Protein AF-0000000072268903 (afdb_homodimer)

Organism: Cereibacter sphaeroides (strain ATCC 17023 / DSM 158 / JCM 6121 / CCUG 31486 / LMG 2827 / NBRC 12203 / NCIMB 8253 / ATH 2.4.1.) (NCBI:txid272943)

Sequence (398 aa):
MNPIEFWFDFSSGYAFFAAQRIEALAAELGRTVLWRPYMLGAAFSVTGARGLSSTPLKRDYAQRDWARIARQRGLTFRPPADHPHVALAATRAFYWIEAQSPDAATAFAQRVFDLYFSDRLDTASPEAVSRLGPEVGLEPEALLAGIADPALKETVRKIGEDAVARGIFGSPFFLVDDEPFWGWDRMEMMAEWIRTGGWMNPIEFWFDFSSGYAFFAAQRIEALAAELGRTVLWRPYMLGAAFSVTGARGLSSTPLKRDYAQRDWARIARQRGLTFRPPADHPHVALAATRAFYWIEAQSPDAATAFAQRVFDLYFSDRLDTASPEAVSRLGPEVGLEPEALLAGIADPALKETVRKIGEDAVARGIFGSPFFLVDDEPFWGWDRMEMMAEWIRTGGW

InterPro domains:
  IPR001853 DSBA-like thioredoxin domain [PF01323] (4-193)
  IPR014440 HCCA isomerase/glutathione S-transferase kappa [PIRSF006386] (3-196)
  IPR036249 Thioredoxin-like superfamily [SSF52833] (4-195)
  IPR044087 2-hydroxychromene-2-carboxylate isomerase NahD-like [cd03022] (4-195)
  IPR051924 Glutathione S-transferase Kappa/NadH [PTHR42943] (4-194)

Radius of gyration: 23.2 Å; Cα contacts (8 Å, |Δi|>4): 614; chains: 2; bounding box: 40×74×54 Å

pLDDT: mean 96.33, std 4.02, range [67.38, 98.88]

Nearest PDB structures (foldseek):
  3fz5-assembly1_A  TM=9.771E-01  e=1.471E-30  Cereibacter sphaeroides 2.4.1
  3fz5-assembly2_D  TM=9.925E-01  e=4.383E-29  Cereibacter sphaeroides 2.4.1
  2imd-assembly1_A  TM=8.832E-01  e=4.373E-11  Pseudomonas putida
  5xwh-assembly1_A  TM=7.745E-01  e=5.104E-08  Deinococcus radiodurans R1 = ATCC 13939 = DSM 20539
  6gho-assembly1_B  TM=6.439E-01  e=2.349E-05  Geobacillus kaustophilus HTA426

Structure (mmCIF, N/CA/C/O backbone):
data_AF-0000000072268903-model_v1
#
loop_
_entity.id
_entity.type
_entity.pdbx_description
1 polymer '2-hydroxychromene-2-carboxylate isomerase'
#
loop_
_atom_site.group_PDB
_atom_site.id
_atom_site.type_symbol
_atom_site.label_atom_id
_atom_site.label_alt_id
_atom_site.label_comp_id
_atom_site.label_asym_id
_atom_site.label_entity_id
_atom_site.label_seq_id
_atom_site.pdbx_PDB_ins_code
_atom_site.Cartn_x
_atom_site.Cartn_y
_atom_site.Cartn_z
_atom_site.occupancy
_atom_site.B_iso_or_equiv
_atom_site.auth_seq_id
_atom_site.auth_comp_id
_atom_site.auth_asym_id
_atom_site.auth_atom_id
_atom_site.pdbx_PDB_model_num
ATOM 1 N N . MET A 1 1 ? 13.078 -11.742 -24.812 1 67.38 1 MET A N 1
ATOM 2 C CA . MET A 1 1 ? 12.469 -10.539 -24.25 1 67.38 1 MET A CA 1
ATOM 3 C C . MET A 1 1 ? 12.43 -10.602 -22.734 1 67.38 1 MET A C 1
ATOM 5 O O . MET A 1 1 ? 12.258 -11.672 -22.156 1 67.38 1 MET A O 1
ATOM 9 N N . ASN A 1 2 ? 12.844 -9.523 -21.953 1 88.31 2 ASN A N 1
ATOM 10 C CA . ASN A 1 2 ? 12.953 -9.594 -20.5 1 88.31 2 ASN A CA 1
ATOM 11 C C . ASN A 1 2 ? 11.578 -9.656 -19.844 1 88.31 2 ASN A C 1
ATOM 13 O O . ASN A 1 2 ? 10.703 -8.852 -20.156 1 88.31 2 ASN A O 1
ATOM 17 N N . PRO A 1 3 ? 11.32 -10.609 -19.078 1 97 3 PRO A N 1
ATOM 18 C CA . PRO A 1 3 ? 9.977 -10.805 -18.516 1 97 3 PRO A CA 1
ATOM 19 C C . PRO A 1 3 ? 9.672 -9.844 -17.375 1 97 3 PRO A C 1
ATOM 21 O O . PRO A 1 3 ? 10.594 -9.258 -16.797 1 97 3 PRO A O 1
ATOM 24 N N . ILE A 1 4 ? 8.453 -9.523 -17.203 1 98.56 4 ILE A N 1
ATOM 25 C CA . ILE A 1 4 ? 7.953 -9.016 -15.938 1 98.56 4 ILE A CA 1
ATOM 26 C C . ILE A 1 4 ? 7.828 -10.164 -14.938 1 98.56 4 ILE A C 1
ATOM 28 O O . ILE A 1 4 ? 7.035 -11.086 -15.141 1 98.56 4 ILE A O 1
ATOM 32 N N . GLU A 1 5 ? 8.672 -10.164 -13.93 1 98.75 5 GLU A N 1
ATOM 33 C CA . GLU A 1 5 ? 8.438 -11.125 -12.867 1 98.75 5 GLU A CA 1
ATOM 34 C C . GLU A 1 5 ? 7.238 -10.734 -12.008 1 98.75 5 GLU A C 1
ATOM 36 O O . GLU A 1 5 ? 7.188 -9.617 -11.484 1 98.75 5 GLU A O 1
ATOM 41 N N . PHE A 1 6 ? 6.305 -11.539 -11.984 1 98.88 6 PHE A N 1
ATOM 42 C CA . PHE A 1 6 ? 5.074 -11.336 -11.227 1 98.88 6 PHE A CA 1
ATOM 43 C C . PHE A 1 6 ? 5.031 -12.25 -10.008 1 98.88 6 PHE A C 1
ATOM 45 O O . PHE A 1 6 ? 4.672 -13.422 -10.117 1 98.88 6 PHE A O 1
ATOM 52 N N . TRP A 1 7 ? 5.418 -11.781 -8.82 1 98.88 7 TRP A N 1
ATOM 53 C CA . TRP A 1 7 ? 5.449 -12.516 -7.559 1 98.88 7 TRP A CA 1
ATOM 54 C C . TRP A 1 7 ? 4.16 -12.297 -6.773 1 98.88 7 TRP A C 1
ATOM 56 O O . TRP A 1 7 ? 3.709 -11.164 -6.609 1 98.88 7 TRP A O 1
ATOM 66 N N . PHE A 1 8 ? 3.584 -13.406 -6.281 1 98.81 8 PHE A N 1
ATOM 67 C CA . PHE A 1 8 ? 2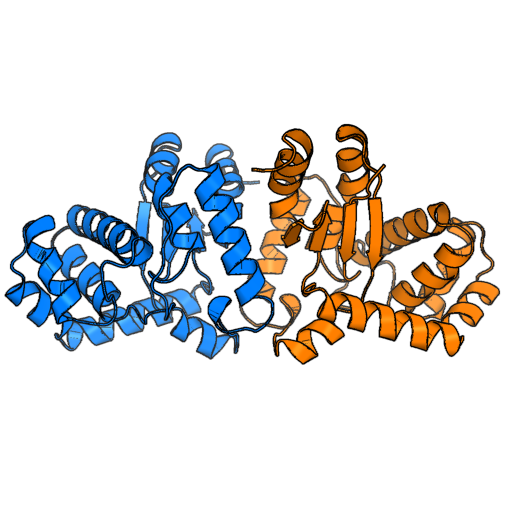.289 -13.258 -5.629 1 98.81 8 PHE A CA 1
ATOM 68 C C . PHE A 1 8 ? 2.006 -14.438 -4.707 1 98.81 8 PHE A C 1
ATOM 70 O O . PHE A 1 8 ? 2.648 -15.484 -4.816 1 98.81 8 PHE A O 1
ATOM 77 N N . ASP A 1 9 ? 1.184 -14.203 -3.762 1 98.44 9 ASP A N 1
ATOM 78 C CA . ASP A 1 9 ? 0.495 -15.211 -2.965 1 98.44 9 ASP A CA 1
ATOM 79 C C . ASP A 1 9 ? -0.941 -15.406 -3.447 1 98.44 9 ASP A C 1
ATOM 81 O O . ASP A 1 9 ? -1.658 -14.438 -3.686 1 98.44 9 ASP A O 1
ATOM 85 N N . PHE A 1 10 ? -1.404 -16.609 -3.627 1 98.62 10 PHE A N 1
ATOM 86 C CA . PHE A 1 10 ? -2.697 -16.906 -4.234 1 98.62 10 PHE A CA 1
ATOM 87 C C . PHE A 1 10 ? -3.832 -16.328 -3.395 1 98.62 10 PHE A C 1
ATOM 89 O O . PHE A 1 10 ? -4.938 -16.125 -3.896 1 98.62 10 PHE A O 1
ATOM 96 N N . SER A 1 11 ? -3.602 -16.078 -2.125 1 97.19 11 SER A N 1
ATOM 97 C CA . SER A 1 11 ? -4.676 -15.57 -1.27 1 97.19 11 SER A CA 1
ATOM 98 C C . SER A 1 11 ? -4.773 -14.055 -1.337 1 97.19 11 SER A C 1
ATOM 100 O O . SER A 1 11 ? -5.668 -13.461 -0.729 1 97.19 11 SER A O 1
ATOM 102 N N . SER A 1 12 ? -3.92 -13.414 -2.002 1 97.94 12 SER A N 1
ATOM 103 C CA . SER A 1 12 ? -3.898 -11.961 -2.07 1 97.94 12 SER A CA 1
ATOM 104 C C . SER A 1 12 ? -4.965 -11.43 -3.023 1 97.94 12 SER A C 1
ATOM 106 O O . SER A 1 12 ? -4.887 -11.648 -4.234 1 97.94 12 SER A O 1
ATOM 108 N N . GLY A 1 13 ? -5.891 -10.664 -2.52 1 98 13 GLY A N 1
ATOM 109 C CA . GLY A 1 13 ? -6.895 -10.031 -3.361 1 98 13 GLY A CA 1
ATOM 110 C C . GLY A 1 13 ? -6.301 -9.094 -4.395 1 98 13 GLY A C 1
ATOM 111 O O . GLY A 1 13 ? -6.754 -9.055 -5.539 1 98 13 GLY A O 1
ATOM 112 N N . TYR A 1 14 ? -5.289 -8.32 -4.043 1 98.5 14 TYR A N 1
ATOM 113 C CA . TYR A 1 14 ? -4.645 -7.402 -4.973 1 98.5 14 TYR A CA 1
ATOM 114 C C . TYR A 1 14 ? -3.922 -8.164 -6.078 1 98.5 14 TYR A C 1
ATOM 116 O O . TYR A 1 14 ? -3.879 -7.711 -7.227 1 98.5 14 TYR A O 1
ATOM 124 N N . ALA A 1 15 ? -3.33 -9.273 -5.707 1 98.75 15 ALA A N 1
ATOM 125 C CA . ALA A 1 15 ? -2.699 -10.109 -6.727 1 98.75 15 ALA A CA 1
ATOM 126 C C . ALA A 1 15 ? -3.736 -10.68 -7.688 1 98.75 15 ALA A C 1
ATOM 128 O O . ALA A 1 15 ? -3.467 -10.844 -8.883 1 98.75 15 ALA A O 1
ATOM 129 N N . PHE A 1 16 ? -4.941 -10.992 -7.176 1 98.81 16 PHE A N 1
ATOM 130 C CA . PHE A 1 16 ? -6.043 -11.414 -8.039 1 98.81 16 PHE A CA 1
ATOM 131 C C . PHE A 1 16 ? -6.34 -10.352 -9.086 1 98.81 16 PHE A C 1
ATOM 133 O O . PHE A 1 16 ? -6.449 -10.656 -10.273 1 98.81 16 PHE A O 1
ATOM 140 N N . PHE A 1 17 ? -6.422 -9.125 -8.648 1 98.75 17 PHE A N 1
ATOM 141 C CA . PHE A 1 17 ? -6.711 -8.047 -9.586 1 98.75 17 PHE A CA 1
ATOM 142 C C . PHE A 1 17 ? -5.57 -7.875 -10.578 1 98.75 17 PHE A C 1
ATOM 144 O O . PHE A 1 17 ? -5.805 -7.637 -11.766 1 98.75 17 PHE A O 1
ATOM 151 N N . ALA A 1 18 ? -4.328 -7.992 -10.133 1 98.81 18 ALA A N 1
ATOM 152 C CA . ALA A 1 18 ? -3.182 -7.898 -11.031 1 98.81 18 ALA A CA 1
ATOM 153 C C . ALA A 1 18 ? -3.205 -9.016 -12.07 1 98.81 18 ALA A C 1
ATOM 155 O O . ALA A 1 18 ? -2.914 -8.781 -13.25 1 98.81 18 ALA A O 1
ATOM 156 N N . ALA A 1 19 ? -3.553 -10.195 -11.641 1 98.75 19 ALA A N 1
ATOM 157 C CA . ALA A 1 19 ? -3.582 -11.375 -12.5 1 98.75 19 ALA A CA 1
ATOM 158 C C . ALA A 1 19 ? -4.586 -11.195 -13.641 1 98.75 19 ALA A C 1
ATOM 160 O O . ALA A 1 19 ? -4.402 -11.75 -14.727 1 98.75 19 ALA A O 1
ATOM 161 N N . GLN A 1 20 ? -5.617 -10.391 -13.391 1 98.12 20 GLN A N 1
ATOM 162 C CA . GLN A 1 20 ? -6.652 -10.18 -14.391 1 98.12 20 GLN A CA 1
ATOM 163 C C . GLN A 1 20 ? -6.113 -9.398 -15.586 1 98.12 20 GLN A C 1
ATOM 165 O O . GLN A 1 20 ? -6.668 -9.461 -16.688 1 98.12 20 GLN A O 1
ATOM 170 N N . ARG A 1 21 ? -4.992 -8.711 -15.406 1 97.44 21 ARG A N 1
ATOM 171 C CA . ARG A 1 21 ? -4.645 -7.785 -16.484 1 97.44 21 ARG A CA 1
ATOM 172 C C . ARG A 1 21 ? -3.166 -7.891 -16.844 1 97.44 21 ARG A C 1
ATOM 174 O O . ARG A 1 21 ? -2.721 -7.309 -17.828 1 97.44 21 ARG A O 1
ATOM 181 N N . ILE A 1 22 ? -2.371 -8.609 -16.125 1 98.62 22 ILE A N 1
ATOM 182 C CA . ILE A 1 22 ? -0.918 -8.555 -16.234 1 98.62 22 ILE A CA 1
ATOM 183 C C . ILE A 1 22 ? -0.489 -9.109 -17.594 1 98.62 22 ILE A C 1
ATOM 185 O O . ILE A 1 22 ? 0.444 -8.594 -18.219 1 98.62 22 ILE A O 1
ATOM 189 N N . GLU A 1 23 ? -1.12 -10.156 -18.094 1 98.44 23 GLU A N 1
ATOM 190 C CA . GLU A 1 23 ? -0.753 -10.734 -19.375 1 98.44 23 GLU A CA 1
ATOM 191 C C . GLU A 1 23 ? -1.021 -9.758 -20.516 1 98.44 23 GLU A C 1
ATOM 193 O O . GLU A 1 23 ? -0.168 -9.555 -21.375 1 98.44 23 GLU A O 1
ATOM 198 N N . ALA A 1 24 ? -2.209 -9.164 -20.531 1 98.25 24 ALA A N 1
ATOM 199 C CA . ALA A 1 24 ? -2.553 -8.188 -21.562 1 98.25 24 ALA A CA 1
ATOM 200 C C . ALA A 1 24 ? -1.621 -6.98 -21.5 1 98.25 24 ALA A C 1
ATOM 202 O O . ALA A 1 24 ? -1.168 -6.488 -22.547 1 98.25 24 ALA A O 1
ATOM 203 N N . LEU A 1 25 ? -1.357 -6.488 -20.297 1 98.38 25 LEU A N 1
ATOM 204 C CA . LEU A 1 25 ? -0.458 -5.355 -20.125 1 98.38 25 LEU A CA 1
ATOM 205 C C . LEU A 1 25 ? 0.936 -5.68 -20.656 1 98.38 25 LEU A C 1
ATOM 207 O O . LEU A 1 25 ? 1.536 -4.875 -21.375 1 98.38 25 LEU A O 1
ATOM 211 N N . ALA A 1 26 ? 1.437 -6.875 -20.281 1 98.44 26 ALA A N 1
ATOM 212 C CA . ALA A 1 26 ? 2.756 -7.301 -20.734 1 98.44 26 ALA A CA 1
ATOM 213 C C . ALA A 1 26 ? 2.812 -7.379 -22.25 1 98.44 26 ALA A C 1
ATOM 215 O O . ALA A 1 26 ? 3.785 -6.934 -22.859 1 98.44 26 ALA A O 1
ATOM 216 N N . ALA A 1 27 ? 1.789 -7.891 -22.844 1 97.88 27 ALA A N 1
ATOM 217 C CA . ALA A 1 27 ? 1.722 -7.996 -24.297 1 97.88 27 ALA A CA 1
ATOM 218 C C . ALA A 1 27 ? 1.771 -6.617 -24.953 1 97.88 27 ALA A C 1
ATOM 220 O O . ALA A 1 27 ? 2.486 -6.414 -25.938 1 97.88 27 ALA A O 1
ATOM 221 N N . GLU A 1 28 ? 1.035 -5.652 -24.438 1 97.94 28 GLU A N 1
ATOM 222 C CA . GLU A 1 28 ? 1.035 -4.281 -24.938 1 97.94 28 GLU A CA 1
ATOM 223 C C . GLU A 1 28 ? 2.434 -3.672 -24.875 1 97.94 28 GLU A C 1
ATOM 225 O O . GLU A 1 28 ? 2.795 -2.846 -25.719 1 97.94 28 GLU A O 1
ATOM 230 N N . LEU A 1 29 ? 3.178 -4.16 -23.906 1 97.88 29 LEU A N 1
ATOM 231 C CA . LEU A 1 29 ? 4.488 -3.574 -23.641 1 97.88 29 LEU A CA 1
ATOM 232 C C . LEU A 1 29 ? 5.586 -4.367 -24.344 1 97.88 29 LEU A C 1
ATOM 234 O O . LEU A 1 29 ? 6.77 -4.051 -24.219 1 97.88 29 LEU A O 1
ATOM 238 N N . GLY A 1 30 ? 5.184 -5.41 -25.047 1 97.19 30 GLY A N 1
ATOM 239 C CA . GLY A 1 30 ? 6.16 -6.25 -25.734 1 97.19 30 GLY A CA 1
ATOM 240 C C . GLY A 1 30 ? 6.988 -7.094 -24.781 1 97.19 30 GLY A C 1
ATOM 241 O O . GLY A 1 30 ? 8.172 -7.328 -25.016 1 97.19 30 GLY A O 1
ATOM 242 N N . ARG A 1 31 ? 6.43 -7.43 -23.656 1 97.94 31 ARG A N 1
ATOM 243 C CA . ARG A 1 31 ? 7.082 -8.258 -22.656 1 97.94 31 ARG A CA 1
ATOM 244 C C . ARG A 1 31 ? 6.312 -9.555 -22.422 1 97.94 31 ARG A C 1
ATOM 246 O O . ARG A 1 31 ? 5.168 -9.688 -22.875 1 97.94 31 ARG A O 1
ATOM 253 N N . THR A 1 32 ? 6.941 -10.516 -21.828 1 97.88 32 THR A N 1
ATOM 254 C CA . THR A 1 32 ? 6.281 -11.703 -21.297 1 97.88 32 THR A CA 1
ATOM 255 C C . THR A 1 32 ? 6.145 -11.602 -19.781 1 97.88 32 THR A C 1
ATOM 257 O O . THR A 1 32 ? 6.668 -10.672 -19.156 1 97.88 32 THR A O 1
ATOM 260 N N . VAL A 1 33 ? 5.379 -12.477 -19.219 1 98.62 33 VAL A N 1
ATOM 261 C CA . VAL A 1 33 ? 5.207 -12.5 -17.766 1 98.62 33 VAL A CA 1
ATOM 262 C C . VAL A 1 33 ? 5.789 -13.789 -17.203 1 98.62 33 VAL A C 1
ATOM 264 O O . VAL A 1 33 ? 5.543 -14.875 -17.734 1 98.62 33 VAL A O 1
ATOM 267 N N . LEU A 1 34 ? 6.605 -13.695 -16.219 1 98.5 34 LEU A N 1
ATOM 268 C CA . LEU A 1 34 ? 7.051 -14.836 -15.414 1 98.5 34 LEU A CA 1
ATOM 269 C C . LEU A 1 34 ? 6.273 -14.914 -14.102 1 98.5 34 LEU A C 1
ATOM 271 O O . LEU A 1 34 ? 6.516 -14.125 -13.188 1 98.5 34 LEU A O 1
ATOM 275 N N . TRP A 1 35 ? 5.32 -15.82 -14.062 1 98.88 35 TRP A N 1
ATOM 276 C CA . TRP A 1 35 ? 4.508 -15.992 -12.867 1 98.88 35 TRP A CA 1
ATOM 277 C C . TRP A 1 35 ? 5.305 -16.672 -11.758 1 98.88 35 TRP A C 1
ATOM 279 O O . TRP A 1 35 ? 5.945 -17.703 -11.984 1 98.88 35 TRP A O 1
ATOM 289 N N . ARG A 1 36 ? 5.281 -16.109 -10.555 1 98.75 36 ARG A N 1
ATOM 290 C CA . ARG A 1 36 ? 6.094 -16.609 -9.445 1 98.75 36 ARG A CA 1
ATOM 291 C C . ARG A 1 36 ? 5.297 -16.609 -8.148 1 98.75 36 ARG A C 1
ATOM 293 O O . ARG A 1 36 ? 5.562 -15.82 -7.242 1 98.75 36 ARG A O 1
ATOM 300 N N . PRO A 1 37 ? 4.344 -17.562 -8.023 1 98.81 37 PRO A N 1
ATOM 301 C CA . PRO A 1 37 ? 3.713 -17.688 -6.707 1 98.81 37 PRO A CA 1
ATOM 302 C C . PRO A 1 37 ? 4.699 -18.078 -5.613 1 98.81 37 PRO A C 1
ATOM 304 O O . PRO A 1 37 ? 5.617 -18.859 -5.855 1 98.81 37 PRO A O 1
ATOM 307 N N . TYR A 1 38 ? 4.57 -17.516 -4.449 1 98.56 38 TYR A N 1
ATOM 308 C CA . TYR A 1 38 ? 5.371 -17.828 -3.266 1 98.56 38 TYR A CA 1
ATOM 309 C C . TYR A 1 38 ? 4.574 -17.578 -1.99 1 98.56 38 TYR A C 1
ATOM 311 O O . TYR A 1 38 ? 3.477 -17.016 -2.033 1 98.56 38 TYR A O 1
ATOM 319 N N . MET A 1 39 ? 5.102 -18.109 -0.893 1 97 39 MET A N 1
ATOM 320 C CA . MET A 1 39 ? 4.418 -17.969 0.389 1 97 39 MET A CA 1
ATOM 321 C C . MET A 1 39 ? 4.836 -16.672 1.091 1 97 39 MET A C 1
ATOM 323 O O . MET A 1 39 ? 6.008 -16.5 1.438 1 97 39 MET A O 1
ATOM 327 N N . LEU A 1 40 ? 3.855 -15.852 1.407 1 95.62 40 LEU A N 1
ATOM 328 C CA . LEU A 1 40 ? 4.148 -14.594 2.074 1 95.62 40 LEU A CA 1
ATOM 329 C C . LEU A 1 40 ? 4.691 -14.828 3.479 1 95.62 40 LEU A C 1
ATOM 331 O O . LEU A 1 40 ? 5.359 -13.969 4.047 1 95.62 40 LEU A O 1
ATOM 335 N N . GLY A 1 41 ? 4.355 -16 4.012 1 92.25 41 GLY A N 1
ATOM 336 C CA . GLY A 1 41 ? 4.855 -16.344 5.332 1 92.25 41 GLY A CA 1
ATOM 337 C C . GLY A 1 41 ? 6.363 -16.203 5.453 1 92.25 41 GLY A C 1
ATOM 338 O O . GLY A 1 41 ? 6.871 -15.789 6.5 1 92.25 41 GLY A O 1
ATOM 339 N N . ALA A 1 42 ? 7.074 -16.531 4.383 1 90.69 42 ALA A N 1
ATOM 340 C CA . ALA A 1 42 ? 8.531 -16.391 4.375 1 90.69 42 ALA A CA 1
ATOM 341 C C . ALA A 1 42 ? 8.938 -14.93 4.562 1 90.69 42 ALA A C 1
ATOM 343 O O . ALA A 1 42 ? 9.875 -14.633 5.309 1 90.69 42 ALA A O 1
ATOM 344 N N . ALA A 1 43 ? 8.266 -14.062 3.891 1 91.5 43 ALA A N 1
ATOM 345 C CA . ALA A 1 43 ? 8.555 -12.641 4.023 1 91.5 43 ALA A CA 1
ATOM 346 C C . ALA A 1 43 ? 8.172 -12.125 5.41 1 91.5 43 ALA A C 1
ATOM 348 O O . ALA A 1 43 ? 8.906 -11.344 6.012 1 91.5 43 ALA A O 1
ATOM 349 N N . PHE A 1 44 ? 7.004 -12.531 5.941 1 90.94 44 PHE A N 1
ATOM 350 C CA . PHE A 1 44 ? 6.523 -12.109 7.254 1 90.94 44 PHE A CA 1
ATOM 351 C C . PHE A 1 44 ? 7.5 -12.523 8.352 1 90.94 44 PHE A C 1
ATOM 353 O O . PHE A 1 44 ? 7.707 -11.789 9.312 1 90.94 44 PHE A O 1
ATOM 360 N N . SER A 1 45 ? 8.117 -13.617 8.133 1 88.44 45 SER A N 1
ATOM 361 C CA . SER A 1 45 ? 9.078 -14.109 9.117 1 88.44 45 SER A CA 1
ATOM 362 C C . SER A 1 45 ? 10.297 -13.195 9.211 1 88.44 45 SER A C 1
ATOM 364 O O . SER A 1 45 ? 10.867 -13.023 10.289 1 88.44 45 SER A O 1
ATOM 366 N N . VAL A 1 46 ? 10.664 -12.578 8.148 1 86.56 46 VAL A N 1
ATOM 367 C CA . VAL A 1 46 ? 11.844 -11.727 8.078 1 86.56 46 VAL A CA 1
ATOM 368 C C . VAL A 1 46 ? 11.477 -10.305 8.5 1 86.56 46 VAL A C 1
ATOM 370 O O . VAL A 1 46 ? 12.25 -9.641 9.188 1 86.56 46 VAL A O 1
ATOM 373 N N . THR A 1 47 ? 10.297 -9.883 8.156 1 86.31 47 THR A N 1
ATOM 374 C CA . THR A 1 47 ? 9.914 -8.492 8.359 1 86.31 47 THR A CA 1
ATOM 375 C C . THR A 1 47 ? 9.211 -8.32 9.703 1 86.31 47 THR A C 1
ATOM 377 O O . THR A 1 47 ? 9.102 -7.203 10.211 1 86.31 47 THR A O 1
ATOM 380 N N . GLY A 1 48 ? 8.695 -9.445 10.203 1 84.5 48 GLY A N 1
ATOM 381 C CA . GLY A 1 48 ? 7.879 -9.375 11.406 1 84.5 48 GLY A CA 1
ATOM 382 C C . GLY A 1 48 ? 6.488 -8.828 11.148 1 84.5 48 GLY A C 1
ATOM 383 O O . GLY A 1 48 ? 5.75 -8.531 12.086 1 84.5 48 GLY A O 1
ATOM 384 N N . ALA A 1 49 ? 6.203 -8.648 9.969 1 82.69 49 ALA A N 1
ATOM 385 C CA . ALA A 1 49 ? 4.91 -8.086 9.594 1 82.69 49 ALA A CA 1
ATOM 386 C C . ALA A 1 49 ? 3.812 -9.141 9.641 1 82.69 49 ALA A C 1
ATOM 388 O O . ALA A 1 49 ? 4.098 -10.336 9.719 1 82.69 49 ALA A O 1
ATOM 389 N N . ARG A 1 50 ? 2.652 -8.547 9.719 1 83.31 50 ARG A N 1
ATOM 390 C CA . ARG A 1 50 ? 1.461 -9.367 9.523 1 83.31 50 ARG A CA 1
ATOM 391 C C . ARG A 1 50 ? 0.76 -9 8.219 1 83.31 50 ARG A C 1
ATOM 393 O O . ARG A 1 50 ? 0.829 -7.859 7.766 1 83.31 50 ARG A O 1
ATOM 400 N N . GLY A 1 51 ? 0.046 -10.023 7.691 1 82.12 51 GLY A N 1
ATOM 401 C CA . GLY A 1 51 ? -0.708 -9.75 6.477 1 82.12 51 GLY A CA 1
ATOM 402 C C . GLY A 1 51 ? -1.866 -8.797 6.699 1 82.12 51 GLY A C 1
ATOM 403 O O . GLY A 1 51 ? -2.342 -8.641 7.824 1 82.12 51 GLY A O 1
ATOM 404 N N . LEU A 1 52 ? -2.273 -8.148 5.629 1 84 52 LEU A N 1
ATOM 405 C CA . LEU A 1 52 ? -3.396 -7.219 5.66 1 84 52 LEU A CA 1
ATOM 406 C C . LEU A 1 52 ? -4.625 -7.871 6.293 1 84 52 LEU A C 1
ATOM 408 O O . LEU A 1 52 ? -5.273 -7.273 7.152 1 84 52 LEU A O 1
ATOM 412 N N . SER A 1 53 ? -4.859 -9.086 5.969 1 84.38 53 SER A N 1
ATOM 413 C CA . SER A 1 53 ? -6.086 -9.773 6.371 1 84.38 53 SER A CA 1
ATOM 414 C C . SER A 1 53 ? -6.035 -10.172 7.844 1 84.38 53 SER A C 1
ATOM 416 O O . SER A 1 53 ? -7.07 -10.469 8.445 1 84.38 53 SER A O 1
ATOM 418 N N . SER A 1 54 ? -4.84 -10.109 8.391 1 83.62 54 SER A N 1
ATOM 419 C CA . SER A 1 54 ? -4.68 -10.547 9.773 1 83.62 54 SER A CA 1
ATOM 420 C C . SER A 1 54 ? -4.48 -9.367 10.711 1 83.62 54 SER A C 1
ATOM 422 O O . SER A 1 54 ? -4.223 -9.547 11.898 1 83.62 54 SER A O 1
ATOM 424 N N . THR A 1 55 ? -4.484 -8.211 10.234 1 86.69 55 THR A N 1
ATOM 425 C CA . THR A 1 55 ? -4.262 -7.004 11.023 1 86.69 55 THR A CA 1
ATOM 426 C C . THR A 1 55 ? -5.551 -6.203 11.172 1 86.69 55 THR A C 1
ATOM 428 O O . THR A 1 55 ? -6.094 -5.703 10.18 1 86.69 55 THR A O 1
ATOM 431 N N . PRO A 1 56 ? -5.887 -6.078 12.453 1 85.62 56 PRO A N 1
ATOM 432 C CA . PRO A 1 56 ? -7.09 -5.27 12.648 1 85.62 56 PRO A CA 1
ATOM 433 C C . PRO A 1 56 ? -7.027 -3.932 11.906 1 85.62 56 PRO A C 1
ATOM 435 O O . PRO A 1 56 ? -5.938 -3.404 11.672 1 85.62 56 PRO A O 1
ATOM 438 N N . LEU A 1 57 ? -8.227 -3.277 11.469 1 90.81 57 LEU A N 1
ATOM 439 C CA . LEU A 1 57 ? -8.414 -2.049 10.703 1 90.81 57 LEU A CA 1
ATOM 440 C C . LEU A 1 57 ? -8.008 -2.248 9.25 1 90.81 57 LEU A C 1
ATOM 442 O O . LEU A 1 57 ? -8.734 -1.858 8.336 1 90.81 57 LEU A O 1
ATOM 446 N N . LYS A 1 58 ? -6.703 -2.877 9.086 1 93.44 58 LYS A N 1
ATOM 447 C CA . LYS A 1 58 ? -6.23 -3.092 7.719 1 93.44 58 LYS A CA 1
ATOM 448 C C . LYS A 1 58 ? -7.102 -4.109 6.988 1 93.44 58 LYS A C 1
ATOM 450 O O . LYS A 1 58 ? -7.391 -3.949 5.801 1 93.44 58 LYS A O 1
ATOM 455 N N . ARG A 1 59 ? -7.48 -5.145 7.746 1 93.69 59 ARG A N 1
ATOM 456 C CA . ARG A 1 59 ? -8.359 -6.164 7.184 1 93.69 59 ARG A CA 1
ATOM 457 C C . ARG A 1 59 ? -9.672 -5.551 6.703 1 93.69 59 ARG A C 1
ATOM 459 O O . ARG A 1 59 ? -10.109 -5.805 5.578 1 93.69 59 ARG A O 1
ATOM 466 N N . ASP A 1 60 ? -10.258 -4.723 7.59 1 94.44 60 ASP A N 1
ATOM 467 C CA . ASP A 1 60 ? -11.531 -4.086 7.262 1 94.44 60 ASP A CA 1
ATOM 468 C C . ASP A 1 60 ? -11.391 -3.174 6.043 1 94.44 60 ASP A C 1
ATOM 470 O O . ASP A 1 60 ? -12.234 -3.195 5.145 1 94.44 60 ASP A O 1
ATOM 474 N N . TYR A 1 61 ? -10.367 -2.42 6.008 1 96.94 61 TYR A N 1
ATOM 475 C CA . TYR A 1 61 ? -10.125 -1.551 4.863 1 96.94 61 TYR A CA 1
ATOM 476 C C . TYR A 1 61 ? -9.945 -2.367 3.588 1 96.94 61 TYR A C 1
ATOM 478 O O . TYR A 1 61 ? -10.523 -2.047 2.551 1 96.94 61 TYR A O 1
ATOM 486 N N . ALA A 1 62 ? -9.109 -3.412 3.672 1 96.44 62 ALA A N 1
ATOM 487 C CA . ALA A 1 62 ? -8.789 -4.211 2.492 1 96.44 62 ALA A CA 1
ATOM 488 C C . ALA A 1 62 ? -10.055 -4.836 1.896 1 96.44 62 ALA A C 1
ATOM 490 O O . ALA A 1 62 ? -10.25 -4.812 0.68 1 96.44 62 ALA A O 1
ATOM 491 N N . GLN A 1 63 ? -10.852 -5.383 2.74 1 96.19 63 GLN A N 1
ATOM 492 C CA . GLN A 1 63 ? -12.086 -6 2.273 1 96.19 63 GLN A CA 1
ATOM 493 C C . GLN A 1 63 ? -12.969 -4.984 1.552 1 96.19 63 GLN A C 1
ATOM 495 O O . GLN A 1 63 ? -13.531 -5.277 0.493 1 96.19 63 GLN A O 1
ATOM 500 N N . ARG A 1 64 ? -13.078 -3.832 2.121 1 96.81 64 ARG A N 1
ATOM 501 C CA . ARG A 1 64 ? -13.852 -2.768 1.495 1 96.81 64 ARG A CA 1
ATOM 502 C C . ARG A 1 64 ? -13.219 -2.328 0.178 1 96.81 64 ARG A C 1
ATOM 504 O O . ARG A 1 64 ? -13.922 -2.143 -0.82 1 96.81 64 ARG A O 1
ATOM 511 N N . ASP A 1 65 ? -11.953 -2.166 0.211 1 97.94 65 ASP A N 1
ATOM 512 C CA . ASP A 1 65 ? -11.219 -1.732 -0.973 1 97.94 65 ASP A CA 1
ATOM 513 C C . ASP A 1 65 ? -11.32 -2.768 -2.092 1 97.94 65 ASP A C 1
ATOM 515 O O . ASP A 1 65 ? -11.547 -2.416 -3.25 1 97.94 65 ASP A O 1
ATOM 519 N N . TRP A 1 66 ? -11.164 -4.047 -1.8 1 98.06 66 TRP A N 1
ATOM 520 C CA . TRP A 1 66 ? -11.305 -5.113 -2.787 1 98.06 66 TRP A CA 1
ATOM 521 C C . TRP A 1 66 ? -12.695 -5.09 -3.42 1 98.06 66 TRP A C 1
ATOM 523 O O . TRP A 1 66 ? -12.828 -5.191 -4.641 1 98.06 66 TRP A O 1
ATOM 533 N N . ALA A 1 67 ? -13.656 -4.973 -2.555 1 97.69 67 ALA A N 1
ATOM 534 C CA . ALA A 1 67 ? -15.023 -4.918 -3.062 1 97.69 67 ALA A CA 1
ATOM 535 C C . ALA A 1 67 ? -15.219 -3.73 -4 1 97.69 67 ALA A C 1
ATOM 537 O O . ALA A 1 67 ? -15.852 -3.857 -5.051 1 97.69 67 ALA A O 1
ATOM 538 N N . ARG A 1 68 ? -14.672 -2.59 -3.639 1 97.94 68 ARG A N 1
ATOM 539 C CA . ARG A 1 68 ? -14.758 -1.386 -4.461 1 97.94 68 ARG A CA 1
ATOM 540 C C . ARG A 1 68 ? -14.086 -1.597 -5.812 1 97.94 68 ARG A C 1
ATOM 542 O O . ARG A 1 68 ? -14.664 -1.26 -6.852 1 97.94 68 ARG A O 1
ATOM 549 N N . ILE A 1 69 ? -12.906 -2.199 -5.832 1 98 69 ILE A N 1
ATOM 550 C CA . ILE A 1 69 ? -12.156 -2.467 -7.059 1 98 69 ILE A CA 1
ATOM 551 C C . ILE A 1 69 ? -12.938 -3.441 -7.934 1 98 69 ILE A C 1
ATOM 553 O O . ILE A 1 69 ? -13.07 -3.234 -9.141 1 98 69 ILE A O 1
ATOM 557 N N . ALA A 1 70 ? -13.445 -4.504 -7.309 1 98.31 70 ALA A N 1
ATOM 558 C CA . ALA A 1 70 ? -14.18 -5.523 -8.047 1 98.31 70 ALA A CA 1
ATOM 559 C C . ALA A 1 70 ? -15.398 -4.926 -8.742 1 98.31 70 ALA A C 1
ATOM 561 O O . ALA A 1 70 ? -15.664 -5.215 -9.906 1 98.31 70 ALA A O 1
ATOM 562 N N . ARG A 1 71 ? -16.141 -4.039 -8.031 1 97.88 71 ARG A N 1
ATOM 563 C CA . ARG A 1 71 ? -17.312 -3.389 -8.617 1 97.88 71 ARG A CA 1
ATOM 564 C C . ARG A 1 71 ? -16.906 -2.502 -9.789 1 97.88 71 ARG A C 1
ATOM 566 O O . ARG A 1 71 ? -17.547 -2.535 -10.844 1 97.88 71 ARG A O 1
ATOM 573 N N . GLN A 1 72 ? -15.875 -1.777 -9.594 1 96.44 72 GLN A N 1
ATOM 574 C CA . GLN A 1 72 ? -15.414 -0.866 -10.641 1 96.44 72 GLN A CA 1
ATOM 575 C C . GLN A 1 72 ? -15.031 -1.628 -11.898 1 96.44 72 GLN A C 1
ATOM 577 O O . GLN A 1 72 ? -15.25 -1.146 -13.016 1 96.44 72 GLN A O 1
ATOM 582 N N . ARG A 1 73 ? -14.492 -2.822 -11.711 1 96.06 73 ARG A N 1
ATOM 583 C CA . ARG A 1 73 ? -13.93 -3.574 -12.836 1 96.06 73 ARG A CA 1
ATOM 584 C C . ARG A 1 73 ? -14.914 -4.629 -13.336 1 96.06 73 ARG A C 1
ATOM 586 O O . ARG A 1 73 ? -14.609 -5.371 -14.266 1 96.06 73 ARG A O 1
ATOM 593 N N . GLY A 1 74 ? -16 -4.742 -12.68 1 96.94 74 GLY A N 1
ATOM 594 C CA . GLY A 1 74 ? -17 -5.723 -13.078 1 96.94 74 GLY A CA 1
ATOM 595 C C . GLY A 1 74 ? -16.562 -7.156 -12.852 1 96.94 74 GLY A C 1
ATOM 596 O O . GLY A 1 74 ? -16.844 -8.031 -13.672 1 96.94 74 GLY A O 1
ATOM 597 N N . LEU A 1 75 ? -15.836 -7.336 -11.828 1 97.44 75 LEU A N 1
ATOM 598 C CA . LEU A 1 75 ? -15.297 -8.664 -11.555 1 97.44 75 LEU A CA 1
ATOM 599 C C . LEU A 1 75 ? -16.078 -9.344 -10.43 1 97.44 75 LEU A C 1
ATOM 601 O O . LEU A 1 75 ? -16.484 -8.688 -9.469 1 97.44 75 LEU A O 1
ATOM 605 N N . THR A 1 76 ? -16.25 -10.602 -10.594 1 96.12 76 THR A N 1
ATOM 606 C CA . THR A 1 76 ? -16.703 -11.391 -9.461 1 96.12 76 THR A CA 1
ATOM 607 C C . THR A 1 76 ? -15.594 -11.547 -8.43 1 96.12 76 THR A C 1
ATOM 609 O O . THR A 1 76 ? -14.469 -11.93 -8.766 1 96.12 76 THR A O 1
ATOM 612 N N . PHE A 1 77 ? -15.859 -11.234 -7.207 1 98 77 PHE A N 1
ATOM 613 C CA . PHE A 1 77 ? -14.898 -11.297 -6.109 1 98 77 PHE A CA 1
ATOM 614 C C . PHE A 1 77 ? -15.57 -11.75 -4.824 1 98 77 PHE A C 1
ATOM 616 O O . PHE A 1 77 ? -16.172 -10.938 -4.109 1 98 77 PHE A O 1
ATOM 623 N N . ARG A 1 78 ? -15.578 -12.992 -4.559 1 97.69 78 ARG A N 1
ATOM 624 C CA . ARG A 1 78 ? -16.188 -13.633 -3.402 1 97.69 78 ARG A CA 1
ATOM 625 C C . ARG A 1 78 ? -15.219 -14.594 -2.727 1 97.69 78 ARG A C 1
ATOM 627 O O . ARG A 1 78 ? -15.336 -15.812 -2.879 1 97.69 78 ARG A O 1
ATOM 634 N N . PRO A 1 79 ? -14.242 -14.016 -1.989 1 96.69 79 PRO A N 1
ATOM 635 C CA . PRO A 1 79 ? -13.344 -14.914 -1.257 1 96.69 79 PRO A CA 1
ATOM 636 C C . PRO A 1 79 ? -14.078 -15.789 -0.245 1 96.69 79 PRO A C 1
ATOM 638 O O . PRO A 1 79 ? -15.195 -15.453 0.17 1 96.69 79 PRO A O 1
ATOM 641 N N . PRO A 1 80 ? -13.477 -16.891 0.077 1 96.31 80 PRO A N 1
ATOM 642 C CA . PRO A 1 80 ? -14.102 -17.734 1.104 1 96.31 80 PRO A CA 1
ATOM 643 C C . PRO A 1 80 ? -14.289 -17 2.428 1 96.31 80 PRO A C 1
ATOM 645 O O . PRO A 1 80 ? -13.547 -16.062 2.73 1 96.31 80 PRO A O 1
ATOM 648 N N . ALA A 1 81 ? -15.219 -17.422 3.209 1 93.25 81 ALA A N 1
ATOM 649 C CA . ALA A 1 81 ? -15.578 -16.781 4.469 1 93.25 81 ALA A CA 1
ATOM 650 C C . ALA A 1 81 ? -14.391 -16.766 5.434 1 93.25 81 ALA A C 1
ATOM 652 O O . ALA A 1 81 ? -14.234 -15.836 6.223 1 93.25 81 ALA A O 1
ATOM 653 N N . ASP A 1 82 ? -13.594 -17.797 5.34 1 94.62 82 ASP A N 1
ATOM 654 C CA . ASP A 1 82 ? -12.453 -17.922 6.246 1 94.62 82 ASP A CA 1
ATOM 655 C C . ASP A 1 82 ? -11.156 -17.5 5.562 1 94.62 82 ASP A C 1
ATOM 657 O O . ASP A 1 82 ? -10.086 -18.016 5.871 1 94.62 82 ASP A O 1
ATOM 661 N N . HIS A 1 83 ? -11.25 -16.688 4.609 1 95.38 83 HIS A N 1
ATOM 662 C CA . HIS A 1 83 ? -10.078 -16.062 3.996 1 95.38 83 HIS A CA 1
ATOM 663 C C . HIS A 1 83 ? -9.172 -15.445 5.051 1 95.38 83 HIS A C 1
ATOM 665 O O . HIS A 1 83 ? -9.648 -14.875 6.035 1 95.38 83 HIS A O 1
ATOM 671 N N . PRO A 1 84 ? -7.895 -15.625 4.895 1 95.31 84 PRO A N 1
ATOM 672 C CA . PRO A 1 84 ? -7.168 -16.234 3.775 1 95.31 84 PRO A CA 1
ATOM 673 C C . PRO A 1 84 ? -6.848 -17.703 4.008 1 95.31 84 PRO A C 1
ATOM 675 O O . PRO A 1 84 ? -6.559 -18.109 5.141 1 95.31 84 PRO A O 1
ATOM 678 N N . HIS A 1 85 ? -6.824 -18.484 2.91 1 96.19 85 HIS A N 1
ATOM 679 C CA . HIS A 1 85 ? -6.332 -19.844 2.941 1 96.19 85 HIS A CA 1
ATOM 680 C C . HIS A 1 85 ? -4.852 -19.922 2.586 1 96.19 85 HIS A C 1
ATOM 682 O O . HIS A 1 85 ? -4.406 -19.266 1.645 1 96.19 85 HIS A O 1
ATOM 688 N N . VAL A 1 86 ? -4.141 -20.734 3.398 1 95.12 86 VAL A N 1
ATOM 689 C CA . VAL A 1 86 ? -2.766 -21.031 3.016 1 95.12 86 VAL A CA 1
ATOM 690 C C . VAL A 1 86 ? -2.75 -21.766 1.679 1 95.12 86 VAL A C 1
ATOM 692 O O . VAL A 1 86 ? -3.453 -22.766 1.506 1 95.12 86 VAL A O 1
ATOM 695 N N . ALA A 1 87 ? -1.976 -21.25 0.776 1 97.88 87 ALA A N 1
ATOM 696 C CA . ALA A 1 87 ? -2.051 -21.797 -0.577 1 97.88 87 ALA A CA 1
ATOM 697 C C . ALA A 1 87 ? -0.797 -22.594 -0.917 1 97.88 87 ALA A C 1
ATOM 699 O O . ALA A 1 87 ? -0.309 -22.547 -2.049 1 97.88 87 ALA A O 1
ATOM 700 N N . LEU A 1 88 ? -0.263 -23.297 0.04 1 98.12 88 LEU A N 1
ATOM 701 C CA . LEU A 1 88 ? 0.959 -24.062 -0.165 1 98.12 88 LEU A CA 1
ATOM 702 C C . LEU A 1 88 ? 0.75 -25.156 -1.216 1 98.12 88 LEU A C 1
ATOM 704 O O . LEU A 1 88 ? 1.579 -25.328 -2.111 1 98.12 88 LEU A O 1
ATOM 708 N N . ALA A 1 89 ? -0.349 -25.875 -1.169 1 98.56 89 ALA A N 1
ATOM 709 C CA . ALA A 1 89 ? -0.639 -26.938 -2.133 1 98.56 89 ALA A CA 1
ATOM 710 C C . ALA A 1 89 ? -0.739 -26.375 -3.549 1 98.56 89 ALA A C 1
ATOM 712 O O . ALA A 1 89 ? -0.171 -26.938 -4.488 1 98.56 89 ALA A O 1
ATOM 713 N N . ALA A 1 90 ? -1.44 -25.266 -3.711 1 98.81 90 ALA A N 1
ATOM 714 C CA . ALA A 1 90 ? -1.579 -24.625 -5.02 1 98.81 90 ALA A CA 1
ATOM 715 C C . ALA A 1 90 ? -0.229 -24.141 -5.539 1 98.81 90 ALA A C 1
ATOM 717 O O . ALA A 1 90 ? 0.066 -24.266 -6.73 1 98.81 90 ALA A O 1
ATOM 718 N N . THR A 1 91 ? 0.584 -23.594 -4.648 1 98.88 91 THR A N 1
ATOM 719 C CA . THR A 1 91 ? 1.908 -23.109 -5.02 1 98.88 91 THR A CA 1
ATOM 720 C C . THR A 1 91 ? 2.799 -24.25 -5.484 1 98.88 91 THR A C 1
ATOM 722 O O . THR A 1 91 ? 3.451 -24.156 -6.523 1 98.88 91 THR A O 1
ATOM 725 N N . ARG A 1 92 ? 2.816 -25.344 -4.77 1 98.81 92 ARG A N 1
ATOM 726 C CA . ARG A 1 92 ? 3.584 -26.516 -5.164 1 98.81 92 ARG A CA 1
ATOM 727 C C . ARG A 1 92 ? 3.094 -27.078 -6.496 1 98.81 92 ARG A C 1
ATOM 729 O O . ARG A 1 92 ? 3.896 -27.422 -7.363 1 98.81 92 ARG A O 1
ATOM 736 N N . ALA A 1 93 ? 1.772 -27.125 -6.637 1 98.81 93 ALA A N 1
ATOM 737 C CA . ALA A 1 93 ? 1.204 -27.609 -7.891 1 98.81 93 ALA A CA 1
ATOM 738 C C . ALA A 1 93 ? 1.683 -26.766 -9.07 1 98.81 93 ALA A C 1
ATOM 740 O O . ALA A 1 93 ? 2.057 -27.312 -10.117 1 98.81 93 ALA A O 1
ATOM 741 N N . PHE A 1 94 ? 1.687 -25.469 -8.906 1 98.81 94 PHE A N 1
ATOM 742 C CA . PHE A 1 94 ? 2.143 -24.562 -9.953 1 98.81 94 PHE A CA 1
ATOM 743 C C . PHE A 1 94 ? 3.537 -24.953 -10.43 1 98.81 94 PHE A C 1
ATOM 745 O O . PHE A 1 94 ? 3.766 -25.109 -11.633 1 98.81 94 PHE A O 1
ATOM 752 N N . TYR A 1 95 ? 4.434 -25.078 -9.5 1 98.75 95 TYR A N 1
ATOM 753 C CA . TYR A 1 95 ? 5.824 -25.297 -9.875 1 98.75 95 TYR A CA 1
ATOM 754 C C . TYR A 1 95 ? 6.027 -26.688 -10.438 1 98.75 95 TYR A C 1
ATOM 756 O O . TYR A 1 95 ? 6.863 -26.906 -11.32 1 98.75 95 TYR A O 1
ATOM 764 N N . TRP A 1 96 ? 5.277 -27.703 -9.93 1 98.56 96 TRP A N 1
ATOM 765 C CA . TRP A 1 96 ? 5.316 -29.031 -10.547 1 98.56 96 TRP A CA 1
ATOM 766 C C . TRP A 1 96 ? 4.871 -28.969 -12.008 1 98.56 96 TRP A C 1
ATOM 768 O O . TRP A 1 96 ? 5.52 -29.531 -12.883 1 98.56 96 TRP A O 1
ATOM 778 N N . ILE A 1 97 ? 3.818 -28.234 -12.297 1 98.38 97 ILE A N 1
ATOM 779 C CA . ILE A 1 97 ? 3.266 -28.094 -13.641 1 98.38 97 ILE A CA 1
ATOM 780 C C . ILE A 1 97 ? 4.238 -27.312 -14.523 1 98.38 97 ILE A C 1
ATOM 782 O O . ILE A 1 97 ? 4.453 -27.672 -15.688 1 98.38 97 ILE A O 1
ATOM 786 N N . GLU A 1 98 ? 4.801 -26.266 -13.938 1 98 98 GLU A N 1
ATOM 787 C CA . GLU A 1 98 ? 5.707 -25.406 -14.695 1 98 98 GLU A CA 1
ATOM 788 C C . GLU A 1 98 ? 6.891 -26.203 -15.242 1 98 98 GLU A C 1
ATOM 790 O O . GLU A 1 98 ? 7.348 -25.953 -16.359 1 98 98 GLU A O 1
ATOM 795 N N . ALA A 1 99 ? 7.422 -27.125 -14.422 1 96.06 99 ALA A N 1
ATOM 796 C CA . ALA A 1 99 ? 8.562 -27.938 -14.828 1 96.06 99 ALA A CA 1
ATOM 797 C C . ALA A 1 99 ? 8.242 -28.734 -16.094 1 96.06 99 ALA A C 1
ATOM 799 O O . ALA A 1 99 ? 9.148 -29.094 -16.844 1 96.06 99 ALA A O 1
ATOM 800 N N . GLN A 1 100 ? 6.98 -28.938 -16.344 1 93.81 100 GLN A N 1
ATOM 801 C CA . GLN A 1 100 ? 6.551 -29.719 -17.5 1 93.81 100 GLN A CA 1
ATOM 802 C C . GLN A 1 100 ? 6.055 -28.812 -18.625 1 93.81 100 GLN A C 1
ATOM 804 O O . GLN A 1 100 ? 6.297 -29.094 -19.797 1 93.81 100 GLN A O 1
ATOM 809 N N . SER A 1 101 ? 5.441 -27.734 -18.312 1 95.88 101 SER A N 1
ATOM 810 C CA . SER A 1 101 ? 4.844 -26.812 -19.266 1 95.88 101 SER A CA 1
ATOM 811 C C . SER A 1 101 ? 4.613 -25.438 -18.641 1 95.88 101 SER A C 1
ATOM 813 O O . SER A 1 101 ? 3.641 -25.25 -17.906 1 95.88 101 SER A O 1
ATOM 815 N N . PRO A 1 102 ? 5.395 -24.469 -19.016 1 95.75 102 PRO A N 1
ATOM 816 C CA . PRO A 1 102 ? 5.215 -23.125 -18.469 1 95.75 102 PRO A CA 1
ATOM 817 C C . PRO A 1 102 ? 3.844 -22.531 -18.797 1 95.75 102 PRO A C 1
ATOM 819 O O . PRO A 1 102 ? 3.223 -21.891 -17.938 1 95.75 102 PRO A O 1
ATOM 822 N N . ASP A 1 103 ? 3.348 -22.797 -19.969 1 95.94 103 ASP A N 1
ATOM 823 C CA . ASP A 1 103 ? 2.055 -22.266 -20.375 1 95.94 103 ASP A CA 1
ATOM 824 C C . ASP A 1 103 ? 0.921 -22.859 -19.562 1 95.94 103 ASP A C 1
ATOM 826 O O . ASP A 1 103 ? -0.01 -22.156 -19.156 1 95.94 103 ASP A O 1
ATOM 830 N N . ALA A 1 104 ? 1.032 -24.125 -19.328 1 97 104 ALA A N 1
ATOM 831 C CA . ALA A 1 104 ? 0.024 -24.797 -18.5 1 97 104 ALA A CA 1
ATOM 832 C C . ALA A 1 104 ? 0.038 -24.281 -17.078 1 97 104 ALA A C 1
ATOM 834 O O . ALA A 1 104 ? -1.012 -24.172 -16.438 1 97 104 ALA A O 1
ATOM 835 N N . ALA A 1 105 ? 1.218 -23.969 -16.578 1 98.38 105 ALA A N 1
ATOM 836 C CA . ALA A 1 105 ? 1.344 -23.438 -15.227 1 98.38 105 ALA A CA 1
ATOM 837 C C . ALA A 1 105 ? 0.663 -22.078 -15.094 1 98.38 105 ALA A C 1
ATOM 839 O O . ALA A 1 105 ? -0.032 -21.812 -14.109 1 98.38 105 ALA A O 1
ATOM 840 N N . THR A 1 106 ? 0.862 -21.25 -16.078 1 98.31 106 THR A N 1
ATOM 841 C CA . THR A 1 106 ? 0.207 -19.938 -16.078 1 98.31 106 THR A CA 1
ATOM 842 C C . THR A 1 106 ? -1.311 -20.094 -16.109 1 98.31 106 THR A C 1
ATOM 844 O O . THR A 1 106 ? -2.02 -19.453 -15.328 1 98.31 106 THR A O 1
ATOM 847 N N . ALA A 1 107 ? -1.796 -20.953 -16.969 1 97.94 107 ALA A N 1
ATOM 848 C CA . ALA A 1 107 ? -3.229 -21.234 -17.047 1 97.94 107 ALA A CA 1
ATOM 849 C C . ALA A 1 107 ? -3.756 -21.75 -15.711 1 97.94 107 ALA A C 1
ATOM 851 O O . ALA A 1 107 ? -4.832 -21.344 -15.266 1 97.94 107 ALA A O 1
ATOM 852 N N . PHE A 1 108 ? -3.004 -22.609 -15.148 1 98.56 108 PHE A N 1
ATOM 853 C CA . PHE A 1 108 ? -3.355 -23.172 -13.852 1 98.56 108 PHE A CA 1
ATOM 854 C C . PHE A 1 108 ? -3.461 -22.078 -12.797 1 98.56 108 PHE A C 1
ATOM 856 O O . PHE A 1 108 ? -4.434 -22.031 -12.039 1 98.56 108 PHE A O 1
ATOM 863 N N . ALA A 1 109 ? -2.469 -21.188 -12.727 1 98.81 109 ALA A N 1
ATOM 864 C CA . ALA A 1 109 ? -2.465 -20.109 -11.742 1 98.81 109 ALA A CA 1
ATOM 865 C C . ALA A 1 109 ? -3.682 -19.203 -11.914 1 98.81 109 ALA A C 1
ATOM 867 O O . ALA A 1 109 ? -4.32 -18.812 -10.93 1 98.81 109 ALA A O 1
ATOM 868 N N . GLN A 1 110 ? -4.008 -18.891 -13.109 1 98.31 110 GLN A N 1
ATOM 869 C CA . GLN A 1 110 ? -5.176 -18.062 -13.391 1 98.31 110 GLN A CA 1
ATOM 870 C C . GLN A 1 110 ? -6.457 -18.75 -12.93 1 98.31 110 GLN A C 1
ATOM 872 O O . GLN A 1 110 ? -7.348 -18.109 -12.367 1 98.31 110 GLN A O 1
ATOM 877 N N . ARG A 1 111 ? -6.516 -20.016 -13.18 1 98.19 111 ARG A N 1
ATOM 878 C CA . ARG A 1 111 ? -7.68 -20.797 -12.766 1 98.19 111 ARG A CA 1
ATOM 879 C C . ARG A 1 111 ? -7.801 -20.844 -11.25 1 98.19 111 ARG A C 1
ATOM 881 O O . ARG A 1 111 ? -8.898 -20.734 -10.703 1 98.19 111 ARG A O 1
ATOM 888 N N . VAL A 1 112 ? -6.691 -21.016 -10.578 1 98.69 112 VAL A N 1
ATOM 889 C CA . VAL A 1 112 ? -6.676 -21.031 -9.117 1 98.69 112 VAL A CA 1
ATOM 890 C C . VAL A 1 112 ? -7.211 -19.688 -8.586 1 98.69 112 VAL A C 1
ATOM 892 O O . VAL A 1 112 ? -8.062 -19.672 -7.695 1 98.69 112 VAL A O 1
ATOM 895 N N . PHE A 1 113 ? -6.762 -18.578 -9.141 1 98.69 113 PHE A N 1
ATOM 896 C CA . PHE A 1 113 ? -7.27 -17.266 -8.734 1 98.69 113 PHE A CA 1
ATOM 897 C C . PHE A 1 113 ? -8.781 -17.203 -8.922 1 98.69 113 PHE A C 1
ATOM 899 O O . PHE A 1 113 ? -9.508 -16.828 -8 1 98.69 113 PHE A O 1
ATOM 906 N N . ASP A 1 114 ? -9.242 -17.625 -10.062 1 97.81 114 ASP A N 1
ATOM 907 C CA . ASP A 1 114 ? -10.664 -17.547 -10.383 1 97.81 114 ASP A CA 1
ATOM 908 C C . ASP A 1 114 ? -11.5 -18.344 -9.383 1 97.81 114 ASP A C 1
ATOM 910 O O . ASP A 1 114 ? -12.508 -17.859 -8.875 1 97.81 114 ASP A O 1
ATOM 914 N N . LEU A 1 115 ? -11.078 -19.484 -9.164 1 98.19 115 LEU A N 1
ATOM 915 C CA . LEU A 1 115 ? -11.852 -20.391 -8.312 1 98.19 115 LEU A CA 1
ATOM 916 C C . LEU A 1 115 ? -11.758 -19.969 -6.852 1 98.19 115 LEU A C 1
ATOM 918 O O . LEU A 1 115 ? -12.758 -20.031 -6.125 1 98.19 115 LEU A O 1
ATOM 922 N N . TYR A 1 116 ? -10.586 -19.578 -6.379 1 98.56 116 TYR A N 1
ATOM 923 C CA . TYR A 1 116 ? -10.438 -19.172 -4.988 1 98.56 116 TYR A CA 1
ATOM 924 C C . TYR A 1 116 ? -11.312 -17.969 -4.676 1 98.56 116 TYR A C 1
ATOM 926 O O . TYR A 1 116 ? -12.047 -17.969 -3.686 1 98.56 116 TYR A O 1
ATOM 934 N N . PHE A 1 117 ? -11.352 -16.969 -5.539 1 98.44 117 PHE A N 1
ATOM 935 C CA . PHE A 1 117 ? -12.055 -15.719 -5.262 1 98.44 117 PHE A CA 1
ATOM 936 C C . PHE A 1 117 ? -13.5 -15.789 -5.742 1 98.44 117 PHE A C 1
ATOM 938 O O . PHE A 1 117 ? -14.188 -14.773 -5.809 1 98.44 117 PHE A O 1
ATOM 945 N N . SER A 1 118 ? -13.977 -16.938 -6.098 1 97.75 118 SER A N 1
ATOM 946 C CA . SER A 1 118 ? -15.391 -17.25 -6.273 1 97.75 118 SER A CA 1
ATOM 947 C C . SER A 1 118 ? -15.859 -18.297 -5.277 1 97.75 118 SER A C 1
ATOM 949 O O . SER A 1 118 ? -16.938 -18.859 -5.426 1 97.75 118 SER A O 1
ATOM 951 N N . ASP A 1 119 ? -14.961 -18.609 -4.293 1 96.69 119 ASP A N 1
ATOM 952 C CA . ASP A 1 119 ? -15.211 -19.5 -3.176 1 96.69 119 ASP A CA 1
ATOM 953 C C . ASP A 1 119 ? -15.5 -20.922 -3.666 1 96.69 119 ASP A C 1
ATOM 955 O O . ASP A 1 119 ? -16.453 -21.562 -3.213 1 96.69 119 ASP A O 1
ATOM 959 N N . ARG A 1 120 ? -14.688 -21.344 -4.578 1 97.25 120 ARG A N 1
ATOM 960 C CA . ARG A 1 120 ? -14.953 -22.641 -5.188 1 97.25 120 ARG A CA 1
ATOM 961 C C . ARG A 1 120 ? -13.734 -23.562 -5.082 1 97.25 120 ARG A C 1
ATOM 963 O O . ARG A 1 120 ? -13.734 -24.656 -5.633 1 97.25 120 ARG A O 1
ATOM 970 N N . LEU A 1 121 ? -12.742 -23.125 -4.445 1 98 121 LEU A N 1
ATOM 971 C CA . LEU A 1 121 ? -11.547 -23.938 -4.312 1 98 121 LEU A CA 1
ATOM 972 C C . LEU A 1 121 ? -10.891 -23.719 -2.951 1 98 121 LEU A C 1
ATOM 974 O O . LEU A 1 121 ? -10.648 -22.578 -2.551 1 98 121 LEU A O 1
ATOM 978 N N . ASP A 1 122 ? -10.648 -24.797 -2.25 1 98 122 ASP A N 1
ATOM 979 C CA . ASP A 1 122 ? -9.766 -24.781 -1.089 1 98 122 ASP A CA 1
ATOM 980 C C . ASP A 1 122 ? -8.305 -24.953 -1.505 1 98 122 ASP A C 1
ATOM 982 O O . ASP A 1 122 ? -7.844 -26.078 -1.715 1 98 122 ASP A O 1
ATOM 986 N N . THR A 1 123 ? -7.566 -23.875 -1.529 1 98.06 123 THR A N 1
ATOM 987 C CA . THR A 1 123 ? -6.203 -23.859 -2.047 1 98.06 123 THR A CA 1
ATOM 988 C C . THR A 1 123 ? -5.258 -24.594 -1.097 1 98.06 123 THR A C 1
ATOM 990 O O . THR A 1 123 ? -4.133 -24.938 -1.469 1 98.06 123 THR A O 1
ATOM 993 N N . ALA A 1 124 ? -5.68 -24.859 0.113 1 96.44 124 ALA A N 1
ATOM 994 C CA . ALA A 1 124 ? -4.844 -25.531 1.101 1 96.44 124 ALA A CA 1
ATOM 995 C C . ALA A 1 124 ? -4.922 -27.047 0.937 1 96.44 124 ALA A C 1
ATOM 997 O O . ALA A 1 124 ? -4.105 -27.781 1.498 1 96.44 124 ALA A O 1
ATOM 998 N N . SER A 1 125 ? -5.887 -27.562 0.277 1 98 125 SER A N 1
ATOM 999 C CA . SER A 1 125 ? -6.129 -28.984 0.136 1 98 125 SER A CA 1
ATOM 1000 C C . SER A 1 125 ? -5.445 -29.547 -1.108 1 98 125 SER A C 1
ATOM 1002 O O . SER A 1 125 ? -5.867 -29.266 -2.232 1 98 125 SER A O 1
ATOM 1004 N N . PRO A 1 126 ? -4.43 -30.391 -0.911 1 98.25 126 PRO A N 1
ATOM 1005 C CA . PRO A 1 126 ? -3.793 -31 -2.078 1 98.25 126 PRO A CA 1
ATOM 1006 C C . PRO A 1 126 ? -4.785 -31.75 -2.969 1 98.25 126 PRO A C 1
ATOM 1008 O O . PRO A 1 126 ? -4.676 -31.703 -4.195 1 98.25 126 PRO A O 1
ATOM 1011 N N . GLU A 1 127 ? -5.758 -32.375 -2.346 1 98.12 127 GLU A N 1
ATOM 1012 C CA . GLU A 1 127 ? -6.766 -33.125 -3.105 1 98.12 127 GLU A CA 1
ATOM 1013 C C . GLU A 1 127 ? -7.613 -32.188 -3.951 1 98.12 127 GLU A C 1
ATOM 1015 O O . GLU A 1 127 ? -7.84 -32.438 -5.137 1 98.12 127 GLU A O 1
ATOM 1020 N N . ALA A 1 128 ? -8.086 -31.094 -3.326 1 98.31 128 ALA A N 1
ATOM 1021 C CA . ALA A 1 128 ? -8.898 -30.109 -4.051 1 98.31 128 ALA A CA 1
ATOM 1022 C C . ALA A 1 128 ? -8.109 -29.5 -5.207 1 98.31 128 ALA A C 1
ATOM 1024 O O . ALA A 1 128 ? -8.625 -29.375 -6.32 1 98.31 128 ALA A O 1
ATOM 1025 N N . VAL A 1 129 ? -6.875 -29.172 -4.965 1 98.62 129 VAL A N 1
ATOM 1026 C CA . VAL A 1 129 ? -6.008 -28.547 -5.957 1 98.62 129 VAL A CA 1
ATOM 1027 C C . VAL A 1 129 ? -5.734 -29.516 -7.098 1 98.62 129 VAL A C 1
ATOM 1029 O O . VAL A 1 129 ? -5.793 -29.156 -8.273 1 98.62 129 VAL A O 1
ATOM 1032 N N . SER A 1 130 ? -5.445 -30.75 -6.762 1 98.25 130 SER A N 1
ATOM 1033 C CA . SER A 1 130 ? -5.086 -31.734 -7.77 1 98.25 130 SER A CA 1
ATOM 1034 C C . SER A 1 130 ? -6.254 -32.031 -8.703 1 98.25 130 SER A C 1
ATOM 1036 O O . SER A 1 130 ? -6.055 -32.375 -9.867 1 98.25 130 SER A O 1
ATOM 1038 N N . ARG A 1 131 ? -7.465 -31.828 -8.281 1 97.69 131 ARG A N 1
ATOM 1039 C CA . ARG A 1 131 ? -8.656 -32.062 -9.078 1 97.69 131 ARG A CA 1
ATOM 1040 C C . ARG A 1 131 ? -8.766 -31.078 -10.234 1 97.69 131 ARG A C 1
ATOM 1042 O O . ARG A 1 131 ? -9.531 -31.297 -11.172 1 97.69 131 ARG A O 1
ATOM 1049 N N . LEU A 1 132 ? -7.957 -30.031 -10.227 1 97.62 132 LEU A N 1
ATOM 1050 C CA . LEU A 1 132 ? -7.918 -29.062 -11.328 1 97.62 132 LEU A CA 1
ATOM 1051 C C . LEU A 1 132 ? -7.059 -29.578 -12.477 1 97.62 132 LEU A C 1
ATOM 1053 O O . LEU A 1 132 ? -7.094 -29.047 -13.578 1 97.62 132 LEU A O 1
ATOM 1057 N N . GLY A 1 133 ? -6.301 -30.688 -12.25 1 96 133 GLY A N 1
ATOM 1058 C CA . GLY A 1 133 ? -5.34 -31.25 -13.188 1 96 133 GLY A CA 1
ATOM 1059 C C . GLY A 1 133 ? -5.895 -31.391 -14.594 1 96 133 GLY A C 1
ATOM 1060 O O . GLY A 1 133 ? -5.332 -30.844 -15.547 1 96 133 GLY A O 1
ATOM 1061 N N . PRO A 1 134 ? -7.043 -31.969 -14.719 1 95.94 134 PRO A N 1
ATOM 1062 C CA . PRO A 1 134 ? -7.594 -32.219 -16.047 1 95.94 134 PRO A CA 1
ATOM 1063 C C . PRO A 1 134 ? -7.828 -30.922 -16.844 1 95.94 134 PRO A C 1
ATOM 1065 O O . PRO A 1 134 ? -7.73 -30.922 -18.062 1 95.94 134 PRO A O 1
ATOM 1068 N N . GLU A 1 135 ? -8.109 -29.828 -16.203 1 93.06 135 GLU A N 1
ATOM 1069 C CA . GLU A 1 135 ? -8.344 -28.547 -16.875 1 93.06 135 GLU A CA 1
ATOM 1070 C C . GLU A 1 135 ? -7.098 -28.078 -17.609 1 93.06 135 GLU A C 1
ATOM 1072 O O . GLU A 1 135 ? -7.188 -27.25 -18.516 1 93.06 135 GLU A O 1
ATOM 1077 N N . VAL A 1 136 ? -5.961 -28.562 -17.188 1 90.62 136 VAL A N 1
ATOM 1078 C CA . VAL A 1 136 ? -4.723 -28.156 -17.844 1 90.62 136 VAL A CA 1
ATOM 1079 C C . VAL A 1 136 ? -4.023 -29.375 -18.438 1 90.62 136 VAL A C 1
ATOM 1081 O O . VAL A 1 136 ? -2.805 -29.375 -18.625 1 90.62 136 VAL A O 1
ATOM 1084 N N . GLY A 1 137 ? -4.758 -30.484 -18.625 1 92.75 137 GLY A N 1
ATOM 1085 C CA . GLY A 1 137 ? -4.281 -31.656 -19.344 1 92.75 137 GLY A CA 1
ATOM 1086 C C . GLY A 1 137 ? -3.471 -32.594 -18.469 1 92.75 137 GLY A C 1
ATOM 1087 O O . GLY A 1 137 ? -2.605 -33.312 -18.969 1 92.75 137 GLY A O 1
ATOM 1088 N N . LEU A 1 138 ? -3.666 -32.594 -17.172 1 94.69 138 LEU A N 1
ATOM 1089 C CA . LEU A 1 138 ? -2.895 -33.438 -16.25 1 94.69 138 LEU A CA 1
ATOM 1090 C C . LEU A 1 138 ? -3.803 -34.406 -15.508 1 94.69 138 LEU A C 1
ATOM 1092 O O . LEU A 1 138 ? -4.984 -34.125 -15.297 1 94.69 138 LEU A O 1
ATOM 1096 N N . GLU A 1 139 ? -3.24 -35.5 -15.164 1 95.94 139 GLU A N 1
ATOM 1097 C CA . GLU A 1 139 ? -3.951 -36.438 -14.312 1 95.94 139 GLU A CA 1
ATOM 1098 C C . GLU A 1 139 ? -3.914 -36.031 -12.852 1 95.94 139 GLU A C 1
ATOM 1100 O O . GLU A 1 139 ? -2.842 -35.75 -12.305 1 95.94 139 GLU A O 1
ATOM 1105 N N . PRO A 1 140 ? -5.078 -36 -12.227 1 97.38 140 PRO A N 1
ATOM 1106 C CA . PRO A 1 140 ? -5.133 -35.562 -10.836 1 97.38 140 PRO A CA 1
ATOM 1107 C C . PRO A 1 140 ? -4.176 -36.344 -9.93 1 97.38 140 PRO A C 1
ATOM 1109 O O . PRO A 1 140 ? -3.529 -35.75 -9.062 1 97.38 140 PRO A O 1
ATOM 1112 N N . GLU A 1 141 ? -4.094 -37.625 -10.141 1 97.62 141 GLU A N 1
ATOM 1113 C CA . GLU A 1 141 ? -3.242 -38.469 -9.297 1 97.62 141 GLU A CA 1
ATOM 1114 C C . GLU A 1 141 ? -1.771 -38.094 -9.469 1 97.62 141 GLU A C 1
ATOM 1116 O O . GLU A 1 141 ? -1.007 -38.094 -8.5 1 97.62 141 GLU A O 1
ATOM 1121 N N . ALA A 1 142 ? -1.416 -37.844 -10.664 1 97.31 142 ALA A N 1
ATOM 1122 C CA . ALA A 1 142 ? -0.041 -37.438 -10.938 1 97.31 142 ALA A CA 1
ATOM 1123 C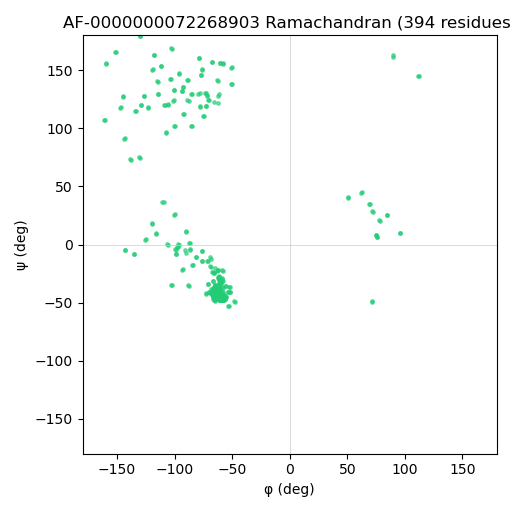 C . ALA A 1 142 ? 0.278 -36.094 -10.266 1 97.31 142 ALA A C 1
ATOM 1125 O O . ALA A 1 142 ? 1.353 -35.938 -9.688 1 97.31 142 ALA A O 1
ATOM 1126 N N . LEU A 1 143 ? -0.626 -35.219 -10.375 1 97.88 143 LEU A N 1
ATOM 1127 C CA . LEU A 1 143 ? -0.439 -33.906 -9.75 1 97.88 143 LEU A CA 1
ATOM 1128 C C . LEU A 1 143 ? -0.359 -34.031 -8.234 1 97.88 143 LEU A C 1
ATOM 1130 O O . LEU A 1 143 ? 0.495 -33.406 -7.598 1 97.88 143 LEU A O 1
ATOM 1134 N N . LEU A 1 144 ? -1.269 -34.812 -7.625 1 98.31 144 LEU A N 1
ATOM 1135 C CA . LEU A 1 144 ? -1.268 -35.031 -6.184 1 98.31 144 LEU A CA 1
ATOM 1136 C C . LEU A 1 144 ? 0.067 -35.625 -5.723 1 98.31 144 LEU A C 1
ATOM 1138 O O . LEU A 1 144 ? 0.623 -35.188 -4.715 1 98.31 144 LEU A O 1
ATOM 1142 N N . ALA A 1 145 ? 0.558 -36.562 -6.461 1 98 145 ALA A N 1
ATOM 1143 C CA . ALA A 1 145 ? 1.858 -37.156 -6.156 1 98 145 ALA A CA 1
ATOM 1144 C C . ALA A 1 145 ? 2.975 -36.125 -6.297 1 98 145 ALA A C 1
ATOM 1146 O O . ALA A 1 145 ? 3.906 -36.094 -5.488 1 98 145 ALA A O 1
ATOM 1147 N N . GLY A 1 146 ? 2.938 -35.312 -7.348 1 97.62 146 GLY A N 1
ATOM 1148 C CA . GLY A 1 146 ? 3.918 -34.25 -7.559 1 97.62 146 GLY A CA 1
ATOM 1149 C C . GLY A 1 146 ? 3.99 -33.281 -6.406 1 97.62 146 GLY A C 1
ATOM 1150 O O . GLY A 1 146 ? 5.082 -32.906 -5.961 1 97.62 146 GLY A O 1
ATOM 1151 N N . ILE A 1 147 ? 2.865 -32.875 -5.93 1 97.75 147 ILE A N 1
ATOM 1152 C CA . ILE A 1 147 ? 2.752 -31.922 -4.836 1 97.75 147 ILE A CA 1
ATOM 1153 C C . ILE A 1 147 ? 3.404 -32.5 -3.578 1 97.75 147 ILE A C 1
ATOM 1155 O O . ILE A 1 147 ? 3.973 -31.75 -2.773 1 97.75 147 ILE A O 1
ATOM 1159 N N . ALA A 1 148 ? 3.383 -33.781 -3.443 1 97.88 148 ALA A N 1
ATOM 1160 C CA . ALA A 1 148 ? 3.861 -34.438 -2.236 1 97.88 148 ALA A CA 1
ATOM 1161 C C . ALA A 1 148 ? 5.348 -34.781 -2.346 1 97.88 148 ALA A C 1
ATOM 1163 O O . ALA A 1 148 ? 5.961 -35.219 -1.376 1 97.88 148 ALA A O 1
ATOM 1164 N N . ASP A 1 149 ? 5.934 -34.531 -3.51 1 97.94 149 ASP A N 1
ATOM 1165 C CA . ASP A 1 149 ? 7.344 -34.875 -3.742 1 97.94 149 ASP A CA 1
ATOM 1166 C C . ASP A 1 149 ? 8.25 -34.031 -2.846 1 97.94 149 ASP A C 1
ATOM 1168 O O . ASP A 1 149 ? 8.219 -32.781 -2.904 1 97.94 149 ASP A O 1
ATOM 1172 N N . PRO A 1 150 ? 9.086 -34.656 -2.016 1 98.19 150 PRO A N 1
ATOM 1173 C CA . PRO A 1 150 ? 9.961 -33.906 -1.102 1 98.19 150 PRO A CA 1
ATOM 1174 C C . PRO A 1 150 ? 10.891 -32.938 -1.828 1 98.19 150 PRO A C 1
ATOM 1176 O O . PRO A 1 150 ? 11.195 -31.875 -1.308 1 98.19 150 PRO A O 1
ATOM 1179 N N . ALA A 1 151 ? 11.352 -33.344 -2.947 1 98.25 151 ALA A N 1
ATOM 1180 C CA . ALA A 1 151 ? 12.234 -32.438 -3.711 1 98.25 151 ALA A CA 1
ATOM 1181 C C . ALA A 1 151 ? 11.5 -31.172 -4.133 1 98.25 151 ALA A C 1
ATOM 1183 O O . ALA A 1 151 ? 12.07 -30.078 -4.098 1 98.25 151 ALA A O 1
ATOM 1184 N N . LEU A 1 152 ? 10.273 -31.328 -4.531 1 98.44 152 LEU A N 1
ATOM 1185 C CA . LEU A 1 152 ? 9.469 -30.156 -4.906 1 98.44 152 LEU A CA 1
ATOM 1186 C C . LEU A 1 152 ? 9.203 -29.266 -3.699 1 98.44 152 LEU A C 1
ATOM 1188 O O . LEU A 1 152 ? 9.25 -28.047 -3.809 1 98.44 152 LEU A O 1
ATOM 1192 N N . LYS A 1 153 ? 8.891 -29.891 -2.57 1 98.25 153 LYS A N 1
ATOM 1193 C CA . LYS A 1 153 ? 8.656 -29.141 -1.342 1 98.25 153 LYS A CA 1
ATOM 1194 C C . LYS A 1 153 ? 9.859 -28.266 -1.006 1 98.25 153 LYS A C 1
ATOM 1196 O O . LYS A 1 153 ? 9.703 -27.078 -0.694 1 98.25 153 LYS A O 1
ATOM 1201 N N . GLU A 1 154 ? 11.039 -28.812 -1.096 1 98.25 154 GLU A N 1
ATOM 1202 C CA . GLU A 1 154 ? 12.266 -28.078 -0.825 1 98.25 154 GLU A CA 1
ATOM 1203 C C . GLU A 1 154 ? 12.477 -26.953 -1.848 1 98.25 154 GLU A C 1
ATOM 1205 O O . GLU A 1 154 ? 12.875 -25.844 -1.492 1 98.25 154 GLU A O 1
ATOM 1210 N N . THR A 1 155 ? 12.227 -27.297 -3.092 1 98 155 THR A N 1
ATOM 1211 C CA . THR A 1 155 ? 12.367 -26.328 -4.168 1 98 155 THR A CA 1
ATOM 1212 C C . THR A 1 155 ? 11.453 -25.125 -3.924 1 98 155 THR A C 1
ATOM 1214 O O . THR A 1 155 ? 11.891 -23.984 -4.031 1 98 155 THR A O 1
ATOM 1217 N N . VAL A 1 156 ? 10.211 -25.359 -3.596 1 98.31 156 VAL A N 1
ATOM 1218 C CA . VAL A 1 156 ? 9.227 -24.297 -3.381 1 98.31 156 VAL A CA 1
ATOM 1219 C C . VAL A 1 156 ? 9.633 -23.453 -2.18 1 98.31 156 VAL A C 1
ATOM 1221 O O . VAL A 1 156 ? 9.555 -22.219 -2.225 1 98.31 156 VAL A O 1
ATOM 1224 N N . ARG A 1 157 ? 10.094 -24.109 -1.123 1 97.62 157 ARG A N 1
ATOM 1225 C CA . ARG A 1 157 ? 10.602 -23.391 0.041 1 97.62 157 ARG A CA 1
ATOM 1226 C C . ARG A 1 157 ? 11.758 -22.469 -0.342 1 97.62 157 ARG A C 1
ATOM 1228 O O . ARG A 1 157 ? 11.773 -21.297 0.033 1 97.62 157 ARG A O 1
ATOM 1235 N N . LYS A 1 158 ? 12.68 -22.969 -1.086 1 97.94 158 LYS A N 1
ATOM 1236 C CA . LYS A 1 158 ? 13.867 -22.219 -1.488 1 97.94 158 LYS A CA 1
ATOM 1237 C C . LYS A 1 158 ? 13.5 -21.047 -2.389 1 97.94 158 LYS A C 1
ATOM 1239 O O . LYS A 1 158 ? 14.117 -19.984 -2.318 1 97.94 158 LYS A O 1
ATOM 1244 N N . ILE A 1 159 ? 12.531 -21.234 -3.252 1 98.06 159 ILE A N 1
ATOM 1245 C CA . ILE A 1 159 ? 12.062 -20.172 -4.125 1 98.06 159 ILE A CA 1
ATOM 1246 C C . ILE A 1 159 ? 11.562 -19 -3.281 1 98.06 159 ILE A C 1
ATOM 1248 O O . ILE A 1 159 ? 11.898 -17.844 -3.553 1 98.06 159 ILE A O 1
ATOM 1252 N N . GLY A 1 160 ? 10.766 -19.266 -2.246 1 97.38 160 GLY A N 1
ATOM 1253 C CA . GLY A 1 160 ? 10.297 -18.234 -1.345 1 97.38 160 GLY A CA 1
ATOM 1254 C C . GLY A 1 160 ? 11.414 -17.531 -0.611 1 97.38 160 GLY A C 1
ATOM 1255 O O . GLY A 1 160 ? 11.43 -16.297 -0.52 1 97.38 160 GLY A O 1
ATOM 1256 N N . GLU A 1 161 ? 12.367 -18.312 -0.131 1 96.94 161 GLU A N 1
ATOM 1257 C CA . GLU A 1 161 ? 13.508 -17.75 0.582 1 96.94 161 GLU A CA 1
ATOM 1258 C C . GLU A 1 161 ? 14.352 -16.875 -0.335 1 96.94 161 GLU A C 1
ATOM 1260 O O . GLU A 1 161 ? 14.797 -15.789 0.065 1 96.94 161 GLU A O 1
ATOM 1265 N N . ASP A 1 162 ? 14.547 -17.375 -1.507 1 97.25 162 ASP A N 1
ATOM 1266 C CA . ASP A 1 162 ? 15.312 -16.609 -2.488 1 97.25 162 ASP A CA 1
ATOM 1267 C C . ASP A 1 162 ? 14.609 -15.305 -2.855 1 97.25 162 ASP A C 1
ATOM 1269 O O . ASP A 1 162 ? 15.25 -14.273 -3.053 1 97.25 162 ASP A O 1
ATOM 1273 N N . ALA A 1 163 ? 13.281 -15.367 -3.016 1 97.56 163 ALA A N 1
ATOM 1274 C CA . ALA A 1 163 ? 12.5 -14.164 -3.301 1 97.56 163 ALA A CA 1
ATOM 1275 C C . ALA A 1 163 ? 12.719 -13.102 -2.225 1 97.56 163 ALA A C 1
ATOM 1277 O O . ALA A 1 163 ? 13.016 -11.945 -2.537 1 97.56 163 ALA A O 1
ATOM 1278 N N . VAL A 1 164 ? 12.656 -13.5 -0.983 1 96.81 164 VAL A N 1
ATOM 1279 C CA . VAL A 1 164 ? 12.828 -12.586 0.144 1 96.81 164 VAL A CA 1
ATOM 1280 C C . VAL A 1 164 ? 14.242 -12.023 0.144 1 96.81 164 VAL A C 1
ATOM 1282 O O . VAL A 1 164 ? 14.438 -10.828 0.373 1 96.81 164 VAL A O 1
ATOM 1285 N N . ALA A 1 165 ? 15.203 -12.875 -0.143 1 96.12 165 ALA A N 1
ATOM 1286 C CA . ALA A 1 165 ? 16.594 -12.445 -0.205 1 96.12 165 ALA A CA 1
ATOM 1287 C C . ALA A 1 165 ? 16.797 -11.398 -1.292 1 96.12 165 ALA A C 1
ATOM 1289 O O . ALA A 1 165 ? 17.672 -10.531 -1.173 1 96.12 165 ALA A O 1
ATOM 1290 N N . ARG A 1 166 ? 15.961 -11.453 -2.305 1 96.56 166 ARG A N 1
ATOM 1291 C CA . ARG A 1 166 ? 16.031 -10.5 -3.406 1 96.56 166 ARG A CA 1
ATOM 1292 C C . ARG A 1 166 ? 15.219 -9.242 -3.094 1 96.56 166 ARG A C 1
ATOM 1294 O O . ARG A 1 166 ? 15.086 -8.359 -3.941 1 96.56 166 ARG A O 1
ATOM 1301 N N . GLY A 1 167 ? 14.625 -9.195 -1.922 1 96.38 167 GLY A N 1
ATOM 1302 C CA . GLY A 1 167 ? 13.922 -8 -1.476 1 96.38 167 GLY A CA 1
ATOM 1303 C C . GLY A 1 167 ? 12.43 -8.047 -1.757 1 96.38 167 GLY A C 1
ATOM 1304 O O . GLY A 1 167 ? 11.742 -7.031 -1.644 1 96.38 167 GLY A O 1
ATOM 1305 N N . ILE A 1 168 ? 11.922 -9.172 -2.166 1 97.38 168 ILE A N 1
ATOM 1306 C CA . ILE A 1 168 ? 10.5 -9.328 -2.441 1 97.38 168 ILE A CA 1
ATOM 1307 C C . ILE A 1 168 ? 9.766 -9.672 -1.15 1 97.38 168 ILE A C 1
ATOM 1309 O O . ILE A 1 168 ? 10.133 -10.609 -0.443 1 97.38 168 ILE A O 1
ATOM 1313 N N . PHE A 1 169 ? 8.68 -8.93 -0.846 1 96.38 169 PHE A N 1
ATOM 1314 C CA . PHE A 1 169 ? 8.055 -9.117 0.456 1 96.38 169 PHE A CA 1
ATOM 1315 C C . PHE A 1 169 ? 6.539 -9.008 0.346 1 96.38 169 PHE A C 1
ATOM 1317 O O . PHE A 1 169 ? 5.824 -9.18 1.337 1 96.38 169 PHE A O 1
ATOM 1324 N N . GLY A 1 170 ? 6.031 -8.68 -0.792 1 96.38 170 GLY A N 1
ATOM 1325 C CA . GLY A 1 170 ? 4.609 -8.383 -0.889 1 96.38 170 GLY A CA 1
ATOM 1326 C C . GLY A 1 170 ? 3.92 -9.133 -2.016 1 96.38 170 GLY A C 1
ATOM 1327 O O . GLY A 1 170 ? 4.547 -9.93 -2.711 1 96.38 170 GLY A O 1
ATOM 1328 N N . SER A 1 171 ? 2.676 -8.914 -2.127 1 97.88 171 SER A N 1
ATOM 1329 C CA . SER A 1 171 ? 1.81 -9.523 -3.131 1 97.88 171 SER A CA 1
ATOM 1330 C C . SER A 1 171 ? 0.696 -8.578 -3.555 1 97.88 171 SER A C 1
ATOM 1332 O O . SER A 1 171 ? -0.133 -8.172 -2.736 1 97.88 171 SER A O 1
ATOM 1334 N N . PRO A 1 172 ? 0.68 -8.219 -4.812 1 98.62 172 PRO A N 1
ATOM 1335 C CA . PRO A 1 172 ? 1.623 -8.539 -5.887 1 98.62 172 PRO A CA 1
ATOM 1336 C C . PRO A 1 172 ? 2.906 -7.715 -5.809 1 98.62 172 PRO A C 1
ATOM 1338 O O . PRO A 1 172 ? 2.893 -6.59 -5.301 1 98.62 172 PRO A O 1
ATOM 1341 N N . PHE A 1 173 ? 3.934 -8.25 -6.156 1 98.81 173 PHE A N 1
ATOM 1342 C CA . PHE A 1 173 ? 5.246 -7.633 -6.297 1 98.81 173 PHE A CA 1
ATOM 1343 C C . PHE A 1 173 ? 5.824 -7.891 -7.684 1 98.81 173 PHE A C 1
ATOM 1345 O O . PHE A 1 173 ? 5.832 -9.031 -8.156 1 98.81 173 PHE A O 1
ATOM 1352 N N . PHE A 1 174 ? 6.246 -6.848 -8.383 1 98.88 174 PHE A N 1
ATOM 1353 C CA . PHE A 1 174 ? 6.773 -6.969 -9.734 1 98.88 174 PHE A CA 1
ATOM 1354 C C . PHE A 1 174 ? 8.25 -6.582 -9.781 1 98.88 174 PHE A C 1
ATOM 1356 O O . PHE A 1 174 ? 8.664 -5.637 -9.109 1 98.88 174 PHE A O 1
ATOM 1363 N N . LEU A 1 175 ? 9 -7.262 -10.5 1 98.25 175 LEU A N 1
ATOM 1364 C CA . LEU A 1 175 ? 10.383 -6.918 -10.812 1 98.25 175 LEU A CA 1
ATOM 1365 C C . LEU A 1 175 ? 10.594 -6.828 -12.32 1 98.25 175 LEU A C 1
ATOM 1367 O O . LEU A 1 175 ? 10.305 -7.781 -13.047 1 98.25 175 LEU A O 1
ATOM 1371 N N . VAL A 1 176 ? 10.945 -5.691 -12.781 1 97.31 176 VAL A N 1
ATOM 1372 C CA . VAL A 1 176 ? 11.211 -5.5 -14.203 1 97.31 176 VAL A CA 1
ATOM 1373 C C . VAL A 1 176 ? 12.562 -4.82 -14.391 1 97.31 176 VAL A C 1
ATOM 1375 O O . VAL A 1 176 ? 12.797 -3.732 -13.859 1 97.31 176 VAL A O 1
ATOM 1378 N N . ASP A 1 177 ? 13.438 -5.469 -15.078 1 93.31 177 ASP A N 1
ATOM 1379 C CA . ASP A 1 177 ? 14.766 -4.918 -15.328 1 93.31 177 ASP A CA 1
ATOM 1380 C C . ASP A 1 177 ? 15.414 -4.453 -14.023 1 93.31 177 ASP A C 1
ATOM 1382 O O . ASP A 1 177 ? 15.906 -3.328 -13.938 1 93.31 177 ASP A O 1
ATOM 1386 N N . ASP A 1 178 ? 15.242 -5.223 -12.977 1 93.06 178 ASP A N 1
ATOM 1387 C CA . ASP A 1 178 ? 15.836 -5.039 -11.656 1 93.06 178 ASP A CA 1
ATOM 1388 C C . ASP A 1 178 ? 15.141 -3.906 -10.898 1 93.06 178 ASP A C 1
ATOM 1390 O O . ASP A 1 178 ? 15.641 -3.447 -9.867 1 93.06 178 ASP A O 1
ATOM 1394 N N . GLU A 1 179 ? 14.07 -3.389 -11.422 1 98 179 GLU A N 1
ATOM 1395 C CA . GLU A 1 179 ? 13.289 -2.367 -10.727 1 98 179 GLU A CA 1
ATOM 1396 C C . GLU A 1 179 ? 12.039 -2.969 -10.086 1 98 179 GLU A C 1
ATOM 1398 O O . GLU A 1 179 ? 11.25 -3.633 -10.758 1 98 179 GLU A O 1
ATOM 1403 N N . PRO A 1 180 ? 11.914 -2.764 -8.758 1 98.5 180 PRO A N 1
ATOM 1404 C CA . PRO A 1 180 ? 10.781 -3.352 -8.031 1 98.5 180 PRO A CA 1
ATOM 1405 C C . PRO A 1 180 ? 9.555 -2.447 -8.016 1 98.5 180 PRO A C 1
ATOM 1407 O O . PRO A 1 180 ? 9.68 -1.223 -7.938 1 98.5 180 PRO A O 1
ATOM 1410 N N . PHE A 1 181 ? 8.406 -2.988 -8.125 1 98.75 181 PHE A N 1
ATOM 1411 C CA . PHE A 1 181 ? 7.109 -2.338 -7.973 1 98.75 181 PHE A CA 1
ATOM 1412 C C . PHE A 1 181 ? 6.184 -3.172 -7.098 1 98.75 181 PHE A C 1
ATOM 1414 O O . PHE A 1 181 ? 5.816 -4.293 -7.461 1 98.75 181 PHE A O 1
ATOM 1421 N N . TRP A 1 182 ? 5.84 -2.662 -5.973 1 98.19 182 TRP A N 1
ATOM 1422 C CA . TRP A 1 182 ? 5.02 -3.396 -5.02 1 98.19 182 TRP A CA 1
ATOM 1423 C C . TRP A 1 182 ? 3.59 -2.863 -5.004 1 98.19 182 TRP A C 1
ATOM 1425 O O . TRP A 1 182 ? 3.363 -1.683 -4.73 1 98.19 182 TRP A O 1
ATOM 1435 N N . GLY A 1 183 ? 2.629 -3.793 -5.324 1 97.88 183 GLY A N 1
ATOM 1436 C CA . GLY A 1 183 ? 1.223 -3.432 -5.234 1 97.88 183 GLY A CA 1
ATOM 1437 C C . GLY A 1 183 ? 0.54 -3.352 -6.586 1 97.88 183 GLY A C 1
ATOM 1438 O O . GLY A 1 183 ? 1.138 -2.898 -7.562 1 97.88 183 GLY A O 1
ATOM 1439 N N . TRP A 1 184 ? -0.748 -3.748 -6.578 1 97.62 184 TRP A N 1
ATOM 1440 C CA . TRP A 1 184 ? -1.576 -3.688 -7.777 1 97.62 184 TRP A CA 1
ATOM 1441 C C . TRP A 1 184 ? -1.656 -2.264 -8.312 1 97.62 184 TRP A C 1
ATOM 1443 O O . TRP A 1 184 ? -1.653 -2.049 -9.531 1 97.62 184 TRP A O 1
ATOM 1453 N N . ASP A 1 185 ? -1.6 -1.313 -7.469 1 96.19 185 ASP A N 1
ATOM 1454 C CA . ASP A 1 185 ? -1.724 0.101 -7.809 1 96.19 185 ASP A CA 1
ATOM 1455 C C . ASP A 1 185 ? -0.438 0.629 -8.438 1 96.19 185 ASP A C 1
ATOM 1457 O O . ASP A 1 185 ? -0.401 1.757 -8.938 1 96.19 185 ASP A O 1
ATOM 1461 N N . ARG A 1 186 ? 0.597 -0.21 -8.469 1 97.69 186 ARG A N 1
ATOM 1462 C CA . ARG A 1 186 ? 1.859 0.226 -9.062 1 97.69 186 ARG A CA 1
ATOM 1463 C C . ARG A 1 186 ? 1.979 -0.243 -10.508 1 97.69 186 ARG A C 1
ATOM 1465 O O . ARG A 1 186 ? 2.965 0.059 -11.18 1 97.69 186 ARG A O 1
ATOM 1472 N N . MET A 1 187 ? 1.033 -0.961 -11.008 1 98.06 187 MET A N 1
ATOM 1473 C CA . MET A 1 187 ? 1.127 -1.569 -12.336 1 98.06 187 MET A CA 1
ATOM 1474 C C . MET A 1 187 ? 1.239 -0.502 -13.414 1 98.06 187 MET A C 1
ATOM 1476 O O . MET A 1 187 ? 1.983 -0.67 -14.383 1 98.06 187 MET A O 1
ATOM 1480 N N . GLU A 1 188 ? 0.521 0.619 -13.242 1 97.19 188 GLU A N 1
ATOM 1481 C CA . GLU A 1 188 ? 0.611 1.665 -14.258 1 97.19 188 GLU A CA 1
ATOM 1482 C C . GLU A 1 188 ? 1.982 2.334 -14.234 1 97.19 188 GLU A C 1
ATOM 1484 O O . GLU A 1 188 ? 2.525 2.678 -15.289 1 97.19 188 GLU A O 1
ATOM 1489 N N . MET A 1 189 ? 2.486 2.574 -13.062 1 97.75 189 MET A N 1
ATOM 1490 C CA . MET A 1 189 ? 3.836 3.125 -12.969 1 97.75 189 MET A CA 1
ATOM 1491 C C . MET A 1 189 ? 4.855 2.174 -13.578 1 97.75 189 MET A C 1
ATOM 1493 O O . MET A 1 189 ? 5.766 2.605 -14.297 1 97.75 189 MET A O 1
ATOM 1497 N N . MET A 1 190 ? 4.719 0.895 -13.289 1 98.5 190 MET A N 1
ATOM 1498 C CA . MET A 1 190 ? 5.578 -0.13 -13.883 1 98.5 190 MET A CA 1
ATOM 1499 C C . MET A 1 190 ? 5.512 -0.081 -15.406 1 98.5 190 MET A C 1
ATOM 1501 O O . MET A 1 190 ? 6.543 -0.14 -16.078 1 98.5 190 MET A O 1
ATOM 1505 N N . ALA A 1 191 ? 4.324 0.046 -15.977 1 98.5 191 ALA A N 1
ATOM 1506 C CA . ALA A 1 191 ? 4.141 0.116 -17.422 1 98.5 191 ALA A CA 1
ATOM 1507 C C . ALA A 1 191 ? 4.871 1.322 -18.016 1 98.5 191 ALA A C 1
ATOM 1509 O O . ALA A 1 191 ? 5.555 1.208 -19.031 1 98.5 191 ALA A O 1
ATOM 1510 N N . GLU A 1 192 ? 4.699 2.447 -17.359 1 97.81 192 GLU A N 1
ATOM 1511 C CA . GLU A 1 192 ? 5.379 3.654 -17.828 1 97.81 192 GLU A CA 1
ATOM 1512 C C . GLU A 1 192 ? 6.895 3.486 -17.766 1 97.81 192 GLU A C 1
ATOM 1514 O O . GLU A 1 192 ? 7.602 3.918 -18.688 1 97.81 192 GLU A O 1
ATOM 1519 N N . TRP A 1 193 ? 7.363 2.871 -16.688 1 97.94 193 TRP A N 1
ATOM 1520 C CA . TRP A 1 193 ? 8.789 2.582 -16.531 1 97.94 193 TRP A CA 1
ATOM 1521 C C . TRP A 1 193 ? 9.297 1.776 -17.719 1 97.94 193 TRP A C 1
ATOM 1523 O O . TRP A 1 193 ? 10.344 2.102 -18.297 1 97.94 193 TRP A O 1
ATOM 1533 N N . ILE A 1 194 ? 8.57 0.763 -18.125 1 97.94 194 ILE A N 1
ATOM 1534 C CA . ILE A 1 194 ? 8.953 -0.099 -19.234 1 97.94 194 ILE A CA 1
ATOM 1535 C C . ILE A 1 194 ? 8.922 0.696 -20.547 1 97.94 194 ILE A C 1
ATOM 1537 O O . ILE A 1 194 ? 9.867 0.642 -21.328 1 97.94 194 ILE A O 1
ATOM 1541 N N . ARG A 1 195 ? 7.867 1.487 -20.766 1 97.5 195 ARG A N 1
ATOM 1542 C CA . ARG A 1 195 ? 7.676 2.24 -22 1 97.5 195 ARG A CA 1
ATOM 1543 C C . ARG A 1 195 ? 8.812 3.236 -22.219 1 97.5 195 ARG A C 1
ATOM 1545 O O . ARG A 1 195 ? 9.242 3.457 -23.344 1 97.5 195 ARG A O 1
ATOM 1552 N N . THR A 1 196 ? 9.312 3.852 -21.172 1 96.62 196 THR A N 1
ATOM 1553 C CA . THR A 1 196 ? 10.273 4.945 -21.297 1 96.62 196 THR A CA 1
ATOM 1554 C C . THR A 1 196 ? 11.703 4.438 -21.094 1 96.62 196 THR A C 1
ATOM 1556 O O . THR A 1 196 ? 12.664 5.184 -21.297 1 96.62 196 THR A O 1
ATOM 1559 N N . GLY A 1 197 ? 11.844 3.207 -20.688 1 95.06 197 GLY A N 1
ATOM 1560 C CA . GLY A 1 197 ? 13.156 2.666 -20.375 1 95.06 197 GLY A CA 1
ATOM 1561 C C . GLY A 1 197 ? 13.68 3.104 -19.031 1 95.06 197 GLY A C 1
ATOM 1562 O O . GLY A 1 197 ? 14.891 3.152 -18.812 1 95.06 197 GLY A O 1
ATOM 1563 N N . GLY A 1 198 ? 12.719 3.527 -18.188 1 95.38 198 GLY A N 1
ATOM 1564 C CA . GLY A 1 198 ? 13.078 4.004 -16.859 1 95.38 198 GLY A CA 1
ATOM 1565 C C . GLY A 1 198 ? 13.359 5.492 -16.828 1 95.38 198 GLY A C 1
ATOM 1566 O O . GLY A 1 198 ? 13.516 6.133 -17.859 1 95.38 198 GLY A O 1
ATOM 1567 N N . TRP A 1 199 ? 13.344 6 -15.648 1 95.25 199 TRP A N 1
ATOM 1568 C CA . TRP A 1 199 ? 13.734 7.387 -15.406 1 95.25 199 TRP A CA 1
ATOM 1569 C C . TRP A 1 199 ? 14.555 7.5 -14.125 1 95.25 199 TRP A C 1
ATOM 1571 O O . TRP A 1 199 ? 14.531 6.602 -13.281 1 95.25 199 TRP A O 1
ATOM 1581 N N . MET B 1 1 ? -19.516 22.719 1.068 1 67.5 1 MET B N 1
ATOM 1582 C CA . MET B 1 1 ? -19.016 21.641 0.222 1 67.5 1 MET B CA 1
ATOM 1583 C C . MET B 1 1 ? -18.281 20.594 1.055 1 67.5 1 MET B C 1
ATOM 1585 O O . MET B 1 1 ? -17.641 20.922 2.049 1 67.5 1 MET B O 1
ATOM 1589 N N . ASN B 1 2 ? -18.531 19.25 0.892 1 88.31 2 ASN B N 1
ATOM 1590 C CA . ASN B 1 2 ? -17.953 18.219 1.762 1 88.31 2 ASN B CA 1
ATOM 1591 C C . ASN B 1 2 ? -16.453 18.078 1.539 1 88.31 2 ASN B C 1
ATOM 1593 O O . ASN B 1 2 ? -16 17.938 0.4 1 88.31 2 ASN B O 1
ATOM 1597 N N . PRO B 1 3 ? -15.672 18.203 2.51 1 97 3 PRO B N 1
ATOM 1598 C CA . PRO B 1 3 ? -14.219 18.203 2.346 1 97 3 PRO B CA 1
ATOM 1599 C C . PRO B 1 3 ? -13.648 16.812 2.119 1 97 3 PRO B C 1
ATOM 1601 O O . PRO B 1 3 ? -14.305 15.812 2.422 1 97 3 PRO B O 1
ATOM 1604 N N . ILE B 1 4 ? -12.594 16.734 1.418 1 98.56 4 ILE B N 1
ATOM 1605 C CA . ILE B 1 4 ? -11.695 15.594 1.498 1 98.56 4 ILE B CA 1
ATOM 1606 C C . ILE B 1 4 ? -10.891 15.656 2.797 1 98.56 4 ILE B C 1
ATOM 1608 O O . ILE B 1 4 ? -10.094 16.578 2.998 1 98.56 4 ILE B O 1
ATOM 1612 N N . GLU B 1 5 ? -11.172 14.758 3.697 1 98.75 5 GLU B N 1
ATOM 1613 C CA . GLU B 1 5 ? -10.281 14.672 4.855 1 98.75 5 GLU B CA 1
ATOM 1614 C C . GLU B 1 5 ? -8.945 14.047 4.477 1 98.75 5 GLU B C 1
ATOM 1616 O O . GLU B 1 5 ? -8.898 12.945 3.93 1 98.75 5 GLU B O 1
ATOM 1621 N N . PHE B 1 6 ? -7.953 14.758 4.656 1 98.88 6 PHE B N 1
ATOM 1622 C CA . PHE B 1 6 ? -6.586 14.344 4.355 1 98.88 6 PHE B CA 1
ATOM 1623 C C . PHE B 1 6 ? -5.809 14.07 5.637 1 98.88 6 PHE B C 1
ATOM 1625 O O . PHE B 1 6 ? -5.293 15 6.266 1 98.88 6 PHE B O 1
ATOM 1632 N N . TRP B 1 7 ? -5.715 12.828 6.102 1 98.88 7 TRP B N 1
ATOM 1633 C CA . TRP B 1 7 ? -5.02 12.391 7.309 1 98.88 7 TRP B CA 1
ATOM 1634 C C . TRP B 1 7 ? -3.592 11.961 6.988 1 98.88 7 TRP B C 1
ATOM 1636 O O . TRP B 1 7 ? -3.367 11.188 6.051 1 98.88 7 TRP B O 1
ATOM 1646 N N . PHE B 1 8 ? -2.635 12.453 7.789 1 98.81 8 PHE B N 1
ATOM 1647 C CA . PHE B 1 8 ? -1.25 12.164 7.441 1 98.81 8 PHE B CA 1
ATOM 1648 C C . PHE B 1 8 ? -0.339 12.336 8.648 1 98.81 8 PHE B C 1
ATOM 1650 O O . PHE B 1 8 ? -0.724 12.969 9.641 1 98.81 8 PHE B O 1
ATOM 1657 N N . ASP B 1 9 ? 0.75 11.672 8.609 1 98.44 9 ASP B N 1
ATOM 1658 C CA . ASP B 1 9 ? 1.921 11.906 9.453 1 98.44 9 ASP B CA 1
ATOM 1659 C C . ASP B 1 9 ? 2.99 12.688 8.695 1 98.44 9 ASP B C 1
ATOM 1661 O O . ASP B 1 9 ? 3.301 12.375 7.543 1 98.44 9 ASP B O 1
ATOM 1665 N N . PHE B 1 10 ? 3.559 13.711 9.258 1 98.62 10 PHE B N 1
ATOM 1666 C CA . PHE B 1 10 ? 4.465 14.617 8.562 1 98.62 10 PHE B CA 1
ATOM 1667 C C . PHE B 1 10 ? 5.707 13.875 8.078 1 98.62 10 PHE B C 1
ATOM 1669 O O . PHE B 1 10 ? 6.391 14.336 7.164 1 98.62 10 PHE B O 1
ATOM 1676 N N . SER B 1 11 ? 6.031 12.742 8.672 1 97.25 11 SER B N 1
ATOM 1677 C CA . SER B 1 11 ? 7.242 12.031 8.281 1 97.25 11 SER B CA 1
ATOM 1678 C C . SER B 1 11 ? 6.977 11.094 7.105 1 97.25 11 SER B C 1
ATOM 1680 O O . SER B 1 11 ? 7.898 10.461 6.586 1 97.25 11 SER B O 1
ATOM 1682 N N . SER B 1 12 ? 5.797 10.977 6.68 1 98 12 SER B N 1
ATOM 1683 C CA . SER B 1 12 ? 5.441 10.055 5.602 1 98 12 SER B CA 1
ATOM 1684 C C . SER B 1 12 ? 5.832 10.625 4.242 1 98 12 SER B C 1
ATOM 1686 O O . SER B 1 12 ? 5.27 11.625 3.797 1 98 12 SER B O 1
ATOM 1688 N N . GLY B 1 13 ? 6.695 9.945 3.541 1 98 13 GLY B N 1
ATOM 1689 C CA . GLY B 1 13 ? 7.055 10.344 2.189 1 98 13 GLY B CA 1
ATOM 1690 C C . GLY B 1 13 ? 5.875 10.344 1.233 1 98 13 GLY B C 1
ATOM 1691 O O . GLY B 1 13 ? 5.75 11.234 0.396 1 98 13 GLY B O 1
ATOM 1692 N N . TYR B 1 14 ? 4.984 9.367 1.316 1 98.5 14 TYR B N 1
ATOM 1693 C CA . TYR B 1 14 ? 3.816 9.297 0.448 1 98.5 14 TYR B CA 1
ATOM 1694 C C . TYR B 1 14 ? 2.852 10.445 0.74 1 98.5 14 TYR B C 1
ATOM 1696 O O . TYR B 1 14 ? 2.203 10.961 -0.171 1 98.5 14 TYR B O 1
ATOM 1704 N N . ALA B 1 15 ? 2.744 10.781 2.004 1 98.75 15 ALA B N 1
ATOM 1705 C CA . ALA B 1 15 ? 1.914 11.938 2.354 1 98.75 15 ALA B CA 1
ATOM 1706 C C . ALA B 1 15 ? 2.504 13.227 1.793 1 98.75 15 ALA B C 1
ATOM 1708 O O . ALA B 1 15 ? 1.768 14.133 1.401 1 98.75 15 ALA B O 1
ATOM 1709 N N . PHE B 1 16 ? 3.84 13.32 1.742 1 98.81 16 PHE B N 1
ATOM 1710 C CA . PHE B 1 16 ? 4.496 14.445 1.096 1 98.81 16 PHE B CA 1
ATOM 1711 C C . PHE B 1 16 ? 4.055 14.57 -0.358 1 98.81 16 PHE B C 1
ATOM 1713 O O . PHE B 1 16 ? 3.682 15.656 -0.809 1 98.81 16 PHE B O 1
ATOM 1720 N N . PHE B 1 17 ? 4.074 13.461 -1.044 1 98.75 17 PHE B N 1
ATOM 1721 C CA . PHE B 1 17 ? 3.674 13.492 -2.445 1 98.75 17 PHE B CA 1
ATOM 1722 C C . PHE B 1 17 ? 2.199 13.852 -2.582 1 98.75 17 PHE B C 1
ATOM 1724 O O . PHE B 1 17 ? 1.82 14.602 -3.484 1 98.75 17 PHE B O 1
ATOM 1731 N N . ALA B 1 18 ? 1.351 13.344 -1.704 1 98.81 18 ALA B N 1
ATOM 1732 C CA . ALA B 1 18 ? -0.07 13.688 -1.729 1 98.81 18 ALA B CA 1
ATOM 1733 C C . ALA B 1 18 ? -0.28 15.18 -1.481 1 98.81 18 ALA B C 1
ATOM 1735 O O . ALA B 1 18 ? -1.11 15.812 -2.137 1 98.81 18 ALA B O 1
ATOM 1736 N N . ALA B 1 19 ? 0.47 15.719 -0.556 1 98.75 19 ALA B N 1
ATOM 1737 C CA . ALA B 1 19 ? 0.358 17.125 -0.172 1 98.75 19 ALA B CA 1
ATOM 1738 C C . ALA B 1 19 ? 0.68 18.047 -1.349 1 98.75 19 ALA B C 1
ATOM 1740 O O . ALA B 1 19 ? 0.146 19.141 -1.445 1 98.75 19 ALA B O 1
ATOM 1741 N N . GLN B 1 20 ? 1.514 17.547 -2.268 1 98.19 20 GLN B N 1
ATOM 1742 C CA . GLN B 1 20 ? 1.916 18.359 -3.412 1 98.19 20 GLN B CA 1
ATOM 1743 C C . GLN B 1 20 ? 0.745 18.594 -4.363 1 98.19 20 GLN B C 1
ATOM 1745 O O . GLN B 1 20 ? 0.745 19.547 -5.137 1 98.19 20 GLN B O 1
ATOM 1750 N N . ARG B 1 21 ? -0.292 17.766 -4.25 1 97.44 21 ARG B N 1
ATOM 1751 C CA . ARG B 1 21 ? -1.271 17.844 -5.328 1 97.44 21 ARG B CA 1
ATOM 1752 C C . ARG B 1 21 ? -2.693 17.859 -4.777 1 97.44 21 ARG B C 1
ATOM 1754 O O . ARG B 1 21 ? -3.648 18.109 -5.52 1 97.44 21 ARG B O 1
ATOM 1761 N N . ILE B 1 22 ? -2.91 17.656 -3.523 1 98.62 22 ILE B N 1
ATOM 1762 C CA . ILE B 1 22 ? -4.234 17.391 -2.977 1 98.62 22 ILE B CA 1
ATOM 1763 C C . ILE B 1 22 ? -5.102 18.641 -3.098 1 98.62 22 ILE B C 1
ATOM 1765 O O . ILE B 1 22 ? -6.297 18.547 -3.379 1 98.62 22 ILE B O 1
ATOM 1769 N N . GLU B 1 23 ? -4.551 19.828 -2.889 1 98.44 23 GLU B N 1
ATOM 1770 C CA . GLU B 1 23 ? -5.324 21.062 -2.986 1 98.44 23 GLU B CA 1
ATOM 1771 C C . GLU B 1 23 ? -5.812 21.297 -4.414 1 98.44 23 GLU B C 1
ATOM 1773 O O . GLU B 1 23 ? -6.984 21.609 -4.633 1 98.44 23 GLU B O 1
ATOM 1778 N N . ALA B 1 24 ? -4.906 21.172 -5.383 1 98.19 24 ALA B N 1
ATOM 1779 C CA . ALA B 1 24 ? -5.277 21.344 -6.785 1 98.19 24 ALA B CA 1
ATOM 1780 C C . ALA B 1 24 ? -6.316 20.312 -7.207 1 98.19 24 ALA B C 1
ATOM 1782 O O . ALA B 1 24 ? -7.277 20.641 -7.906 1 98.19 24 ALA B O 1
ATOM 1783 N N . LEU B 1 25 ? -6.117 19.062 -6.805 1 98.38 25 LEU B N 1
ATOM 1784 C CA . LEU B 1 25 ? -7.059 18 -7.125 1 98.38 25 LEU B CA 1
ATOM 1785 C C . LEU B 1 25 ? -8.438 18.297 -6.547 1 98.38 25 LEU B C 1
ATOM 1787 O O . LEU B 1 25 ? -9.453 18.156 -7.238 1 98.38 25 LEU B O 1
ATOM 1791 N N . ALA B 1 26 ? -8.453 18.703 -5.266 1 98.44 26 ALA B N 1
ATOM 1792 C CA . ALA B 1 26 ? -9.711 19.031 -4.605 1 98.44 26 ALA B CA 1
ATOM 1793 C C . ALA B 1 26 ? -10.422 20.172 -5.328 1 98.44 26 ALA B C 1
ATOM 1795 O O . ALA B 1 26 ? -11.641 20.109 -5.539 1 98.44 26 ALA B O 1
ATOM 1796 N N . ALA B 1 27 ? -9.688 21.156 -5.734 1 97.94 27 ALA B N 1
ATOM 1797 C CA . ALA B 1 27 ? -10.266 22.281 -6.457 1 97.94 27 ALA B CA 1
ATOM 1798 C C . ALA B 1 27 ? -10.891 21.844 -7.773 1 97.94 27 ALA B C 1
ATOM 1800 O O . ALA B 1 27 ? -11.992 22.266 -8.117 1 97.94 27 ALA B O 1
ATOM 1801 N N . GLU B 1 28 ? -10.219 20.984 -8.531 1 97.94 28 GLU B N 1
ATOM 1802 C CA . GLU B 1 28 ? -10.734 20.438 -9.781 1 97.94 28 GLU B CA 1
ATOM 1803 C C . GLU B 1 28 ? -12.047 19.703 -9.562 1 97.94 28 GLU B C 1
ATOM 1805 O O . GLU B 1 28 ? -12.914 19.688 -10.445 1 97.94 28 GL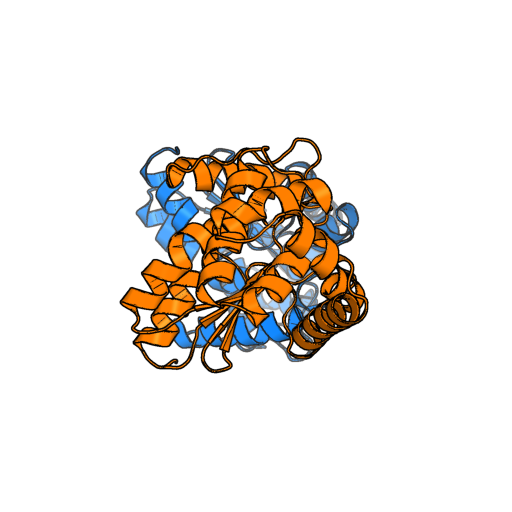U B O 1
ATOM 1810 N N . LEU B 1 29 ? -12.164 19.172 -8.352 1 97.88 29 LEU B N 1
ATOM 1811 C CA . LEU B 1 29 ? -13.312 18.328 -8.055 1 97.88 29 LEU B CA 1
ATOM 1812 C C . LEU B 1 29 ? -14.406 19.125 -7.359 1 97.88 29 LEU B C 1
ATOM 1814 O O . LEU B 1 29 ? -15.445 18.562 -6.992 1 97.88 29 LEU B O 1
ATOM 1818 N N . GLY B 1 30 ? -14.141 20.391 -7.152 1 97.19 30 GLY B N 1
ATOM 1819 C CA . GLY B 1 30 ? -15.117 21.219 -6.469 1 97.19 30 GLY B CA 1
ATOM 1820 C C . GLY B 1 30 ? -15.234 20.922 -4.984 1 97.19 30 GLY B C 1
ATOM 1821 O O . GLY B 1 30 ? -16.312 21 -4.41 1 97.19 30 GLY B O 1
ATOM 1822 N N . ARG B 1 31 ? -14.18 20.453 -4.414 1 97.94 31 ARG B N 1
ATOM 1823 C CA . ARG B 1 31 ? -14.117 20.125 -2.99 1 97.94 31 ARG B CA 1
ATOM 1824 C C . ARG B 1 31 ? -13.07 20.984 -2.285 1 97.94 31 ARG B C 1
ATOM 1826 O O . ARG B 1 31 ? -12.258 21.641 -2.938 1 97.94 31 ARG B O 1
ATOM 1833 N N . THR B 1 32 ? -13.141 21.047 -0.991 1 97.94 32 THR B N 1
ATOM 1834 C CA . THR B 1 32 ? -12.078 21.578 -0.151 1 97.94 32 THR B CA 1
ATOM 1835 C C . THR B 1 32 ? -11.297 20.453 0.52 1 97.94 32 THR B C 1
ATOM 1837 O O . THR B 1 32 ? -11.672 19.281 0.408 1 97.94 32 THR B O 1
ATOM 1840 N N . VAL B 1 33 ? -10.203 20.797 1.1 1 98.62 33 VAL B N 1
ATOM 1841 C CA . VAL B 1 33 ? -9.398 19.797 1.806 1 98.62 33 VAL B CA 1
ATOM 1842 C C . VAL B 1 33 ? -9.375 20.109 3.299 1 98.62 33 VAL B C 1
ATOM 1844 O O . VAL B 1 33 ? -9.172 21.266 3.691 1 98.62 33 VAL B O 1
ATOM 1847 N N . LEU B 1 34 ? -9.656 19.172 4.117 1 98.5 34 LEU B N 1
ATOM 1848 C CA . LEU B 1 34 ? -9.445 19.25 5.559 1 98.5 34 LEU B CA 1
ATOM 1849 C C . LEU B 1 34 ? -8.164 18.516 5.961 1 98.5 34 LEU B C 1
ATOM 1851 O O . LEU B 1 34 ? -8.133 17.281 5.984 1 98.5 34 LEU B O 1
ATOM 1855 N N . TRP B 1 35 ? -7.125 19.281 6.207 1 98.88 35 TRP B N 1
ATOM 1856 C CA . TRP B 1 35 ? -5.84 18.703 6.598 1 98.88 35 TRP B CA 1
ATOM 1857 C C . TRP B 1 35 ? -5.891 18.188 8.031 1 98.88 35 TRP B C 1
ATOM 1859 O O . TRP B 1 35 ? -6.324 18.906 8.938 1 98.88 35 TRP B O 1
ATOM 1869 N N . ARG B 1 36 ? -5.453 16.969 8.242 1 98.75 36 ARG B N 1
ATOM 1870 C CA . ARG B 1 36 ? -5.551 16.312 9.555 1 98.75 36 ARG B CA 1
ATOM 1871 C C . ARG B 1 36 ? -4.273 15.555 9.891 1 98.75 36 ARG B C 1
ATOM 1873 O O . ARG B 1 36 ? -4.27 14.32 9.906 1 98.75 36 ARG B O 1
ATOM 1880 N N . PRO B 1 37 ? -3.191 16.297 10.219 1 98.81 37 PRO B N 1
ATOM 1881 C CA . PRO B 1 37 ? -2.029 15.555 10.703 1 98.81 37 PRO B CA 1
ATOM 1882 C C . PRO B 1 37 ? -2.309 14.812 12.008 1 98.81 37 PRO B C 1
ATOM 1884 O O . PRO B 1 37 ? -3.045 15.312 12.867 1 98.81 37 PRO B O 1
ATOM 1887 N N . TYR B 1 38 ? -1.786 13.633 12.164 1 98.56 38 TYR B N 1
ATOM 1888 C CA . TYR B 1 38 ? -1.885 12.812 13.359 1 98.56 38 TYR B CA 1
ATOM 1889 C C . TYR B 1 38 ? -0.671 11.898 13.492 1 98.56 38 TYR B C 1
ATOM 1891 O O . TYR B 1 38 ? 0.146 11.805 12.578 1 98.56 38 TYR B O 1
ATOM 1899 N N . MET B 1 39 ? -0.526 11.328 14.68 1 97 39 MET B N 1
ATOM 1900 C CA . MET B 1 39 ? 0.613 10.453 14.945 1 97 39 MET B CA 1
ATOM 1901 C C . MET B 1 39 ? 0.286 9.008 14.57 1 97 39 MET B C 1
ATOM 1903 O O . MET B 1 39 ? -0.614 8.398 15.156 1 97 39 MET B O 1
ATOM 1907 N N . LEU B 1 40 ? 1.107 8.438 13.711 1 95.75 40 LEU B N 1
ATOM 1908 C CA . LEU B 1 40 ? 0.88 7.062 13.281 1 95.75 40 LEU B CA 1
ATOM 1909 C C . LEU B 1 40 ? 1.089 6.094 14.445 1 95.75 40 LEU B C 1
ATOM 1911 O O . LEU B 1 40 ? 0.579 4.973 14.422 1 95.75 40 LEU B O 1
ATOM 1915 N N . GLY B 1 41 ? 1.865 6.547 15.422 1 92.44 41 GLY B N 1
ATOM 1916 C CA . GLY B 1 41 ? 2.094 5.723 16.594 1 92.44 41 GLY B CA 1
ATOM 1917 C C . GLY B 1 41 ? 0.812 5.227 17.234 1 92.44 41 GLY B C 1
ATOM 1918 O O . GLY B 1 41 ? 0.753 4.094 17.719 1 92.44 41 GLY B O 1
ATOM 1919 N N . ALA B 1 42 ? -0.214 6.066 17.219 1 90.88 42 ALA B N 1
ATOM 1920 C CA . ALA B 1 42 ? -1.509 5.668 17.766 1 90.88 42 ALA B CA 1
ATOM 1921 C C . ALA B 1 42 ? -2.088 4.484 17 1 90.88 42 ALA B C 1
ATOM 1923 O O . ALA B 1 42 ? -2.621 3.547 17.594 1 90.88 42 ALA B O 1
ATOM 1924 N N . ALA B 1 43 ? -2.002 4.539 15.719 1 91.75 43 ALA B N 1
ATOM 1925 C CA . ALA B 1 43 ? -2.49 3.438 14.891 1 91.75 43 ALA B CA 1
ATOM 1926 C C . ALA B 1 43 ? -1.643 2.186 15.094 1 91.75 43 ALA B C 1
ATOM 1928 O O . ALA B 1 43 ? -2.174 1.074 15.172 1 91.75 43 ALA B O 1
ATOM 1929 N N . PHE B 1 44 ? -0.305 2.316 15.133 1 91.06 44 PHE B N 1
ATOM 1930 C CA . PHE B 1 44 ? 0.614 1.197 15.305 1 91.06 44 PHE B CA 1
ATOM 1931 C C . PHE B 1 44 ? 0.347 0.476 16.625 1 91.06 44 PHE B C 1
ATOM 1933 O O . PHE B 1 44 ? 0.461 -0.75 16.703 1 91.06 44 PHE B O 1
ATOM 1940 N N . SER B 1 45 ? -0.06 1.216 17.578 1 88.81 45 SER B N 1
ATOM 1941 C CA . SER B 1 45 ? -0.347 0.625 18.891 1 88.81 45 SER B CA 1
ATOM 1942 C C . SER B 1 45 ? -1.551 -0.309 18.812 1 88.81 45 SER B C 1
ATOM 1944 O O . SER B 1 45 ? -1.602 -1.318 19.516 1 88.81 45 SER B O 1
ATOM 1946 N N . VAL B 1 46 ? -2.471 -0.025 17.953 1 86.81 46 VAL B N 1
ATOM 1947 C CA . VAL B 1 46 ? -3.705 -0.793 17.828 1 86.81 46 VAL B CA 1
ATOM 1948 C C . VAL B 1 46 ? -3.496 -1.953 16.859 1 86.81 46 VAL B C 1
ATOM 1950 O O . VAL B 1 46 ? -3.988 -3.061 17.094 1 86.81 46 VAL B O 1
ATOM 1953 N N . THR B 1 47 ? -2.713 -1.735 15.867 1 86.75 47 THR B N 1
ATOM 1954 C CA . THR B 1 47 ? -2.574 -2.717 14.797 1 86.75 47 THR B CA 1
ATOM 1955 C C . THR B 1 47 ? -1.391 -3.643 15.062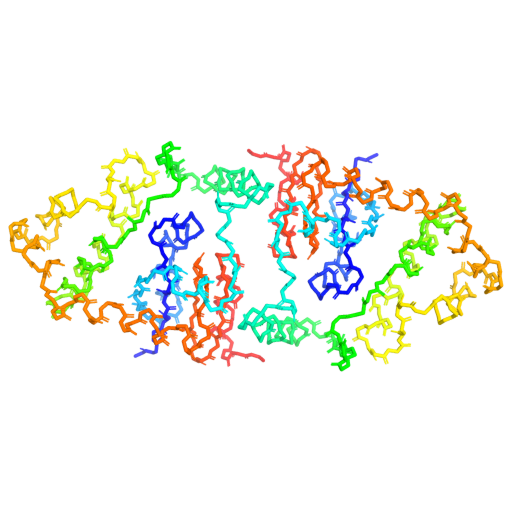 1 86.75 47 THR B C 1
ATOM 1957 O O . THR B 1 47 ? -1.301 -4.727 14.477 1 86.75 47 THR B O 1
ATOM 1960 N N . GLY B 1 48 ? -0.477 -3.141 15.898 1 84.94 48 GLY B N 1
ATOM 1961 C CA . GLY B 1 48 ? 0.764 -3.869 16.109 1 84.94 48 GLY B CA 1
ATOM 1962 C C . GLY B 1 48 ? 1.735 -3.742 14.953 1 84.94 48 GLY B C 1
ATOM 1963 O O . GLY B 1 48 ? 2.75 -4.441 14.906 1 84.94 48 GLY B O 1
ATOM 1964 N N . ALA B 1 49 ? 1.4 -2.953 14.07 1 83.06 49 ALA B N 1
ATOM 1965 C CA . ALA B 1 49 ? 2.229 -2.779 12.875 1 83.06 49 ALA B CA 1
ATOM 1966 C C . ALA B 1 49 ? 3.428 -1.882 13.172 1 83.06 49 ALA B C 1
ATOM 1968 O O . ALA B 1 49 ? 3.471 -1.209 14.203 1 83.06 49 ALA B O 1
ATOM 1969 N N . ARG B 1 50 ? 4.344 -2.076 12.266 1 83.38 50 ARG B N 1
ATOM 1970 C CA . ARG B 1 50 ? 5.461 -1.14 12.219 1 83.38 50 ARG B CA 1
ATOM 1971 C C . ARG B 1 50 ? 5.41 -0.288 10.953 1 83.38 50 ARG B C 1
ATOM 1973 O O . ARG B 1 50 ? 4.898 -0.729 9.922 1 83.38 50 ARG B O 1
ATOM 1980 N N . GLY B 1 51 ? 6.016 0.902 11.102 1 82.31 51 GLY B N 1
ATOM 1981 C CA . GLY B 1 51 ? 6.066 1.761 9.93 1 82.31 51 GLY B CA 1
ATOM 1982 C C . GLY B 1 51 ? 6.957 1.217 8.828 1 82.31 51 GLY B C 1
ATOM 1983 O O . GLY B 1 51 ? 7.836 0.395 9.086 1 82.31 51 GLY B O 1
ATOM 1984 N N . LEU B 1 52 ? 6.695 1.657 7.613 1 84.19 52 LEU B N 1
ATOM 1985 C CA . LEU B 1 52 ? 7.477 1.264 6.449 1 84.19 52 LEU B CA 1
ATOM 1986 C C . LEU B 1 52 ? 8.969 1.491 6.691 1 84.19 52 LEU B C 1
ATOM 1988 O O . LEU B 1 52 ? 9.789 0.612 6.418 1 84.19 52 LEU B O 1
ATOM 1992 N N . SER B 1 53 ? 9.289 2.562 7.297 1 84.38 53 SER B N 1
ATOM 1993 C CA . SER B 1 53 ? 10.68 2.979 7.441 1 84.38 53 SER B CA 1
ATOM 1994 C C . SER B 1 53 ? 11.391 2.166 8.523 1 84.38 53 SER B C 1
ATOM 1996 O O . SER B 1 53 ? 12.617 2.146 8.586 1 84.38 53 SER B O 1
ATOM 1998 N N . SER B 1 54 ? 10.586 1.482 9.312 1 83.69 54 SER B N 1
ATOM 1999 C CA . SER B 1 54 ? 11.164 0.743 10.43 1 83.69 54 SER B CA 1
ATOM 2000 C C . SER B 1 54 ? 11.172 -0.757 10.156 1 83.69 54 SER B C 1
ATOM 2002 O O . SER B 1 54 ? 11.539 -1.551 11.023 1 83.69 54 SER B O 1
ATOM 2004 N N . THR B 1 55 ? 10.711 -1.172 9.078 1 86.62 55 THR B N 1
ATOM 2005 C CA . THR B 1 55 ? 10.617 -2.584 8.719 1 86.62 55 THR B CA 1
ATOM 2006 C C . THR B 1 55 ? 11.633 -2.934 7.637 1 86.62 55 THR B C 1
ATOM 2008 O O . THR B 1 55 ? 11.539 -2.434 6.512 1 86.62 55 THR B O 1
ATOM 2011 N N . PRO B 1 56 ? 12.477 -3.861 8.055 1 85.69 56 PRO B N 1
ATOM 2012 C CA . PRO B 1 56 ? 13.438 -4.273 7.027 1 85.69 56 PRO B CA 1
ATOM 2013 C C . PRO B 1 56 ? 12.758 -4.648 5.707 1 85.69 56 PRO B C 1
ATOM 2015 O O . PRO B 1 56 ? 11.602 -5.07 5.703 1 85.69 56 PRO B O 1
ATOM 2018 N N . LEU B 1 57 ? 13.453 -4.5 4.473 1 90.75 57 LEU B N 1
ATOM 2019 C CA . LEU B 1 57 ? 13 -4.719 3.104 1 90.75 57 LEU B CA 1
ATOM 2020 C C . LEU B 1 57 ? 12.023 -3.623 2.674 1 90.75 57 LEU B C 1
ATOM 2022 O O . LEU B 1 57 ? 12.164 -3.061 1.585 1 90.75 57 LEU B O 1
ATOM 2026 N N . LYS B 1 58 ? 10.961 -3.373 3.625 1 93.38 58 LYS B N 1
ATOM 2027 C CA . LYS B 1 58 ? 9.984 -2.346 3.283 1 93.38 58 LYS B CA 1
ATOM 2028 C C . LYS B 1 58 ? 10.633 -0.964 3.24 1 93.38 58 LYS B C 1
ATOM 2030 O O . LYS B 1 58 ? 10.312 -0.151 2.371 1 93.38 58 LYS B O 1
ATOM 2035 N N . ARG B 1 59 ? 11.516 -0.763 4.223 1 93.69 59 ARG B N 1
ATOM 2036 C CA . ARG B 1 59 ? 12.25 0.499 4.266 1 93.69 59 ARG B CA 1
ATOM 2037 C C . ARG B 1 59 ? 13.039 0.72 2.98 1 93.69 59 ARG B C 1
ATOM 2039 O O . ARG B 1 59 ? 12.961 1.793 2.377 1 93.69 59 ARG B O 1
ATOM 2046 N N . ASP B 1 60 ? 13.766 -0.337 2.576 1 94.44 60 ASP B N 1
ATOM 2047 C CA . ASP B 1 60 ? 14.586 -0.249 1.373 1 94.44 60 ASP B CA 1
ATOM 2048 C C . ASP B 1 60 ? 13.727 0.001 0.138 1 94.44 60 ASP B C 1
ATOM 2050 O O . ASP B 1 60 ? 14.062 0.843 -0.699 1 94.44 60 ASP B O 1
ATOM 2054 N N . TYR B 1 61 ? 12.656 -0.69 0.038 1 96.94 61 TYR B N 1
ATOM 2055 C CA . TYR B 1 61 ? 11.75 -0.485 -1.084 1 96.94 61 TYR B CA 1
ATOM 2056 C C . TYR B 1 61 ? 11.195 0.934 -1.083 1 96.94 61 TYR B C 1
ATOM 2058 O O . TYR B 1 61 ? 11.164 1.597 -2.123 1 96.94 61 TYR B O 1
ATOM 2066 N N . ALA B 1 62 ? 10.734 1.385 0.09 1 96.5 62 ALA B N 1
ATOM 2067 C CA . ALA B 1 62 ? 10.102 2.697 0.192 1 96.5 62 ALA B CA 1
ATOM 2068 C C . ALA B 1 62 ? 11.055 3.805 -0.237 1 96.5 62 ALA B C 1
ATOM 2070 O O . ALA B 1 62 ? 10.68 4.711 -0.982 1 96.5 62 ALA B O 1
ATOM 2071 N N . GLN B 1 63 ? 12.242 3.73 0.236 1 96.25 63 GLN B N 1
ATOM 2072 C CA . GLN B 1 63 ? 13.242 4.734 -0.124 1 96.25 63 GLN B CA 1
ATOM 2073 C C . GLN B 1 63 ? 13.461 4.773 -1.634 1 96.25 63 GLN B C 1
ATOM 2075 O O . GLN B 1 63 ? 13.531 5.852 -2.229 1 96.25 63 GLN B O 1
ATOM 2080 N N . ARG B 1 64 ? 13.555 3.625 -2.215 1 96.81 64 ARG B N 1
ATOM 2081 C CA . ARG B 1 64 ? 13.719 3.539 -3.662 1 96.81 64 ARG B CA 1
ATOM 2082 C C . ARG B 1 64 ? 12.484 4.066 -4.387 1 96.81 64 ARG B C 1
ATOM 2084 O O . ARG B 1 64 ? 12.602 4.812 -5.359 1 96.81 64 ARG B O 1
ATOM 2091 N N . ASP B 1 65 ? 11.375 3.668 -3.916 1 98 65 ASP B N 1
ATOM 2092 C CA . ASP B 1 65 ? 10.109 4.082 -4.52 1 98 65 ASP B CA 1
ATOM 2093 C C . ASP B 1 65 ? 9.914 5.59 -4.406 1 98 65 ASP B C 1
ATOM 2095 O O . ASP B 1 65 ? 9.516 6.246 -5.371 1 98 65 ASP B O 1
ATOM 2099 N N . TRP B 1 66 ? 10.18 6.188 -3.254 1 98.06 66 TRP B N 1
ATOM 2100 C CA . TRP B 1 66 ? 10.086 7.629 -3.066 1 98.06 66 TRP B CA 1
ATOM 2101 C C . TRP B 1 66 ? 11 8.367 -4.039 1 98.06 66 TRP B C 1
ATOM 2103 O O . TRP B 1 66 ? 10.586 9.352 -4.664 1 98.06 66 TRP B O 1
ATOM 2113 N N . ALA B 1 67 ? 12.195 7.875 -4.102 1 97.69 67 ALA B N 1
ATOM 2114 C CA . ALA B 1 67 ? 13.141 8.492 -5.023 1 97.69 67 ALA B CA 1
ATOM 2115 C C . ALA B 1 67 ? 12.633 8.43 -6.461 1 97.69 67 ALA B C 1
ATOM 2117 O O . ALA B 1 67 ? 12.742 9.406 -7.207 1 97.69 67 ALA B O 1
ATOM 2118 N N . ARG B 1 68 ? 12.086 7.297 -6.844 1 98 68 ARG B N 1
ATOM 2119 C CA . ARG B 1 68 ? 11.531 7.113 -8.18 1 98 68 ARG B CA 1
ATOM 2120 C C . ARG B 1 68 ? 10.391 8.094 -8.445 1 98 68 ARG B C 1
ATOM 2122 O O . ARG B 1 68 ? 10.344 8.742 -9.492 1 98 68 ARG B O 1
ATOM 2129 N N . ILE B 1 69 ? 9.484 8.258 -7.484 1 98.06 69 ILE B N 1
ATOM 2130 C CA . ILE B 1 69 ? 8.344 9.164 -7.602 1 98.06 69 ILE B CA 1
ATOM 2131 C C . ILE B 1 69 ? 8.836 10.602 -7.707 1 98.06 69 ILE B C 1
ATOM 2133 O O . ILE B 1 69 ? 8.367 11.367 -8.555 1 98.06 69 ILE B O 1
ATOM 2137 N N . ALA B 1 70 ? 9.773 10.953 -6.836 1 98.31 70 ALA B N 1
ATOM 2138 C CA . ALA B 1 70 ? 10.305 12.312 -6.816 1 98.31 70 ALA B CA 1
ATOM 2139 C C . ALA B 1 70 ? 10.93 12.68 -8.164 1 98.31 70 ALA B C 1
ATOM 2141 O O . ALA B 1 70 ? 10.695 13.773 -8.68 1 98.31 70 ALA B O 1
ATOM 2142 N N . ARG B 1 71 ? 11.711 11.742 -8.758 1 97.94 71 ARG B N 1
ATOM 2143 C CA . ARG B 1 71 ? 12.32 11.984 -10.062 1 97.94 71 ARG B CA 1
ATOM 2144 C C . ARG B 1 71 ? 11.25 12.164 -11.141 1 97.94 71 ARG B C 1
ATOM 2146 O O . ARG B 1 71 ? 11.336 13.086 -11.953 1 97.94 71 ARG B O 1
ATOM 2153 N N . GLN B 1 72 ? 10.289 11.328 -11.102 1 96.5 72 GLN B N 1
ATOM 2154 C CA . GLN B 1 72 ? 9.234 11.383 -12.102 1 96.5 72 GLN B CA 1
ATOM 2155 C C . GLN B 1 72 ? 8.492 12.719 -12.047 1 96.5 72 GLN B C 1
ATOM 2157 O O . GLN B 1 72 ? 8.086 13.25 -13.078 1 96.5 72 GLN B O 1
ATOM 2162 N N . ARG B 1 73 ? 8.352 13.25 -10.852 1 96.19 73 ARG B N 1
ATOM 2163 C CA . ARG B 1 73 ? 7.52 14.43 -10.641 1 96.19 73 ARG B CA 1
ATOM 2164 C C . ARG B 1 73 ? 8.367 15.695 -10.586 1 96.19 73 ARG B C 1
ATOM 2166 O O . ARG B 1 73 ? 7.84 16.797 -10.406 1 96.19 73 ARG B O 1
ATOM 2173 N N . GLY B 1 74 ? 9.633 15.539 -10.641 1 97 74 GLY B N 1
ATOM 2174 C CA . GLY B 1 74 ? 10.523 16.688 -10.594 1 97 74 GLY B CA 1
ATOM 2175 C C . GLY B 1 74 ? 10.547 17.359 -9.242 1 97 74 GLY B C 1
ATOM 2176 O O . GLY B 1 74 ? 10.609 18.594 -9.164 1 97 74 GLY B O 1
ATOM 2177 N N . LEU B 1 75 ? 10.43 16.594 -8.25 1 97.5 75 LEU B N 1
ATOM 2178 C CA . LEU B 1 75 ? 10.367 17.156 -6.898 1 97.5 75 LEU B CA 1
ATOM 2179 C C . LEU B 1 75 ? 11.688 16.953 -6.168 1 97.5 75 LEU B C 1
ATOM 2181 O O . LEU B 1 75 ? 12.344 15.914 -6.324 1 97.5 75 LEU B O 1
ATOM 2185 N N . THR B 1 76 ? 12.023 17.938 -5.418 1 96.19 76 THR B N 1
ATOM 2186 C CA . THR B 1 76 ? 13.094 17.734 -4.445 1 96.19 76 THR B CA 1
ATOM 2187 C C . THR B 1 76 ? 12.617 16.844 -3.297 1 96.19 76 THR B C 1
ATOM 2189 O O . THR B 1 76 ? 11.57 17.109 -2.699 1 96.19 76 THR B O 1
ATOM 2192 N N . PHE B 1 77 ? 13.344 15.82 -2.998 1 98 77 PHE B N 1
ATOM 2193 C CA . PHE B 1 77 ? 13.016 14.867 -1.948 1 98 77 PHE B CA 1
ATOM 2194 C C . PHE B 1 77 ? 14.273 14.375 -1.246 1 98 77 PHE B C 1
ATOM 2196 O O . PHE B 1 77 ? 14.938 13.453 -1.721 1 98 77 PHE B O 1
ATOM 2203 N N . ARG B 1 78 ? 14.664 15.008 -0.227 1 97.69 78 ARG B N 1
ATOM 2204 C CA . ARG B 1 78 ? 15.859 14.727 0.565 1 97.69 78 ARG B CA 1
ATOM 2205 C C . ARG B 1 78 ? 15.531 14.664 2.053 1 97.69 78 ARG B C 1
ATOM 2207 O O . ARG B 1 78 ? 15.82 15.602 2.797 1 97.69 78 ARG B O 1
ATOM 2214 N N . PRO B 1 79 ? 14.883 13.539 2.467 1 96.75 79 PRO B N 1
ATOM 2215 C CA . PRO B 1 79 ? 14.625 13.414 3.902 1 96.75 79 PRO B CA 1
ATOM 2216 C C . PRO B 1 79 ? 15.898 13.414 4.734 1 96.75 79 PRO B C 1
ATOM 2218 O O . PRO B 1 79 ? 16.984 13.125 4.211 1 96.75 79 PRO B O 1
ATOM 2221 N N . PRO B 1 80 ? 15.75 13.797 5.973 1 96.44 80 PRO B N 1
ATOM 2222 C CA . PRO B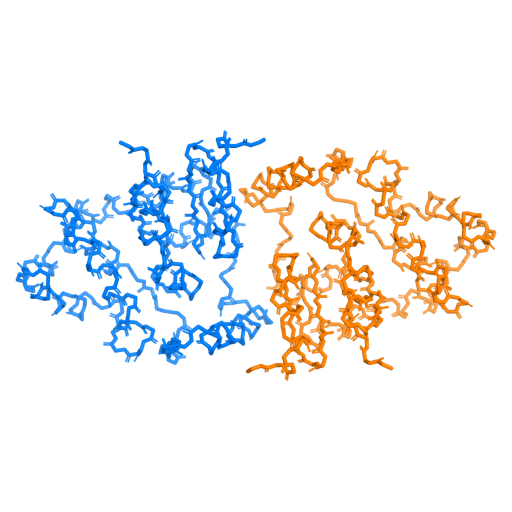 1 80 ? 16.938 13.742 6.832 1 96.44 80 PRO B CA 1
ATOM 2223 C C . PRO B 1 80 ? 17.531 12.336 6.906 1 96.44 80 PRO B C 1
ATOM 2225 O O . PRO B 1 80 ? 16.828 11.344 6.723 1 96.44 80 PRO B O 1
ATOM 2228 N N . ALA B 1 81 ? 18.797 12.258 7.211 1 93.31 81 ALA B N 1
ATOM 2229 C CA . ALA B 1 81 ? 19.531 10.992 7.234 1 93.31 81 ALA B CA 1
ATOM 2230 C C . ALA B 1 81 ? 18.938 10.039 8.266 1 93.31 81 ALA B C 1
ATOM 2232 O O . ALA B 1 81 ? 18.969 8.82 8.078 1 93.31 81 ALA B O 1
ATOM 2233 N N . ASP B 1 82 ? 18.438 10.602 9.336 1 94.62 82 ASP B N 1
ATOM 2234 C CA . ASP B 1 82 ? 17.875 9.773 10.406 1 94.62 82 ASP B CA 1
ATOM 2235 C C . ASP B 1 82 ? 16.359 9.719 10.32 1 94.62 82 ASP B C 1
ATOM 2237 O O . ASP B 1 82 ? 15.68 9.609 11.344 1 94.62 82 ASP B O 1
ATOM 2241 N N . HIS B 1 83 ? 15.844 9.898 9.188 1 95.44 83 HIS B N 1
ATOM 2242 C CA . HIS B 1 83 ? 14.414 9.695 8.953 1 95.44 83 HIS B CA 1
ATOM 2243 C C . HIS B 1 83 ? 13.969 8.328 9.469 1 95.44 83 HIS B C 1
ATOM 2245 O O . HIS B 1 83 ? 14.703 7.348 9.359 1 95.44 83 HIS B O 1
ATOM 2251 N N . PRO B 1 84 ? 12.82 8.297 10.102 1 95.38 84 PRO B N 1
ATOM 2252 C CA . PRO B 1 84 ? 11.82 9.344 10.281 1 95.38 84 PRO B CA 1
ATOM 2253 C C . PRO B 1 84 ? 11.961 10.078 11.609 1 95.38 84 PRO B C 1
ATOM 2255 O O . PRO B 1 84 ? 12.297 9.469 12.625 1 95.38 84 PRO B O 1
ATOM 2258 N N . HIS B 1 85 ? 11.625 11.383 11.594 1 96.31 85 HIS B N 1
ATOM 2259 C CA . HIS B 1 85 ? 11.508 12.156 12.82 1 96.31 85 HIS B CA 1
ATOM 2260 C C . HIS B 1 85 ? 10.07 12.156 13.344 1 96.31 85 HIS B C 1
ATOM 2262 O O . HIS B 1 85 ? 9.125 12.305 12.57 1 96.31 85 HIS B O 1
ATOM 2268 N N . VAL B 1 86 ? 9.992 11.953 14.68 1 95.19 86 VAL B N 1
ATOM 2269 C CA . VAL B 1 86 ? 8.688 12.141 15.305 1 95.19 86 VAL B CA 1
ATOM 2270 C C . VAL B 1 86 ? 8.234 13.586 15.125 1 95.19 86 VAL B C 1
ATOM 2272 O O . VAL B 1 86 ? 8.992 14.523 15.398 1 95.19 86 VAL B O 1
ATOM 2275 N N . ALA B 1 87 ? 7.031 13.734 14.656 1 97.88 87 ALA B N 1
ATOM 2276 C CA . ALA B 1 87 ? 6.598 15.078 14.297 1 97.88 87 ALA B CA 1
ATOM 2277 C C . ALA B 1 87 ? 5.523 15.578 15.266 1 97.88 87 ALA B C 1
ATOM 2279 O O . ALA B 1 87 ? 4.578 16.25 14.852 1 97.88 87 ALA B O 1
ATOM 2280 N N . LEU B 1 88 ? 5.645 15.234 16.516 1 98.12 88 LEU B N 1
ATOM 2281 C CA . LEU B 1 88 ? 4.656 15.625 17.516 1 98.12 88 LEU B CA 1
ATOM 2282 C C . LEU B 1 88 ? 4.59 17.141 17.656 1 98.12 88 LEU B C 1
ATOM 2284 O O . LEU B 1 88 ? 3.504 17.719 17.672 1 98.12 88 LEU B O 1
ATOM 2288 N N . ALA B 1 89 ? 5.719 17.812 17.703 1 98.56 89 ALA B N 1
ATOM 2289 C CA . ALA B 1 89 ? 5.758 19.266 17.828 1 98.56 89 ALA B CA 1
ATOM 2290 C C . ALA B 1 89 ? 5.09 19.953 16.641 1 98.56 89 ALA B C 1
ATOM 2292 O O . ALA B 1 89 ? 4.293 20.875 16.812 1 98.56 89 ALA B O 1
ATOM 2293 N N . ALA B 1 90 ? 5.387 19.484 15.438 1 98.81 90 ALA B N 1
ATOM 2294 C CA . ALA B 1 90 ? 4.781 20.031 14.227 1 98.81 90 ALA B CA 1
ATOM 2295 C C . ALA B 1 90 ? 3.275 19.797 14.211 1 98.81 90 ALA B C 1
ATOM 2297 O O . ALA B 1 90 ? 2.51 20.688 13.805 1 98.81 90 ALA B O 1
ATOM 2298 N N . THR B 1 91 ? 2.854 18.625 14.656 1 98.88 91 THR B N 1
ATOM 2299 C CA . THR B 1 91 ? 1.436 18.281 14.703 1 98.88 91 THR B CA 1
ATOM 2300 C C . THR B 1 91 ? 0.698 19.188 15.688 1 98.88 91 THR B C 1
ATOM 2302 O O . THR B 1 91 ? -0.358 19.734 15.367 1 98.88 91 THR B O 1
ATOM 2305 N N . ARG B 1 92 ? 1.238 19.391 16.859 1 98.81 92 ARG B N 1
ATOM 2306 C CA . ARG B 1 92 ? 0.644 20.297 17.844 1 98.81 92 ARG B CA 1
ATOM 2307 C C . ARG B 1 92 ? 0.587 21.719 17.312 1 98.81 92 ARG B C 1
ATOM 2309 O O . ARG B 1 92 ? -0.426 22.406 17.469 1 98.81 92 ARG B O 1
ATOM 2316 N N . ALA B 1 93 ? 1.686 22.141 16.688 1 98.81 93 ALA B N 1
ATOM 2317 C CA . ALA B 1 93 ? 1.715 23.484 16.125 1 98.81 93 ALA B CA 1
ATOM 2318 C C . ALA B 1 93 ? 0.592 23.672 15.109 1 98.81 93 ALA B C 1
ATOM 2320 O O . ALA B 1 93 ? -0.089 24.703 15.109 1 98.81 93 ALA B O 1
ATOM 2321 N N . PHE B 1 94 ? 0.39 22.703 14.258 1 98.81 94 PHE B N 1
ATOM 2322 C CA . PHE B 1 94 ? -0.669 22.766 13.258 1 98.81 94 PHE B CA 1
ATOM 2323 C C . PHE B 1 94 ? -2.014 23.062 13.914 1 98.81 94 PHE B C 1
ATOM 2325 O O . PHE B 1 94 ? -2.717 23.984 13.5 1 98.81 94 PHE B O 1
ATOM 2332 N N . TYR B 1 95 ? -2.348 22.281 14.898 1 98.75 95 TYR B N 1
ATOM 2333 C CA . TYR B 1 95 ? -3.676 22.391 15.484 1 98.75 95 TYR B CA 1
ATOM 2334 C C . TYR B 1 95 ? -3.807 23.688 16.297 1 98.75 95 TYR B C 1
ATOM 2336 O O . TYR B 1 95 ? -4.883 24.281 16.359 1 98.75 95 TYR B O 1
ATOM 2344 N N . TRP B 1 96 ? -2.725 24.141 16.938 1 98.56 96 TRP B N 1
ATOM 2345 C CA . TRP B 1 96 ? -2.754 25.453 17.594 1 98.56 96 TRP B CA 1
ATOM 2346 C C . TRP B 1 96 ? -3.039 26.562 16.578 1 98.56 96 TRP B C 1
ATOM 2348 O O . TRP B 1 96 ? -3.875 27.438 16.828 1 98.56 96 TRP B O 1
ATOM 2358 N N . ILE B 1 97 ? -2.404 26.516 15.422 1 98.38 97 ILE B N 1
ATOM 2359 C CA . ILE B 1 97 ? -2.561 27.5 14.359 1 98.38 97 ILE B CA 1
ATOM 2360 C C . ILE B 1 97 ? -3.969 27.422 13.773 1 98.38 97 ILE B C 1
ATOM 2362 O O . ILE B 1 97 ? -4.602 28.453 13.523 1 98.38 97 ILE B O 1
ATOM 2366 N N . GLU B 1 98 ? -4.414 26.188 13.578 1 98 98 GLU B N 1
ATOM 2367 C CA . GLU B 1 98 ? -5.727 25.969 12.969 1 98 98 GLU B CA 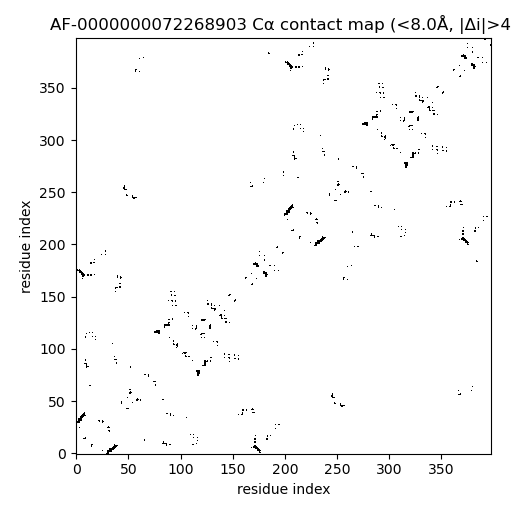1
ATOM 2368 C C . GLU B 1 98 ? -6.828 26.641 13.797 1 98 98 GLU B C 1
ATOM 2370 O O . GLU B 1 98 ? -7.781 27.188 13.234 1 98 98 GLU B O 1
ATOM 2375 N N . ALA B 1 99 ? -6.719 26.547 15.133 1 96 99 ALA B N 1
ATOM 2376 C CA . ALA B 1 99 ? -7.715 27.141 16.031 1 96 99 ALA B CA 1
ATOM 2377 C C . ALA B 1 99 ? -7.848 28.641 15.781 1 96 99 ALA B C 1
ATOM 2379 O O . ALA B 1 99 ? -8.898 29.219 16.062 1 96 99 ALA B O 1
ATOM 2380 N N . GLN B 1 100 ? -6.824 29.234 15.219 1 93.81 100 GLN B N 1
ATOM 2381 C CA . GLN B 1 100 ? -6.805 30.672 14.984 1 93.81 100 GLN B CA 1
ATOM 2382 C C . GLN B 1 100 ? -7.078 30.984 13.516 1 93.81 100 GLN B C 1
ATOM 2384 O O . GLN B 1 100 ? -7.766 31.969 13.211 1 93.81 100 GLN B O 1
ATOM 2389 N N . SER B 1 101 ? -6.633 30.188 12.633 1 95.88 101 SER B N 1
ATOM 2390 C CA . SER B 1 101 ? -6.746 30.375 11.188 1 95.88 101 SER B CA 1
ATOM 2391 C C . SER B 1 101 ? -6.547 29.078 10.43 1 95.88 101 SER B C 1
ATOM 2393 O O . SER B 1 101 ? -5.414 28.625 10.234 1 95.88 101 SER B O 1
ATOM 2395 N N . PRO B 1 102 ? -7.598 28.516 9.883 1 95.75 102 PRO B N 1
ATOM 2396 C CA . PRO B 1 102 ? -7.477 27.281 9.117 1 95.75 102 PRO B CA 1
ATOM 2397 C C . PRO B 1 102 ? -6.562 27.422 7.902 1 95.75 102 PRO B C 1
ATOM 2399 O O . PRO B 1 102 ? -5.77 26.516 7.613 1 95.75 102 PRO B O 1
ATOM 2402 N N . ASP B 1 103 ? -6.605 28.547 7.258 1 95.94 103 ASP B N 1
ATOM 2403 C CA . ASP B 1 103 ? -5.781 28.781 6.07 1 95.94 103 ASP B CA 1
ATOM 2404 C C . ASP B 1 103 ? -4.301 28.828 6.434 1 95.94 103 ASP B C 1
ATOM 2406 O O . ASP B 1 103 ? -3.463 28.266 5.715 1 95.94 103 ASP B O 1
ATOM 2410 N N . ALA B 1 104 ? -4.023 29.469 7.52 1 97.06 104 ALA B N 1
ATOM 2411 C CA . ALA B 1 104 ? -2.639 29.531 7.977 1 97.06 104 ALA B CA 1
ATOM 2412 C C . ALA B 1 104 ? -2.117 28.156 8.359 1 97.06 104 ALA B C 1
ATOM 2414 O O . ALA B 1 104 ? -0.941 27.844 8.148 1 97.06 104 ALA B O 1
ATOM 2415 N N . ALA B 1 105 ? -2.982 27.328 8.914 1 98.38 105 ALA B N 1
ATOM 2416 C CA . ALA B 1 105 ? -2.592 25.984 9.305 1 98.38 105 ALA B CA 1
ATOM 2417 C C . ALA B 1 105 ? -2.232 25.141 8.086 1 98.38 105 ALA B C 1
ATOM 2419 O O . ALA B 1 105 ? -1.24 24.406 8.102 1 98.38 105 ALA B O 1
ATOM 2420 N N . THR B 1 106 ? -3.029 25.25 7.062 1 98.31 106 THR B N 1
ATOM 2421 C CA . THR B 1 106 ? -2.74 24.547 5.824 1 98.31 106 THR B CA 1
ATOM 2422 C C . THR B 1 106 ? -1.402 24.984 5.242 1 98.31 106 THR B C 1
ATOM 2424 O O . THR B 1 106 ? -0.572 24.156 4.871 1 98.31 106 THR B O 1
ATOM 2427 N N . ALA B 1 107 ? -1.188 26.281 5.18 1 97.94 107 ALA B N 1
ATOM 2428 C CA . ALA B 1 107 ? 0.079 26.812 4.691 1 97.94 107 ALA B CA 1
ATOM 2429 C C . ALA B 1 107 ? 1.248 26.312 5.535 1 97.94 107 ALA B C 1
ATOM 2431 O O . ALA B 1 107 ? 2.299 25.953 4.996 1 97.94 107 ALA B O 1
ATOM 2432 N N . PHE B 1 108 ? 1.026 26.312 6.797 1 98.5 108 PHE B N 1
ATOM 2433 C CA . PHE B 1 108 ? 2.035 25.828 7.73 1 98.5 108 PHE B CA 1
ATOM 2434 C C . PHE B 1 108 ? 2.367 24.359 7.445 1 98.5 108 PHE B C 1
ATOM 2436 O O . PHE B 1 108 ? 3.541 24 7.371 1 98.5 108 PHE B O 1
ATOM 2443 N N . ALA B 1 109 ? 1.359 23.516 7.285 1 98.81 109 ALA B N 1
ATOM 2444 C CA . ALA B 1 109 ? 1.57 22.094 7.023 1 98.81 109 ALA B CA 1
ATOM 2445 C C . ALA B 1 109 ? 2.355 21.875 5.734 1 98.81 109 ALA B C 1
ATOM 2447 O O . ALA B 1 109 ? 3.273 21.062 5.684 1 98.81 109 ALA B O 1
ATOM 2448 N N . GLN B 1 110 ? 2.02 22.609 4.734 1 98.31 110 GLN B N 1
ATOM 2449 C CA . GLN B 1 110 ? 2.734 22.516 3.467 1 98.31 1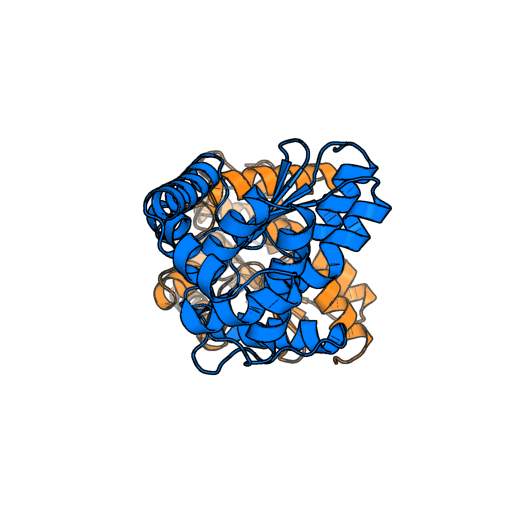10 GLN B CA 1
ATOM 2450 C C . GLN B 1 110 ? 4.199 22.906 3.631 1 98.31 110 GLN B C 1
ATOM 2452 O O . GLN B 1 110 ? 5.086 22.266 3.068 1 98.31 110 GLN B O 1
ATOM 2457 N N . ARG B 1 111 ? 4.41 23.938 4.383 1 98.25 111 ARG B N 1
ATOM 2458 C CA . ARG B 1 111 ? 5.77 24.406 4.633 1 98.25 111 ARG B CA 1
ATOM 2459 C C . ARG B 1 111 ? 6.57 23.359 5.41 1 98.25 111 ARG B C 1
ATOM 2461 O O . ARG B 1 111 ? 7.746 23.141 5.117 1 98.25 111 ARG B O 1
ATOM 2468 N N . VAL B 1 112 ? 5.953 22.75 6.395 1 98.75 112 VAL B N 1
ATOM 2469 C CA . VAL B 1 112 ? 6.602 21.703 7.172 1 98.75 112 VAL B CA 1
ATOM 2470 C C . VAL B 1 112 ? 7.02 20.562 6.254 1 98.75 112 VAL B C 1
ATOM 2472 O O . VAL B 1 112 ? 8.148 20.078 6.324 1 98.75 112 VAL B O 1
ATOM 2475 N N . PHE B 1 113 ? 6.148 20.125 5.363 1 98.69 113 PHE B N 1
ATOM 2476 C CA . PHE B 1 113 ? 6.496 19.078 4.406 1 98.69 113 PHE B CA 1
ATOM 2477 C C . PHE B 1 113 ? 7.703 19.484 3.572 1 98.69 113 PHE B C 1
ATOM 2479 O O . PHE B 1 113 ? 8.672 18.734 3.463 1 98.69 113 PHE B O 1
ATOM 2486 N N . ASP B 1 114 ? 7.672 20.688 3.072 1 97.81 114 ASP B N 1
ATOM 2487 C CA . ASP B 1 114 ? 8.742 21.172 2.203 1 97.81 114 ASP B CA 1
ATOM 2488 C C . ASP B 1 114 ? 10.086 21.156 2.932 1 97.81 114 ASP B C 1
ATOM 2490 O O . ASP B 1 114 ? 11.086 20.688 2.393 1 97.81 114 ASP B O 1
ATOM 2494 N N . LEU B 1 115 ? 10.07 21.656 4.059 1 98.19 115 LEU B N 1
ATOM 2495 C CA . LEU B 1 115 ? 11.305 21.812 4.812 1 98.19 115 LEU B CA 1
ATOM 2496 C C . LEU B 1 115 ? 11.805 20.453 5.316 1 98.19 115 LEU B C 1
ATOM 2498 O O . LEU B 1 115 ? 13 20.188 5.289 1 98.19 115 LEU B O 1
ATOM 2502 N N . TYR B 1 116 ? 10.914 19.609 5.816 1 98.56 116 TYR B N 1
ATOM 2503 C CA . TYR B 1 116 ? 11.32 18.312 6.32 1 98.56 116 TYR B CA 1
ATOM 2504 C C . TYR B 1 116 ? 11.969 17.484 5.223 1 98.56 116 TYR B C 1
ATOM 2506 O O . TYR B 1 116 ? 13.055 16.922 5.41 1 98.56 116 TYR B O 1
ATOM 2514 N N . PHE B 1 117 ? 11.398 17.438 4.027 1 98.44 117 PHE B N 1
ATOM 2515 C CA . PHE B 1 117 ? 11.867 16.562 2.961 1 98.44 117 PHE B CA 1
ATOM 2516 C C . PHE B 1 117 ? 12.922 17.266 2.109 1 98.44 117 PHE B C 1
ATOM 2518 O O . PHE B 1 117 ? 13.281 16.766 1.034 1 98.44 117 PHE B O 1
ATOM 2525 N N . SER B 1 118 ? 13.406 18.375 2.535 1 97.81 118 SER B N 1
ATOM 2526 C CA . SER B 1 118 ? 14.617 19.016 2.023 1 97.81 118 SER B CA 1
ATOM 2527 C C . SER B 1 118 ? 15.695 19.094 3.1 1 97.81 118 SER B C 1
ATOM 2529 O O . SER B 1 118 ? 16.688 19.797 2.934 1 97.81 118 SER B O 1
ATOM 2531 N N . ASP B 1 119 ? 15.43 18.391 4.242 1 96.88 119 ASP B N 1
ATOM 2532 C CA . ASP B 1 119 ? 16.344 18.234 5.367 1 96.88 119 ASP B CA 1
ATOM 2533 C C . ASP B 1 119 ? 16.672 19.578 6 1 96.88 119 ASP B C 1
ATOM 2535 O O . ASP B 1 119 ? 17.828 19.875 6.285 1 96.88 119 ASP B O 1
ATOM 2539 N N . ARG B 1 120 ? 15.648 20.359 6.176 1 97.44 120 ARG B N 1
ATOM 2540 C CA . ARG B 1 120 ? 15.883 21.703 6.672 1 97.44 120 ARG B CA 1
ATOM 2541 C C . ARG B 1 120 ? 15.07 21.969 7.934 1 97.44 120 ARG B C 1
ATOM 2543 O O . ARG B 1 120 ? 15.047 23.094 8.438 1 97.44 120 ARG B O 1
ATOM 2550 N N . LEU B 1 121 ? 14.406 21 8.406 1 98.06 121 LEU B N 1
ATOM 2551 C CA . LEU B 1 121 ? 13.602 21.188 9.609 1 98.06 121 LEU B CA 1
ATOM 2552 C C . LEU B 1 121 ? 13.602 19.938 10.461 1 98.06 121 LEU B C 1
ATOM 2554 O O . LEU B 1 121 ? 13.328 18.844 9.961 1 98.06 121 LEU B O 1
ATOM 2558 N N . ASP B 1 122 ? 13.93 20.094 11.727 1 98 122 ASP B N 1
ATOM 2559 C CA . ASP B 1 122 ? 13.695 19.062 12.727 1 98 122 ASP B CA 1
ATOM 2560 C C . ASP B 1 122 ? 12.281 19.156 13.289 1 98 122 ASP B C 1
ATOM 2562 O O . ASP B 1 122 ? 12.023 19.953 14.203 1 98 122 ASP B O 1
ATOM 2566 N N . THR B 1 123 ? 11.398 18.297 12.828 1 98.06 123 THR B N 1
ATOM 2567 C CA . THR B 1 123 ? 9.984 18.375 13.172 1 98.06 123 THR B CA 1
ATOM 2568 C C . THR B 1 123 ? 9.75 17.969 14.625 1 98.06 123 THR B C 1
ATOM 2570 O O . THR B 1 123 ? 8.68 18.219 15.18 1 98.06 123 THR B O 1
ATOM 2573 N N . ALA B 1 124 ? 10.711 17.359 15.258 1 96.31 124 ALA B N 1
ATOM 2574 C CA . ALA B 1 124 ? 10.578 16.922 16.641 1 96.31 124 ALA B CA 1
ATOM 2575 C C . ALA B 1 124 ? 10.898 18.047 17.609 1 96.31 124 ALA B C 1
ATOM 2577 O O . ALA B 1 124 ? 10.602 17.953 18.812 1 96.31 124 ALA B O 1
ATOM 2578 N N . SER B 1 125 ? 11.539 19.062 17.188 1 98 125 SER B N 1
ATOM 2579 C CA . SER B 1 125 ? 11.992 20.156 18.031 1 98 125 SER B CA 1
ATOM 2580 C C . SER B 1 125 ? 10.961 21.281 18.078 1 98 125 SER B C 1
ATOM 2582 O O . SER B 1 125 ? 10.758 22 17.094 1 98 125 SER B O 1
ATOM 2584 N N . PRO B 1 126 ? 10.344 21.469 19.266 1 98.25 126 PRO B N 1
ATOM 2585 C CA . PRO B 1 126 ? 9.398 22.578 19.375 1 98.25 126 PRO B CA 1
ATOM 2586 C C . PRO B 1 126 ? 10.008 23.938 19 1 98.25 126 PRO B C 1
ATOM 2588 O O . PRO B 1 126 ? 9.352 24.766 18.359 1 98.25 126 PRO B O 1
ATOM 2591 N N . GLU B 1 127 ? 11.266 24.109 19.344 1 98.12 127 GLU B N 1
ATOM 2592 C CA . GLU B 1 127 ? 11.953 25.359 19.016 1 98.12 127 GLU B CA 1
ATOM 2593 C C . GLU B 1 127 ? 12.109 25.531 17.5 1 98.12 127 GLU B C 1
ATOM 2595 O O . GLU B 1 127 ? 11.82 26.594 16.969 1 98.12 127 GLU B O 1
ATOM 2600 N N . ALA B 1 128 ? 12.578 24.469 16.844 1 98.38 128 ALA B N 1
ATOM 2601 C CA . ALA B 1 128 ? 12.742 24.516 15.391 1 98.38 128 ALA B CA 1
ATOM 2602 C C . ALA B 1 128 ? 11.406 24.766 14.695 1 98.38 128 ALA B C 1
ATOM 2604 O O . ALA B 1 128 ? 11.32 25.594 13.781 1 98.38 128 ALA B O 1
ATOM 2605 N N . VAL B 1 129 ? 10.375 24.109 15.141 1 98.62 129 VAL B N 1
ATOM 2606 C CA . VAL B 1 129 ? 9.039 24.234 14.562 1 98.62 129 VAL B CA 1
ATOM 2607 C C . VAL B 1 129 ? 8.492 25.641 14.797 1 98.62 129 VAL B C 1
ATOM 2609 O O . VAL B 1 129 ? 7.941 26.266 13.883 1 98.62 129 VAL B O 1
ATOM 2612 N N . SER B 1 130 ? 8.656 26.141 15.984 1 98.25 130 SER B N 1
ATOM 2613 C CA . SER B 1 130 ? 8.094 27.453 16.328 1 98.25 130 SER B CA 1
ATOM 2614 C C . SER B 1 130 ? 8.75 28.562 15.523 1 98.25 130 SER B C 1
ATOM 2616 O O . SER B 1 130 ? 8.125 29.594 15.258 1 98.25 130 SER B O 1
ATOM 2618 N N . ARG B 1 131 ? 9.953 28.391 15.047 1 97.69 131 ARG B N 1
ATOM 2619 C CA . ARG B 1 131 ? 10.68 29.391 14.273 1 97.69 131 ARG B CA 1
ATOM 2620 C C . ARG B 1 131 ? 10.039 29.578 12.898 1 97.69 131 ARG B C 1
ATOM 2622 O O . ARG B 1 131 ? 10.32 30.562 12.211 1 97.69 131 ARG B O 1
ATOM 2629 N N . LEU B 1 132 ? 9.109 28.703 12.516 1 97.62 132 LEU B N 1
ATOM 2630 C CA . LEU B 1 132 ? 8.375 28.859 11.258 1 97.62 132 LEU B CA 1
ATOM 2631 C C . LEU B 1 132 ? 7.223 29.844 11.422 1 97.62 132 LEU B C 1
ATOM 2633 O O . LEU B 1 132 ? 6.641 30.297 10.43 1 97.62 132 LEU B O 1
ATOM 2637 N N . GLY B 1 133 ? 6.902 30.25 12.68 1 96 133 GLY B N 1
ATOM 2638 C CA . GLY B 1 133 ? 5.762 31.078 13.016 1 96 133 GLY B CA 1
ATOM 2639 C C . GLY B 1 133 ? 5.637 32.312 12.133 1 96 133 GLY B C 1
ATOM 2640 O O . GLY B 1 133 ? 4.602 32.531 11.5 1 96 133 GLY B O 1
ATOM 2641 N N . PRO B 1 134 ? 6.699 33.031 11.961 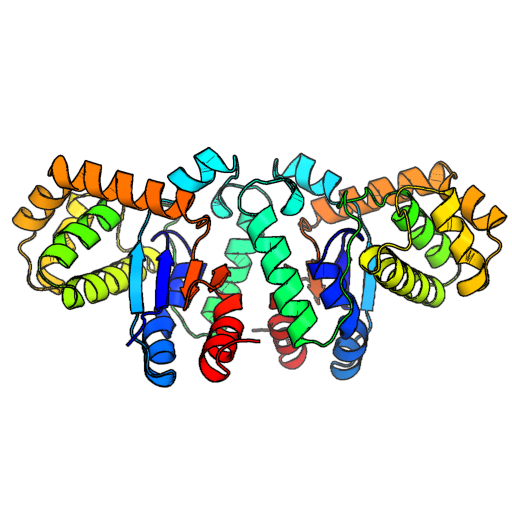1 96 134 PRO B N 1
ATOM 2642 C CA . PRO B 1 134 ? 6.621 34.281 11.188 1 96 134 PRO B CA 1
ATOM 2643 C C . PRO B 1 134 ? 6.195 34.031 9.742 1 96 134 PRO B C 1
ATOM 2645 O O . PRO B 1 134 ? 5.551 34.906 9.141 1 96 134 PRO B O 1
ATOM 2648 N N . GLU B 1 135 ? 6.492 32.906 9.172 1 93.12 135 GLU B N 1
ATOM 2649 C CA . GLU B 1 135 ? 6.121 32.625 7.789 1 93.12 135 GLU B CA 1
ATOM 2650 C C . GLU B 1 135 ? 4.605 32.562 7.625 1 93.12 135 GLU B C 1
ATOM 2652 O O . GLU B 1 135 ? 4.09 32.688 6.512 1 93.12 135 GLU B O 1
ATOM 2657 N N . VAL B 1 136 ? 3.922 32.344 8.711 1 90.56 136 VAL B N 1
ATOM 2658 C CA . VAL B 1 136 ? 2.465 32.281 8.633 1 90.56 136 VAL B CA 1
ATOM 2659 C C . VAL B 1 136 ? 1.857 33.375 9.523 1 90.56 136 VAL B C 1
ATOM 2661 O O . VAL B 1 136 ? 0.714 33.25 9.969 1 90.56 136 VAL B O 1
ATOM 2664 N N . GLY B 1 137 ? 2.639 34.375 9.891 1 92.69 137 GLY B N 1
ATOM 2665 C CA . GLY B 1 137 ? 2.152 35.562 10.57 1 92.69 137 GLY B CA 1
ATOM 2666 C C . GLY B 1 137 ? 2.045 35.375 12.078 1 92.69 137 GLY B C 1
ATOM 2667 O O . GLY B 1 137 ? 1.223 36.031 12.727 1 92.69 137 GLY B O 1
ATOM 2668 N N . LEU B 1 138 ? 2.801 34.5 12.664 1 94.69 138 LEU B N 1
ATOM 2669 C CA . LEU B 1 138 ? 2.729 34.219 14.094 1 94.69 138 LEU B CA 1
ATOM 2670 C C . LEU B 1 138 ? 4.062 34.5 14.773 1 94.69 138 LEU B C 1
ATOM 2672 O O . LEU B 1 138 ? 5.117 34.406 14.148 1 94.69 138 LEU B O 1
ATOM 2676 N N . GLU B 1 139 ? 3.973 34.875 16.016 1 95.94 139 GLU B N 1
ATOM 2677 C CA . GLU B 1 139 ? 5.18 35.031 16.812 1 95.94 139 GLU B CA 1
ATOM 2678 C C . GLU B 1 139 ? 5.715 33.688 17.281 1 95.94 139 GLU B C 1
ATOM 2680 O O . GLU B 1 139 ? 4.969 32.875 17.859 1 95.94 139 GLU B O 1
ATOM 2685 N N . PRO B 1 140 ? 7.004 33.469 17.062 1 97.38 140 PRO B N 1
ATOM 2686 C CA . PRO B 1 140 ? 7.586 32.188 17.453 1 97.38 140 PRO B CA 1
ATOM 2687 C C . PRO B 1 140 ? 7.328 31.844 18.922 1 97.38 140 PRO B C 1
ATOM 2689 O O . PRO B 1 140 ? 7.027 30.688 19.25 1 97.38 140 PRO B O 1
ATOM 2692 N N . GLU B 1 141 ? 7.438 32.844 19.797 1 97.62 141 GLU B N 1
ATOM 2693 C CA . GLU B 1 141 ? 7.254 32.594 21.219 1 97.62 141 GLU B CA 1
ATOM 2694 C C . GLU B 1 141 ? 5.82 32.156 21.531 1 97.62 141 GLU B C 1
ATOM 2696 O O . GLU B 1 141 ? 5.594 31.297 22.375 1 97.62 141 GLU B O 1
ATOM 2701 N N . ALA B 1 142 ? 4.914 32.781 20.859 1 97.31 142 ALA B N 1
ATOM 2702 C CA . ALA B 1 142 ? 3.512 32.406 21.047 1 97.31 142 ALA B CA 1
ATOM 2703 C C . ALA B 1 142 ? 3.254 30.969 20.578 1 97.31 142 ALA B C 1
ATOM 2705 O O . ALA B 1 142 ? 2.549 30.219 21.25 1 97.31 142 ALA B O 1
ATOM 2706 N N . LEU B 1 143 ? 3.799 30.672 19.484 1 97.88 143 LEU B N 1
ATOM 2707 C CA . LEU B 1 143 ? 3.641 29.312 18.953 1 97.88 143 LEU B CA 1
ATOM 2708 C C . LEU B 1 143 ? 4.281 28.297 19.875 1 97.88 143 LEU B C 1
ATOM 2710 O O . LEU B 1 143 ? 3.697 27.234 20.141 1 97.88 143 LEU B O 1
ATOM 2714 N N . LEU B 1 144 ? 5.52 28.562 20.344 1 98.31 144 LEU B N 1
ATOM 2715 C CA . LEU B 1 144 ? 6.215 27.672 21.266 1 98.31 144 LEU B CA 1
ATOM 2716 C C . LEU B 1 144 ? 5.387 27.438 22.531 1 98.31 144 LEU B C 1
ATOM 2718 O O . LEU B 1 144 ? 5.266 26.297 22.984 1 98.31 144 LEU B O 1
ATOM 2722 N N . ALA B 1 145 ? 4.82 28.484 23.047 1 98 145 ALA B N 1
ATOM 2723 C CA . ALA B 1 145 ? 3.955 28.375 24.219 1 98 145 ALA B CA 1
ATOM 2724 C C . ALA B 1 145 ? 2.707 27.562 23.906 1 98 145 ALA B C 1
ATOM 2726 O O . ALA B 1 145 ? 2.26 26.75 24.734 1 98 145 ALA B O 1
ATOM 2727 N N . GLY B 1 146 ? 2.096 27.781 22.75 1 97.56 146 GLY B N 1
ATOM 2728 C CA . GLY B 1 146 ? 0.928 27.031 22.312 1 97.56 146 GLY B CA 1
ATOM 2729 C C . GLY B 1 146 ? 1.175 25.531 22.234 1 97.56 146 GLY B C 1
ATOM 2730 O O . GLY B 1 146 ? 0.351 24.75 22.703 1 97.56 146 GLY B O 1
ATOM 2731 N N . ILE B 1 147 ? 2.287 25.172 21.703 1 97.69 147 ILE B N 1
ATOM 2732 C CA . ILE B 1 147 ? 2.672 23.766 21.547 1 97.69 147 ILE B CA 1
ATOM 2733 C C . ILE B 1 147 ? 2.799 23.109 22.906 1 97.69 147 ILE B C 1
ATOM 2735 O O . ILE B 1 147 ? 2.514 21.906 23.047 1 97.69 147 ILE B O 1
ATOM 2739 N N . ALA B 1 148 ? 3.135 23.859 23.891 1 97.88 148 ALA B N 1
ATOM 2740 C CA . ALA B 1 148 ? 3.406 23.328 25.219 1 97.88 148 ALA B CA 1
ATOM 2741 C C . ALA B 1 148 ? 2.141 23.297 26.078 1 97.88 148 ALA B C 1
ATOM 2743 O O . ALA B 1 148 ? 2.139 22.766 27.188 1 97.88 148 ALA B O 1
ATOM 2744 N N . ASP B 1 149 ? 1.066 23.875 25.578 1 97.94 149 ASP B N 1
ATOM 2745 C CA . ASP B 1 149 ? -0.192 23.938 26.312 1 97.94 149 ASP B CA 1
ATOM 2746 C C . ASP B 1 149 ? -0.752 22.547 26.578 1 97.94 149 ASP B C 1
ATOM 2748 O O . ASP B 1 149 ? -1.017 21.781 25.641 1 97.94 149 ASP B O 1
ATOM 2752 N N . PRO B 1 150 ? -0.97 22.188 27.844 1 98.19 150 PRO B N 1
ATOM 2753 C CA . PRO B 1 150 ? -1.473 20.844 28.188 1 98.19 150 PRO B CA 1
ATOM 2754 C C . PRO B 1 150 ? -2.812 20.547 27.531 1 98.19 150 PRO B C 1
ATOM 2756 O O . PRO B 1 150 ? -3.072 19.391 27.156 1 98.19 150 PRO B O 1
ATOM 2759 N N . ALA B 1 151 ? -3.635 21.5 27.422 1 98.25 151 ALA B N 1
ATOM 2760 C CA . ALA B 1 151 ? -4.93 21.281 26.781 1 98.25 151 ALA B CA 1
ATOM 2761 C C . ALA B 1 151 ? -4.758 20.906 25.312 1 98.25 151 ALA B C 1
ATOM 2763 O O . ALA B 1 151 ? -5.477 20.047 24.797 1 98.25 151 ALA B O 1
ATOM 2764 N N . LEU B 1 152 ? -3.84 21.562 24.656 1 98.38 152 LEU B N 1
ATOM 2765 C CA . LEU B 1 152 ? -3.561 21.234 23.25 1 98.38 152 LEU B CA 1
ATOM 2766 C C . LEU B 1 152 ? -2.979 19.844 23.125 1 98.38 152 LEU B C 1
ATOM 2768 O O . LEU B 1 152 ? -3.328 19.094 22.203 1 98.38 152 LEU B O 1
ATOM 2772 N N . LYS B 1 153 ? -2.062 19.5 24.031 1 98.25 153 LYS B N 1
ATOM 2773 C CA . LYS B 1 153 ? -1.472 18.172 24.016 1 98.25 153 LYS B CA 1
ATOM 2774 C C . LYS B 1 153 ? -2.549 17.094 24.109 1 98.25 153 LYS B C 1
ATOM 2776 O O . LYS B 1 153 ? -2.523 16.125 23.344 1 98.25 153 LYS B O 1
ATOM 2781 N N . GLU B 1 154 ? -3.49 17.266 24.984 1 98.25 154 GLU B N 1
ATOM 2782 C CA . GLU B 1 154 ? -4.59 16.312 25.141 1 98.25 154 GLU B CA 1
ATOM 2783 C C . GLU B 1 154 ? -5.469 16.281 23.906 1 98.25 154 GLU B C 1
ATOM 2785 O O . GLU B 1 154 ? -5.891 15.203 23.469 1 98.25 154 GLU B O 1
ATOM 2790 N N . THR B 1 155 ? -5.746 17.453 23.375 1 98.06 155 THR B N 1
ATOM 2791 C CA . THR B 1 155 ? -6.555 17.562 22.172 1 98.06 155 THR B CA 1
ATOM 2792 C C . THR B 1 155 ? -5.91 16.797 21.031 1 98.06 155 THR B C 1
ATOM 2794 O O . THR B 1 155 ? -6.582 16.016 20.328 1 98.06 155 THR B O 1
ATOM 2797 N N . VAL B 1 156 ? -4.641 16.969 20.812 1 98.31 156 VAL B N 1
ATOM 2798 C CA . VAL B 1 156 ? -3.914 16.328 19.719 1 98.31 156 VAL B CA 1
ATOM 2799 C C . VAL B 1 156 ? -3.908 14.82 19.922 1 98.31 156 VAL B C 1
ATOM 2801 O O . VAL B 1 156 ? -4.121 14.055 18.969 1 98.31 156 VAL B O 1
ATOM 2804 N N . ARG B 1 157 ? -3.689 14.391 21.156 1 97.69 157 ARG B N 1
ATOM 2805 C CA . ARG B 1 157 ? -3.756 12.969 21.484 1 97.69 157 ARG B CA 1
ATOM 2806 C C . ARG B 1 157 ? -5.125 12.391 21.125 1 97.69 157 ARG B C 1
ATOM 2808 O O . ARG B 1 157 ? -5.219 11.344 20.484 1 97.69 157 ARG B O 1
ATOM 2815 N N . LYS B 1 158 ? -6.156 13.062 21.5 1 97.94 158 LYS B N 1
ATOM 2816 C CA . LYS B 1 158 ? -7.527 12.602 21.281 1 97.94 158 LYS B CA 1
ATOM 2817 C C . LYS B 1 158 ? -7.859 12.562 19.797 1 97.94 158 LYS B C 1
ATOM 2819 O O . LYS B 1 158 ? -8.594 11.68 19.344 1 97.94 158 LYS B O 1
ATOM 2824 N N . ILE B 1 159 ? -7.363 13.516 19.047 1 98.06 159 ILE B N 1
ATOM 2825 C CA . ILE B 1 159 ? -7.574 13.539 17.609 1 98.06 159 ILE B CA 1
ATOM 2826 C C . ILE B 1 159 ? -7.016 12.266 16.984 1 98.06 159 ILE B C 1
ATOM 2828 O O . ILE B 1 159 ? -7.676 11.633 16.156 1 98.06 159 ILE B O 1
ATOM 2832 N N . GLY B 1 160 ? -5.801 11.867 17.375 1 97.44 160 GLY B N 1
ATOM 2833 C CA . GLY B 1 160 ? -5.207 10.633 16.891 1 97.44 160 GLY B CA 1
ATOM 2834 C C . GLY B 1 160 ? -6.004 9.398 17.266 1 97.44 160 GLY B C 1
ATOM 2835 O O . GLY B 1 160 ? -6.234 8.523 16.422 1 97.44 160 GLY B O 1
ATOM 2836 N N . GLU B 1 161 ? -6.445 9.367 18.5 1 97 161 GLU B N 1
ATOM 2837 C CA . GLU B 1 161 ? -7.238 8.242 18.984 1 97 161 GLU B CA 1
ATOM 2838 C C . GLU B 1 161 ? -8.57 8.148 18.25 1 97 161 GLU B C 1
ATOM 2840 O O . GLU B 1 161 ? -9 7.055 17.875 1 97 161 GLU B O 1
ATOM 2845 N N . ASP B 1 162 ? -9.156 9.273 18.078 1 97.31 162 ASP B N 1
ATOM 2846 C CA . ASP B 1 162 ? -10.43 9.32 17.359 1 97.31 162 ASP B CA 1
ATOM 2847 C C . ASP B 1 162 ? -10.25 8.883 15.906 1 97.31 162 ASP B C 1
ATOM 2849 O O . ASP B 1 162 ? -11.117 8.203 15.352 1 97.31 162 ASP B O 1
ATOM 2853 N N . ALA B 1 163 ? -9.164 9.32 15.266 1 97.62 163 ALA B N 1
ATOM 2854 C CA . ALA B 1 163 ? -8.875 8.898 13.898 1 97.62 163 ALA B CA 1
ATOM 2855 C C . ALA B 1 163 ? -8.805 7.379 13.797 1 97.62 163 ALA B C 1
ATOM 2857 O O . ALA B 1 163 ? -9.445 6.781 12.938 1 97.62 163 ALA B O 1
ATOM 2858 N N . VAL B 1 164 ? -8.102 6.762 14.711 1 96.88 164 VAL B N 1
ATOM 2859 C CA . VAL B 1 164 ? -7.934 5.312 14.727 1 96.88 164 VAL B CA 1
ATOM 2860 C C . VAL B 1 164 ? -9.289 4.641 14.953 1 96.88 164 VAL B C 1
ATOM 2862 O O . VAL B 1 164 ? -9.609 3.643 14.305 1 96.88 164 VAL B O 1
ATOM 2865 N N . ALA B 1 165 ? -10.07 5.207 15.852 1 96.19 165 ALA B N 1
ATOM 2866 C CA . ALA B 1 165 ? -11.398 4.672 16.141 1 96.19 165 ALA B CA 1
ATOM 2867 C C . ALA B 1 165 ? -12.281 4.723 14.898 1 96.19 165 ALA B C 1
ATOM 2869 O O . ALA B 1 165 ? -13.172 3.883 14.727 1 96.19 165 ALA B O 1
ATOM 2870 N N . ARG B 1 166 ? -11.992 5.668 14.023 1 96.62 166 ARG B N 1
ATOM 2871 C CA . ARG B 1 166 ? -12.75 5.82 12.781 1 96.62 166 ARG B CA 1
ATOM 2872 C C . ARG B 1 166 ? -12.172 4.938 11.68 1 96.62 166 ARG B C 1
ATOM 2874 O O . ARG B 1 166 ? -12.625 4.992 10.531 1 96.62 166 ARG B O 1
ATOM 2881 N N . GLY B 1 167 ? -11.133 4.184 11.992 1 96.44 167 GLY B N 1
ATOM 2882 C CA . GLY B 1 167 ? -10.578 3.227 11.055 1 96.44 167 GLY B CA 1
ATOM 2883 C C . GLY B 1 167 ? -9.398 3.775 10.266 1 96.44 167 GLY B C 1
ATOM 2884 O O . GLY B 1 167 ? -8.961 3.166 9.289 1 96.44 167 GLY B O 1
ATOM 2885 N N . ILE B 1 168 ? -8.906 4.914 10.633 1 97.44 168 ILE B N 1
ATOM 2886 C CA . ILE B 1 168 ? -7.754 5.52 9.961 1 97.44 168 ILE B CA 1
ATOM 2887 C C . ILE B 1 168 ? -6.465 4.965 10.562 1 97.44 168 ILE B C 1
ATOM 2889 O O . ILE B 1 168 ? -6.277 4.984 11.781 1 97.44 168 ILE B O 1
ATOM 2893 N N . PHE B 1 169 ? -5.547 4.488 9.703 1 96.44 169 PHE B N 1
ATOM 2894 C CA . PHE B 1 169 ? -4.375 3.809 10.242 1 96.44 169 PHE B CA 1
ATOM 2895 C C . PHE B 1 169 ? -3.133 4.133 9.422 1 96.44 169 PHE B C 1
ATOM 2897 O O . PHE B 1 169 ? -2.031 3.686 9.75 1 96.44 169 PHE B O 1
ATOM 2904 N N . GLY B 1 170 ? -3.273 4.848 8.352 1 96.38 170 GLY B N 1
ATOM 2905 C CA . GLY B 1 170 ? -2.15 5.031 7.449 1 96.38 170 GLY B CA 1
ATOM 2906 C C . GLY B 1 170 ? -1.902 6.48 7.09 1 96.38 170 GLY B C 1
ATOM 2907 O O . GLY B 1 170 ? -2.588 7.375 7.586 1 96.38 170 GLY B O 1
ATOM 2908 N N . SER B 1 171 ? -0.933 6.691 6.32 1 97.88 171 SER B N 1
ATOM 2909 C CA . SER B 1 171 ? -0.506 8.008 5.848 1 97.88 171 SER B CA 1
ATOM 2910 C C . SER B 1 171 ? 0.073 7.926 4.438 1 97.88 171 SER B C 1
ATOM 2912 O O . SER B 1 171 ? 1.08 7.25 4.211 1 97.88 171 SER B O 1
ATOM 2914 N N . PRO B 1 172 ? -0.554 8.594 3.518 1 98.62 172 PRO B N 1
ATOM 2915 C CA . PRO B 1 172 ? -1.787 9.375 3.604 1 98.62 172 PRO B CA 1
ATOM 2916 C C . PRO B 1 172 ? -3.041 8.508 3.625 1 98.62 172 PRO B C 1
ATOM 2918 O O . PRO B 1 172 ? -3.039 7.402 3.076 1 98.62 172 PRO B O 1
ATOM 2921 N N . PHE B 1 173 ? -3.977 8.883 4.281 1 98.81 173 PHE B N 1
ATOM 2922 C CA . PHE B 1 173 ? -5.309 8.297 4.355 1 98.81 173 PHE B CA 1
ATOM 2923 C C . PHE B 1 173 ? -6.379 9.352 4.07 1 98.81 173 PHE B C 1
ATOM 2925 O O . PHE B 1 173 ? -6.355 10.438 4.648 1 98.81 173 PHE B O 1
ATOM 2932 N N . PHE B 1 174 ? -7.281 9.086 3.143 1 98.88 174 PHE B N 1
ATOM 2933 C CA . PHE B 1 174 ? -8.32 10.031 2.754 1 98.88 174 PHE B CA 1
ATOM 2934 C C . PHE B 1 174 ? -9.703 9.492 3.117 1 98.88 174 PHE B C 1
ATOM 2936 O O . PHE B 1 174 ? -9.969 8.297 2.971 1 98.88 174 PHE B O 1
ATOM 2943 N N . LEU B 1 175 ? -10.539 10.297 3.564 1 98.25 175 LEU B N 1
ATOM 2944 C CA . LEU B 1 175 ? -11.953 10 3.771 1 98.25 175 LEU B CA 1
ATOM 2945 C C . LEU B 1 175 ? -12.828 10.992 3.006 1 98.25 175 LEU B C 1
ATOM 2947 O O . LEU B 1 175 ? -12.703 12.203 3.178 1 98.25 175 LEU B O 1
ATOM 2951 N N . VAL B 1 176 ? -13.578 10.5 2.104 1 97.31 176 VAL B N 1
ATOM 2952 C CA . VAL B 1 176 ? -14.492 11.344 1.337 1 97.31 176 VAL B CA 1
ATOM 2953 C C . VAL B 1 176 ? -15.891 10.75 1.354 1 97.31 176 VAL B C 1
ATOM 2955 O O . VAL B 1 176 ? -16.094 9.602 0.955 1 97.31 176 VAL B O 1
ATOM 2958 N N . ASP B 1 177 ? -16.828 11.477 1.851 1 93.38 177 ASP B N 1
ATOM 2959 C CA . ASP B 1 177 ? -18.203 11.016 1.919 1 93.38 177 ASP B CA 1
ATOM 2960 C C . ASP B 1 177 ? -18.281 9.633 2.564 1 93.38 177 ASP B C 1
ATOM 2962 O O . ASP B 1 177 ? -18.922 8.719 2.02 1 93.38 177 ASP B O 1
ATOM 2966 N N . ASP B 1 178 ? -17.484 9.422 3.596 1 92.94 178 ASP B N 1
ATOM 2967 C CA . ASP B 1 178 ? -17.438 8.219 4.422 1 92.94 178 ASP B CA 1
ATOM 2968 C C . ASP B 1 178 ? -16.75 7.074 3.691 1 92.94 178 ASP B C 1
ATOM 2970 O O . ASP B 1 178 ? -16.812 5.922 4.125 1 92.94 178 ASP B O 1
ATOM 2974 N N . GLU B 1 179 ? -16.172 7.328 2.562 1 98 179 GLU B N 1
ATOM 2975 C CA . GLU B 1 179 ? -15.398 6.324 1.84 1 98 179 GLU B CA 1
ATOM 2976 C C . GLU B 1 179 ? -13.898 6.52 2.053 1 98 179 GLU B C 1
ATOM 2978 O O . GLU B 1 179 ? -13.367 7.609 1.827 1 98 179 GLU B O 1
ATOM 2983 N N . PRO B 1 180 ? -13.234 5.457 2.541 1 98.5 180 PRO B N 1
ATOM 2984 C CA . PRO B 1 180 ? -11.805 5.559 2.844 1 98.5 180 PRO B CA 1
ATOM 2985 C C . PRO B 1 180 ? -10.922 5.215 1.644 1 98.5 180 PRO B C 1
ATOM 2987 O O . PRO B 1 180 ? -11.258 4.328 0.857 1 98.5 180 PRO B O 1
ATOM 2990 N N . PHE B 1 181 ? -9.859 5.895 1.466 1 98.69 181 PHE B N 1
ATOM 2991 C CA . PHE B 1 181 ? -8.805 5.633 0.492 1 98.69 181 PHE B CA 1
ATOM 2992 C C . PHE B 1 181 ? -7.43 5.746 1.141 1 98.69 181 PHE B C 1
ATOM 2994 O O . PHE B 1 181 ? -7.039 6.824 1.6 1 98.69 181 PHE B O 1
ATOM 3001 N N . TRP B 1 182 ? -6.73 4.684 1.206 1 98.19 182 TRP B N 1
ATOM 3002 C CA . TRP B 1 182 ? -5.43 4.652 1.867 1 98.19 182 TRP B CA 1
ATOM 3003 C C . TRP B 1 182 ? -4.297 4.59 0.844 1 98.19 182 TRP B C 1
ATOM 3005 O O . TRP B 1 182 ? -4.234 3.662 0.036 1 98.19 182 TRP B O 1
ATOM 3015 N N . GLY B 1 183 ? -3.42 5.641 0.907 1 97.94 183 GLY B N 1
ATOM 3016 C CA . GLY B 1 183 ? -2.236 5.629 0.06 1 97.94 183 GLY B CA 1
ATOM 3017 C C . GLY B 1 183 ? -2.266 6.699 -1.017 1 97.94 183 GLY B C 1
ATOM 3018 O O . GLY B 1 183 ? -3.32 6.988 -1.586 1 97.94 183 GLY B O 1
ATOM 3019 N N . TRP B 1 184 ? -1.054 7.223 -1.293 1 97.69 184 TRP B N 1
ATOM 3020 C CA . TRP B 1 184 ? -0.885 8.219 -2.344 1 97.69 184 TRP B CA 1
ATOM 3021 C C . TRP B 1 184 ? -1.36 7.68 -3.689 1 97.69 184 TRP B C 1
ATOM 3023 O O . TRP B 1 184 ? -1.952 8.414 -4.484 1 97.69 184 TRP B O 1
ATOM 3033 N N . ASP B 1 185 ? -1.233 6.434 -3.902 1 96.31 185 ASP B N 1
ATOM 3034 C CA . ASP B 1 185 ? -1.579 5.773 -5.156 1 96.31 185 ASP B CA 1
ATOM 3035 C C . ASP B 1 185 ? -3.092 5.602 -5.289 1 96.31 185 ASP B C 1
ATOM 3037 O O . ASP B 1 185 ? -3.586 5.199 -6.344 1 96.31 185 ASP B O 1
ATOM 3041 N N . ARG B 1 186 ? -3.824 5.965 -4.238 1 97.62 186 ARG B N 1
ATOM 3042 C CA . ARG B 1 186 ? -5.277 5.836 -4.297 1 97.62 186 ARG B CA 1
ATOM 3043 C C . ARG B 1 186 ? -5.93 7.164 -4.664 1 97.62 186 ARG B C 1
ATOM 3045 O O . ARG B 1 186 ? -7.152 7.246 -4.789 1 97.62 186 ARG B O 1
ATOM 3052 N N . MET B 1 187 ? -5.18 8.203 -4.836 1 98.06 187 MET B N 1
ATOM 3053 C CA . MET B 1 187 ? -5.727 9.539 -5.051 1 98.06 187 MET B CA 1
ATOM 3054 C C . MET B 1 187 ? -6.539 9.594 -6.34 1 98.06 187 MET B C 1
ATOM 3056 O O . MET B 1 187 ? -7.582 10.25 -6.395 1 98.06 187 MET B O 1
ATOM 3060 N N . GLU B 1 188 ? -6.074 8.883 -7.379 1 97.12 188 GLU B N 1
ATOM 3061 C CA . GLU B 1 188 ? -6.832 8.906 -8.625 1 97.12 188 GLU B CA 1
ATOM 3062 C C . GLU B 1 188 ? -8.156 8.156 -8.484 1 97.12 188 GLU B C 1
ATOM 3064 O O . GLU B 1 188 ? -9.172 8.578 -9.039 1 97.12 188 GLU B O 1
ATOM 3069 N N . MET B 1 189 ? -8.117 7.047 -7.809 1 97.69 189 MET B N 1
ATOM 3070 C CA . MET B 1 189 ? -9.359 6.328 -7.551 1 97.69 189 MET B CA 1
ATOM 3071 C C . MET B 1 189 ? -10.32 7.184 -6.73 1 97.69 189 MET B C 1
ATOM 3073 O O . MET B 1 189 ? -11.523 7.219 -7.012 1 97.69 189 MET B O 1
ATOM 3077 N N . MET B 1 190 ? -9.805 7.844 -5.715 1 98.5 190 MET B N 1
ATOM 3078 C CA . MET B 1 190 ? -10.594 8.758 -4.902 1 98.5 190 MET B CA 1
ATOM 3079 C C . MET B 1 190 ? -11.234 9.844 -5.766 1 98.5 190 MET B C 1
ATOM 3081 O O . MET B 1 190 ? -12.422 10.148 -5.613 1 98.5 190 MET B O 1
ATOM 3085 N N . ALA B 1 191 ? -10.484 10.43 -6.703 1 98.5 191 ALA B N 1
ATOM 3086 C CA . ALA B 1 191 ? -10.992 11.469 -7.598 1 98.5 191 ALA B CA 1
ATOM 3087 C C . ALA B 1 191 ? -12.141 10.938 -8.445 1 98.5 191 ALA B C 1
ATOM 3089 O O . ALA B 1 191 ? -13.172 11.609 -8.602 1 98.5 191 ALA B O 1
ATOM 3090 N N . GLU B 1 192 ? -11.953 9.75 -8.992 1 97.81 192 GLU B N 1
ATOM 3091 C CA . GLU B 1 192 ? -13.008 9.148 -9.805 1 97.81 192 GLU B CA 1
ATOM 3092 C C . GLU B 1 192 ? -14.266 8.898 -8.977 1 97.81 192 GLU B C 1
ATOM 3094 O O . GLU B 1 192 ? -15.383 9.125 -9.445 1 97.81 192 GLU B O 1
ATOM 3099 N N . TRP B 1 193 ? -14.047 8.422 -7.738 1 97.94 193 TRP B N 1
ATOM 3100 C CA . TRP B 1 193 ? -15.148 8.211 -6.812 1 97.94 193 TRP B CA 1
ATOM 3101 C C . TRP B 1 193 ? -15.961 9.492 -6.625 1 97.94 193 TRP B C 1
ATOM 3103 O O . TRP B 1 193 ? -17.188 9.469 -6.695 1 97.94 193 TRP B O 1
ATOM 3113 N N . ILE B 1 194 ? -15.289 10.602 -6.438 1 97.94 194 ILE B N 1
ATOM 3114 C CA . ILE B 1 194 ? -15.938 11.898 -6.23 1 97.94 194 ILE B CA 1
ATOM 3115 C C . ILE B 1 194 ? -16.672 12.32 -7.504 1 97.94 194 ILE B C 1
ATOM 3117 O O . ILE B 1 194 ? -17.828 12.727 -7.453 1 97.94 194 ILE B O 1
ATOM 3121 N N . ARG B 1 195 ? -16.016 12.18 -8.664 1 97.5 195 ARG B N 1
ATOM 3122 C CA . ARG B 1 195 ? -16.562 12.617 -9.945 1 97.5 195 ARG B CA 1
ATOM 3123 C C . ARG B 1 195 ? -17.859 11.883 -10.273 1 97.5 195 ARG B C 1
ATOM 3125 O O . ARG B 1 195 ? -18.797 12.469 -10.828 1 97.5 195 ARG B O 1
ATOM 3132 N N . THR B 1 196 ? -17.953 10.602 -9.93 1 96.56 196 THR B N 1
ATOM 3133 C CA . THR B 1 196 ? -19.078 9.773 -10.359 1 96.56 196 THR B CA 1
ATOM 3134 C C . THR B 1 196 ? -20.125 9.656 -9.25 1 96.56 196 THR B C 1
ATOM 3136 O O . THR B 1 196 ? -21.203 9.109 -9.461 1 96.56 196 THR B O 1
ATOM 3139 N N . GLY B 1 197 ? -19.812 10.141 -8.078 1 95 197 GLY B N 1
ATOM 3140 C CA . GLY B 1 197 ? -20.703 9.992 -6.938 1 95 197 GLY B CA 1
ATOM 3141 C C . GLY B 1 197 ? -20.641 8.617 -6.301 1 95 197 GLY B C 1
ATOM 3142 O O . GLY B 1 197 ? -21.594 8.18 -5.672 1 95 197 GLY B O 1
ATOM 3143 N N . GLY B 1 198 ? -19.5 7.938 -6.602 1 95.25 198 GLY B N 1
ATOM 3144 C CA . GLY B 1 198 ? -19.328 6.594 -6.078 1 95.25 198 GLY B CA 1
ATOM 3145 C C . GLY B 1 198 ? -19.875 5.516 -6.996 1 95.25 198 GLY B C 1
ATOM 3146 O O . GLY B 1 198 ? -20.625 5.809 -7.922 1 95.25 198 GLY B O 1
ATOM 3147 N N . TRP B 1 199 ? -19.422 4.34 -6.754 1 95.12 199 TRP B N 1
ATOM 3148 C CA . TRP B 1 199 ? -19.938 3.164 -7.445 1 95.12 199 TRP B CA 1
ATOM 3149 C C . TRP B 1 199 ? -20.094 1.988 -6.484 1 95.12 199 TRP B C 1
ATOM 3151 O O . TRP B 1 199 ? -19.484 1.977 -5.41 1 95.12 199 TRP B O 1
#

Secondary structure (DSSP, 8-state):
---EEEEE-TT-HHHHHHHTTHHHHHHHTT--EEEEE--HHHHHHHH----GGGSTTHHHHHHHHHHHHHHHHT------TTPPPP-HHHHHHHHHHHHH-HHHHHHHHHHHHHHHTTT---TT-HHHHHTTGGGGT--HHHHHHHHH-HHHHHHHHHHHHHHHHTT--SSSEEEETTEEEESGGGHHHHHHHHHHT--/---EEEEE-TT-HHHHHHHTTHHHHHHHTT--EEEEE--HHHHHHHH----GGGSTTHHHHHHHHHHHHHHHHT------TTPPPP-HHHHHHHHHHHHH-HHHHHHHHHHHHHHHTTT---TT-HHHHHTTGGGGT--HHHHHHHHH-HHHHHHHHHHHHHHHHTT--SSSEEEETTEEEESGGGHHHHHHHHHHT--

Foldseek 3Di:
DFAKEWEAALLDLQLLVCLVCVQVLQVVLVHHYHYHYAFLVLLCVVVVDDDLCPDPPSVVVRVVVSVVVCVVVVHQFAADPPPDAHQLLLNLLLVLVCVVPVVLSSVLSNVSSNCRRNVNARNNDNQRSLVCQVVSPGHSVVSSVSSVDPVSSVVRVVSNNVCVVLVHNAGGWIATPNDIDHTSVCVVVVSVCSNVVHD/DFAKEWEAALLDLQLLVCLVCVQVLQVVLVHHHHYHYAFLVLLCVVVVDDDLCPDPPSVVVRVVVSVVVCVVVVHQFAADPPPDAHQLLLNLLLVLVCVVPVVLSSVLSNVSSNCRRNVNARNNDNQRSLVCQVVSPGHSVVSSVSSVDPVSSVVRVVSNNVCVVLVHNAGGWIATPNDIDHTSVCVVVVSVCSNVVHD

Solvent-accessible surface area (backbone atoms only — not comparable to full-atom values): 21101 Å² total; per-residue (Å²): 119,75,44,38,37,42,28,24,29,81,60,31,67,45,24,46,60,37,65,73,42,48,64,63,52,25,50,76,68,71,29,44,74,41,82,39,68,41,57,56,65,57,27,27,69,73,44,68,52,76,54,55,80,73,23,68,56,45,25,59,48,47,55,53,50,50,51,49,52,24,62,74,67,70,46,86,75,38,60,44,93,72,62,70,55,61,36,60,36,44,43,37,40,36,54,55,38,32,78,75,32,58,68,44,19,52,54,48,52,54,48,50,42,55,32,33,29,58,51,68,48,56,39,55,36,48,69,60,43,16,67,51,24,57,84,64,77,36,54,34,68,60,44,41,52,47,45,66,32,66,68,50,49,51,49,52,52,48,52,27,53,50,40,37,75,72,56,47,68,58,49,20,26,34,37,44,93,88,40,77,38,74,34,51,77,30,50,64,59,50,50,51,35,62,76,63,71,48,130,120,76,43,37,35,41,29,25,30,81,58,31,67,45,23,48,60,37,64,74,43,46,63,64,53,24,51,78,68,68,31,45,74,41,83,40,69,40,57,56,65,56,28,28,70,73,42,69,53,74,54,55,81,75,23,68,56,45,25,61,47,47,56,52,50,50,52,51,51,25,62,75,68,71,46,86,73,39,60,45,92,72,60,70,55,60,38,62,37,44,44,39,39,35,56,54,38,32,78,76,34,58,69,45,18,51,54,47,51,54,48,49,40,54,30,32,29,58,50,68,47,55,40,55,36,48,68,60,46,17,67,50,25,58,84,63,76,36,55,34,68,58,43,41,52,46,46,65,31,66,69,50,49,51,49,52,51,49,52,25,52,49,40,36,75,72,55,46,66,57,47,20,26,34,38,42,94,88,42,76,38,71,35,51,76,30,51,64,58,51,50,51,34,63,76,65,72,49,129